Protein AF-A0A942PW72-F1 (afdb_monomer)

Secondary structure (DSSP, 8-state):
-HHHHHHHHTTS--------S-EEEEETTS-EEEEEE-TTSEEEEEEE-TT--EEEEEEEEE-SSEEEEEEEESS-EEEEEEEETTEEEEEEEETTEEEEEEEE-SSEE---TT-EEEEESSTTEEEEEEEEEETTEEEEEEEEEETTTTEEEEEEEEEEEEETTEEEEEEEETTT--EEEEEEETTEEEEEETTEEEEEEES--PPPPEESS-TT-GGGT-TTHHHHHHTT-EEEEEGGGTEEEEEE--TT-SS--EEEEE--TT--HHHHHHHHHHHHHHHT-EEEEE--B-TTT-PBPPHHHHHHHHHHHHHHHHHHH---TTSEEEEEETHHHHHHHHHHHHHHHTT--EEEEEEES----SSSB-STTT-SSBPHHHHHHHTTTT-S-TTTT-EEEEEEETT-TTTTTHHHHHHHHHHHHHHHTT-EEEEEEEETT--TTHHHH-HHHHHHHHHHHHHH--

Radius of gyration: 22.91 Å; Cα contacts (8 Å, |Δi|>4): 1092; chains: 1; bounding box: 57×45×64 Å

Mean predicted aligned error: 8.8 Å

Structure (mmCIF, N/CA/C/O backbone):
data_AF-A0A942PW72-F1
#
_entry.id   AF-A0A942PW72-F1
#
loop_
_atom_site.group_PDB
_atom_site.id
_atom_site.type_symbol
_atom_site.label_atom_id
_atom_site.label_alt_id
_atom_site.label_comp_id
_atom_site.label_asym_id
_atom_site.label_entity_id
_atom_site.label_seq_id
_atom_site.pdbx_PDB_ins_code
_atom_site.Cartn_x
_atom_site.Cartn_y
_atom_site.Cartn_z
_atom_site.occupancy
_atom_site.B_iso_or_equiv
_atom_site.auth_seq_id
_atom_site.auth_comp_id
_atom_site.auth_asym_id
_atom_site.auth_atom_id
_atom_site.pdbx_PDB_model_num
ATOM 1 N N . MET A 1 1 ? -2.829 -7.686 39.061 1.00 40.12 1 MET A N 1
ATOM 2 C CA . MET A 1 1 ? -2.179 -8.309 37.883 1.00 40.12 1 MET A CA 1
ATOM 3 C C . MET A 1 1 ? -2.775 -7.878 36.539 1.00 40.12 1 MET A C 1
ATOM 5 O O . MET A 1 1 ? -2.015 -7.356 35.742 1.00 40.12 1 MET A O 1
ATOM 9 N N . LYS A 1 2 ? -4.091 -7.990 36.274 1.00 44.25 2 LYS A N 1
ATOM 10 C CA . LYS A 1 2 ? -4.687 -7.656 34.951 1.00 44.25 2 LYS A CA 1
ATOM 11 C C . LYS A 1 2 ? -4.417 -6.221 34.438 1.00 44.25 2 LYS A C 1
ATOM 13 O O . LYS A 1 2 ? -4.069 -6.046 33.280 1.00 44.25 2 LYS A O 1
ATOM 18 N N . ARG A 1 3 ? -4.461 -5.208 35.317 1.00 45.84 3 ARG A N 1
ATOM 19 C CA . ARG A 1 3 ? -4.123 -3.802 34.984 1.00 45.84 3 ARG A CA 1
ATOM 20 C C . ARG A 1 3 ? -2.634 -3.563 34.685 1.00 45.84 3 ARG A C 1
ATOM 22 O O . ARG A 1 3 ? -2.303 -2.599 34.012 1.00 45.84 3 ARG A O 1
ATOM 29 N N . ILE A 1 4 ? -1.752 -4.438 35.177 1.00 43.28 4 ILE A N 1
ATOM 30 C CA . ILE A 1 4 ? -0.297 -4.339 34.982 1.00 43.28 4 ILE A CA 1
ATOM 31 C C . ILE A 1 4 ? 0.078 -4.884 33.602 1.00 43.28 4 ILE A C 1
ATOM 33 O O . ILE A 1 4 ? 0.889 -4.276 32.926 1.00 43.28 4 ILE A O 1
ATOM 37 N N . LEU A 1 5 ? -0.561 -5.964 33.135 1.00 42.31 5 LEU A N 1
ATOM 38 C CA . LEU A 1 5 ? -0.261 -6.559 31.827 1.00 42.31 5 LEU A CA 1
ATOM 39 C C . LEU A 1 5 ? -0.592 -5.610 30.657 1.00 42.31 5 LEU A C 1
ATOM 41 O O . LEU A 1 5 ? 0.185 -5.498 29.716 1.00 42.31 5 LEU A O 1
ATOM 45 N N . LEU A 1 6 ? -1.710 -4.880 30.748 1.00 46.75 6 LEU A N 1
ATOM 46 C CA . LEU A 1 6 ? -2.106 -3.903 29.728 1.00 46.75 6 LEU A CA 1
ATOM 47 C C . LEU A 1 6 ? -1.258 -2.624 29.793 1.00 46.75 6 LEU A C 1
ATOM 49 O O . LEU A 1 6 ? -0.862 -2.102 28.758 1.00 46.75 6 LEU A O 1
ATOM 53 N N . ALA A 1 7 ? -0.904 -2.163 30.999 1.00 47.06 7 ALA A N 1
ATOM 54 C CA . ALA A 1 7 ? 0.057 -1.073 31.168 1.00 47.06 7 ALA A CA 1
ATOM 55 C C . ALA A 1 7 ? 1.447 -1.443 30.620 1.00 47.06 7 ALA A C 1
ATOM 57 O O . ALA A 1 7 ? 2.085 -0.592 30.020 1.00 47.06 7 ALA A O 1
ATOM 58 N N . VAL A 1 8 ? 1.880 -2.702 30.765 1.00 44.41 8 VAL A N 1
ATOM 59 C CA . VAL A 1 8 ? 3.152 -3.221 30.228 1.00 44.41 8 VAL A CA 1
ATOM 60 C C . VAL A 1 8 ? 3.130 -3.319 28.700 1.00 44.41 8 VAL A C 1
ATOM 62 O O . VAL A 1 8 ? 4.110 -2.936 28.071 1.00 44.41 8 VAL A O 1
ATOM 65 N N . LEU A 1 9 ? 2.015 -3.742 28.091 1.00 45.81 9 LEU A N 1
ATOM 66 C CA . LEU A 1 9 ? 1.827 -3.670 26.633 1.00 45.81 9 LEU A CA 1
ATOM 67 C C . LEU A 1 9 ? 1.906 -2.219 26.124 1.00 45.81 9 LEU A C 1
ATOM 69 O O . LEU A 1 9 ? 2.535 -1.972 25.100 1.00 45.81 9 LEU A O 1
ATOM 73 N N . LEU A 1 10 ? 1.325 -1.265 26.866 1.00 44.97 10 LEU A N 1
ATOM 74 C CA . LEU A 1 10 ? 1.233 0.171 26.540 1.00 44.97 10 LEU A CA 1
ATOM 75 C C . LEU A 1 10 ? 2.457 1.018 26.932 1.00 44.97 10 LEU A C 1
ATOM 77 O O . LEU A 1 10 ? 2.466 2.216 26.656 1.00 44.97 10 LEU A O 1
ATOM 81 N N . TRP A 1 11 ? 3.463 0.436 27.591 1.00 37.50 11 TRP A N 1
ATOM 82 C CA . TRP A 1 11 ? 4.668 1.138 28.066 1.00 37.50 11 TRP A CA 1
ATOM 83 C C . TRP A 1 11 ? 5.935 0.826 27.264 1.00 37.50 11 TRP A C 1
ATOM 85 O O . TRP A 1 11 ? 6.991 1.388 27.558 1.00 37.50 11 TRP A O 1
ATOM 95 N N . THR A 1 12 ? 5.878 -0.054 26.262 1.00 38.59 12 THR A N 1
ATOM 96 C CA . THR A 1 12 ? 7.046 -0.296 25.409 1.00 38.59 12 THR A CA 1
ATOM 97 C C . THR A 1 12 ? 7.339 0.934 24.557 1.00 38.59 12 THR A C 1
ATOM 99 O O . THR A 1 12 ? 6.431 1.506 23.962 1.00 38.59 12 THR A O 1
ATOM 102 N N . VAL A 1 13 ? 8.611 1.340 24.528 1.00 33.91 13 VAL A N 1
ATOM 103 C CA . VAL A 1 13 ? 9.102 2.538 23.837 1.00 33.91 13 VAL A CA 1
ATOM 104 C C . VAL A 1 13 ? 8.757 2.452 22.350 1.00 33.91 13 VAL A C 1
ATOM 106 O O . VAL A 1 13 ? 9.294 1.614 21.628 1.00 33.91 13 VAL A O 1
ATOM 109 N N . SER A 1 14 ? 7.837 3.305 21.908 1.00 38.38 14 SER A N 1
ATOM 110 C CA . SER A 1 14 ? 7.353 3.344 20.532 1.00 38.38 14 SER A CA 1
ATOM 111 C C . SER A 1 14 ? 8.433 3.869 19.586 1.00 38.38 14 SER A C 1
ATOM 113 O O . SER A 1 14 ? 8.993 4.946 19.796 1.00 38.38 14 SER A O 1
ATOM 115 N N . LEU A 1 15 ? 8.690 3.136 18.502 1.00 39.44 15 LEU A N 1
ATOM 116 C CA . LEU A 1 15 ? 9.231 3.736 17.282 1.00 39.44 15 LEU A CA 1
ATOM 117 C C . LEU A 1 15 ? 8.171 4.701 16.736 1.00 39.44 15 LEU A C 1
ATOM 119 O O . LEU A 1 15 ? 6.982 4.392 16.813 1.00 39.44 15 LEU A O 1
ATOM 123 N N . LEU A 1 16 ? 8.594 5.865 16.229 1.00 39.19 16 LEU A N 1
ATOM 124 C CA . LEU A 1 16 ? 7.703 6.885 15.669 1.00 39.19 16 LEU A CA 1
ATOM 125 C C . LEU A 1 16 ? 6.793 6.258 14.605 1.00 39.19 16 LEU A C 1
ATOM 127 O O . LEU A 1 16 ? 7.204 5.975 13.482 1.00 39.19 16 LEU A O 1
ATOM 131 N N . ALA A 1 17 ? 5.552 6.012 15.001 1.00 45.44 17 ALA A N 1
ATOM 132 C CA . ALA A 1 17 ? 4.492 5.527 14.151 1.00 45.44 17 ALA A CA 1
ATOM 133 C C . ALA A 1 17 ? 4.140 6.600 13.115 1.00 45.44 17 ALA A C 1
ATOM 135 O O . ALA A 1 17 ? 3.799 7.724 13.486 1.00 45.44 17 ALA A O 1
ATOM 136 N N . HIS A 1 18 ? 4.194 6.264 11.825 1.00 45.31 18 HIS A N 1
ATOM 137 C CA . HIS A 1 18 ? 3.591 7.108 10.795 1.00 45.31 18 HIS A CA 1
ATOM 138 C C . HIS A 1 18 ? 2.075 7.105 11.010 1.00 45.31 18 HIS A C 1
ATOM 140 O O . HIS A 1 18 ? 1.428 6.063 10.909 1.00 45.31 18 HIS A O 1
ATOM 146 N N . ALA A 1 19 ? 1.535 8.257 11.399 1.00 52.44 19 ALA A N 1
ATOM 147 C CA . ALA A 1 19 ? 0.168 8.391 11.869 1.00 52.44 19 ALA A CA 1
ATOM 148 C C . ALA A 1 19 ? -0.671 9.126 10.818 1.00 52.44 19 ALA A C 1
ATOM 150 O O . ALA A 1 19 ? -0.385 10.279 10.508 1.00 52.44 19 ALA A O 1
ATOM 151 N N . GLY A 1 20 ? -1.706 8.461 10.302 1.00 71.50 20 GLY A N 1
ATOM 152 C CA . GLY A 1 20 ? -2.961 9.147 9.990 1.00 71.50 20 GLY A CA 1
ATOM 153 C C . GLY A 1 20 ? -3.769 9.298 11.283 1.00 71.50 20 GLY A C 1
ATOM 154 O O . GLY A 1 20 ? -3.363 8.787 12.328 1.00 71.50 20 GLY A O 1
ATOM 155 N N . SER A 1 21 ? -4.908 9.987 11.259 1.00 82.56 21 SER A N 1
ATOM 156 C CA . SER A 1 21 ? -5.722 10.173 12.474 1.00 82.56 21 SER A CA 1
ATOM 157 C C . SER A 1 21 ? -6.384 8.889 12.996 1.00 82.56 21 SER A C 1
ATOM 159 O O . SER A 1 21 ? -6.717 8.817 14.181 1.00 82.56 21 SER A O 1
ATOM 161 N N . ALA A 1 22 ? -6.538 7.860 12.155 1.00 83.38 22 ALA A N 1
ATOM 162 C CA . ALA A 1 22 ? -6.979 6.539 12.589 1.00 83.38 22 ALA A CA 1
ATOM 163 C C . ALA A 1 22 ? -5.899 5.857 13.442 1.00 83.38 22 ALA A C 1
ATOM 165 O O . ALA A 1 22 ? -4.725 5.819 13.074 1.00 83.38 22 ALA A O 1
ATOM 166 N N . GLY A 1 23 ? -6.296 5.290 14.576 1.00 83.88 23 GLY A N 1
ATOM 167 C CA . GLY A 1 23 ? -5.393 4.591 15.479 1.00 83.88 23 GLY A CA 1
ATOM 168 C C . GLY A 1 23 ? -5.833 4.648 16.933 1.00 83.88 23 GLY A C 1
ATOM 169 O O . GLY A 1 23 ? -6.903 5.156 17.276 1.00 83.88 23 GLY A O 1
ATOM 170 N N . LEU A 1 24 ? -4.979 4.102 17.795 1.00 87.56 24 LEU A N 1
ATOM 171 C CA . LEU A 1 24 ? -5.105 4.244 19.238 1.00 87.56 24 LEU A CA 1
ATOM 172 C C . LEU A 1 24 ? -4.300 5.465 19.679 1.00 87.56 24 LEU A C 1
ATOM 174 O O . LEU A 1 24 ? -3.122 5.564 19.363 1.00 87.56 24 LEU A O 1
ATOM 178 N N . TRP A 1 25 ? -4.914 6.347 20.455 1.00 91.44 25 TRP A N 1
ATOM 179 C CA . TRP A 1 25 ? -4.305 7.566 20.975 1.00 91.44 25 TRP A CA 1
ATOM 180 C C . TRP A 1 25 ? -4.433 7.611 22.486 1.00 91.44 25 TRP A C 1
ATOM 182 O O . TRP A 1 25 ? -5.438 7.165 23.039 1.00 91.44 25 TRP A O 1
ATOM 192 N N . LYS A 1 26 ? -3.438 8.177 23.161 1.00 93.75 26 LYS A N 1
ATOM 193 C CA . LYS A 1 26 ? -3.460 8.411 24.603 1.00 93.75 26 LYS A CA 1
ATOM 194 C C . LYS A 1 26 ? -3.417 9.910 24.870 1.00 93.75 26 LYS A C 1
ATOM 196 O O . LYS A 1 26 ? -2.455 10.564 24.476 1.00 93.75 26 LYS A O 1
ATOM 201 N N . SER A 1 27 ? -4.452 10.448 25.510 1.00 95.44 27 SER A N 1
ATOM 202 C CA . SER A 1 27 ? -4.522 11.869 25.854 1.00 95.44 27 SER A CA 1
ATOM 203 C C . SER A 1 27 ? -3.622 12.212 27.043 1.00 95.44 27 SER A C 1
ATOM 205 O O . SER A 1 27 ? -3.311 11.350 27.872 1.00 95.44 27 SER A O 1
ATOM 207 N N . ASP A 1 28 ? -3.262 13.488 27.183 1.00 93.75 28 ASP A N 1
ATOM 208 C CA . ASP A 1 28 ? -2.519 13.996 28.350 1.00 93.75 28 ASP A CA 1
ATOM 209 C C . ASP A 1 28 ? -3.315 13.844 29.662 1.00 93.75 28 ASP A C 1
ATOM 211 O O . ASP A 1 28 ? -2.738 13.777 30.746 1.00 93.75 28 ASP A O 1
ATOM 215 N N . ALA A 1 29 ? -4.644 13.710 29.569 1.00 92.56 29 ALA A N 1
ATOM 216 C CA . ALA A 1 29 ? -5.520 13.377 30.694 1.00 92.56 29 ALA A CA 1
ATOM 217 C C . ALA A 1 29 ? -5.481 11.880 31.079 1.00 92.56 29 ALA A C 1
ATOM 219 O O . ALA A 1 29 ? -6.120 11.471 32.049 1.00 92.56 29 ALA A O 1
ATOM 220 N N . GLY A 1 30 ? -4.732 11.054 30.339 1.00 92.25 30 GLY A N 1
ATOM 221 C CA . GLY A 1 30 ? -4.582 9.617 30.579 1.00 92.25 30 GLY A CA 1
ATOM 222 C C . GLY A 1 30 ? -5.709 8.752 30.011 1.00 92.25 30 GLY A C 1
ATOM 223 O O . GLY A 1 30 ? -5.782 7.567 30.340 1.00 92.25 30 GLY A O 1
ATOM 224 N N . GLU A 1 31 ? -6.576 9.323 29.180 1.00 93.50 31 GLU A N 1
ATOM 225 C CA . GLU A 1 31 ? -7.652 8.608 28.491 1.00 93.50 31 GLU A CA 1
ATOM 226 C C . GLU A 1 31 ? -7.133 7.994 27.194 1.00 93.50 31 GLU A C 1
ATOM 228 O O . GLU A 1 31 ? -6.171 8.494 26.604 1.00 93.50 31 GLU A O 1
ATOM 233 N N . TYR A 1 32 ? -7.794 6.945 26.716 1.00 91.69 32 TYR A N 1
ATOM 234 C CA . TYR A 1 32 ? -7.488 6.359 25.417 1.00 91.69 32 TYR A CA 1
ATOM 235 C C . TYR A 1 32 ? -8.605 6.637 24.423 1.00 91.69 32 TYR A C 1
ATOM 237 O O . TYR A 1 32 ? -9.784 6.633 24.769 1.00 91.69 32 TYR A O 1
ATOM 245 N N . TRP A 1 33 ? -8.217 6.859 23.178 1.00 92.31 33 TRP A N 1
ATOM 246 C CA . TRP A 1 33 ? -9.113 7.123 22.067 1.00 92.31 33 TRP A CA 1
ATOM 247 C C . TRP A 1 33 ? -8.790 6.143 20.952 1.00 92.31 33 TRP A C 1
ATOM 249 O O . TRP A 1 33 ? -7.683 6.160 20.422 1.00 92.31 33 TRP A O 1
ATOM 259 N N . LEU A 1 34 ? -9.742 5.292 20.588 1.00 89.44 34 LEU A N 1
ATOM 260 C CA . LEU A 1 34 ? -9.658 4.518 19.354 1.00 89.44 34 LEU A CA 1
ATOM 261 C C . LEU A 1 34 ? -10.408 5.287 18.274 1.00 89.44 34 LEU A C 1
ATOM 263 O O . LEU A 1 34 ? -11.634 5.344 18.322 1.00 89.44 34 LEU A O 1
ATOM 267 N N . VAL A 1 35 ? -9.681 5.883 17.334 1.00 89.06 35 VAL A N 1
ATOM 268 C CA . VAL A 1 35 ? -10.238 6.608 16.188 1.00 89.06 35 VAL A CA 1
ATOM 269 C C . VAL A 1 35 ? -10.183 5.688 14.975 1.00 89.06 35 VAL A C 1
ATOM 271 O O . VAL A 1 35 ? -9.119 5.167 14.649 1.00 89.06 35 VAL A O 1
ATOM 274 N N . LEU A 1 36 ? -11.313 5.485 14.307 1.00 83.56 36 LEU A N 1
ATOM 275 C CA . LEU A 1 36 ? -11.398 4.763 13.042 1.00 83.56 36 LEU A CA 1
ATOM 276 C C . LEU A 1 36 ? -11.960 5.682 11.965 1.00 83.56 36 LEU A C 1
ATOM 278 O O . LEU A 1 36 ? -13.036 6.263 12.136 1.00 83.56 36 LEU A O 1
ATOM 282 N N . ASN A 1 37 ? -11.254 5.750 10.842 1.00 79.06 37 ASN A N 1
ATOM 283 C CA . ASN A 1 37 ? -11.657 6.536 9.685 1.00 79.06 37 ASN A CA 1
ATOM 284 C C . ASN A 1 37 ? -12.347 5.633 8.664 1.00 79.06 37 ASN A C 1
ATOM 286 O O . ASN A 1 37 ? -11.975 4.474 8.474 1.00 79.06 37 ASN A O 1
ATOM 290 N N . LYS A 1 38 ? -13.349 6.180 7.989 1.00 70.88 38 LYS A N 1
ATOM 291 C CA . LYS A 1 38 ? -13.987 5.598 6.815 1.00 70.88 38 LYS A CA 1
ATOM 292 C C . LYS A 1 38 ? -13.388 6.217 5.558 1.00 70.88 38 LYS A C 1
ATOM 294 O O . LYS A 1 38 ? -12.890 7.340 5.586 1.00 70.88 38 LYS A O 1
ATOM 299 N N . SER A 1 39 ? -13.529 5.522 4.434 1.00 58.12 39 SER A N 1
ATOM 300 C CA . SER A 1 39 ? -13.032 6.005 3.142 1.00 58.12 39 SER A CA 1
ATOM 301 C C . SER A 1 39 ? -13.812 7.192 2.550 1.00 58.12 39 SER A C 1
ATOM 303 O O . SER A 1 39 ? -13.414 7.761 1.543 1.00 58.12 39 SER A O 1
ATOM 305 N N . ASP A 1 40 ? -14.910 7.625 3.175 1.00 63.62 40 ASP A N 1
ATOM 306 C CA . ASP A 1 40 ? -15.606 8.881 2.844 1.00 63.62 40 ASP A CA 1
ATOM 307 C C . ASP A 1 40 ? -15.154 10.065 3.735 1.00 63.62 40 ASP A C 1
ATOM 309 O O . ASP A 1 40 ? -15.817 11.113 3.815 1.00 63.62 40 ASP A O 1
ATOM 313 N N . GLY A 1 41 ? -14.060 9.868 4.478 1.00 71.19 41 GLY A N 1
ATOM 314 C CA . GLY A 1 41 ? -13.517 10.801 5.461 1.00 71.19 41 GLY A CA 1
ATOM 315 C C . GLY A 1 41 ? -14.369 10.945 6.721 1.00 71.19 41 GLY A C 1
ATOM 316 O O . GLY A 1 41 ? -14.075 11.805 7.545 1.00 71.19 41 GLY A O 1
ATOM 317 N N . SER A 1 42 ? -15.460 10.186 6.890 1.00 82.38 42 SER A N 1
ATOM 318 C CA . SER A 1 42 ? -16.152 10.131 8.181 1.00 82.38 42 SER A CA 1
ATOM 319 C C . SER A 1 42 ? -15.361 9.315 9.197 1.00 82.38 42 SER A C 1
ATOM 321 O O . SER A 1 42 ? -14.573 8.451 8.836 1.00 82.38 42 SER A O 1
ATOM 323 N N . ALA A 1 43 ? -15.557 9.588 10.480 1.00 87.62 43 ALA A N 1
ATOM 324 C CA . ALA A 1 43 ? -14.851 8.908 11.555 1.00 87.62 43 ALA A CA 1
ATOM 325 C C . ALA A 1 43 ? -15.799 8.516 12.681 1.00 87.62 43 ALA A C 1
ATOM 327 O O . ALA A 1 43 ? -16.788 9.206 12.948 1.00 87.62 43 ALA A O 1
ATOM 328 N N . LEU A 1 44 ? -15.445 7.431 13.363 1.00 88.00 44 LEU A N 1
ATOM 329 C CA . LEU A 1 44 ? -15.969 7.066 14.670 1.00 88.00 44 LEU A CA 1
ATOM 330 C C . LEU A 1 44 ? -14.795 7.048 15.647 1.00 88.00 44 LEU A C 1
ATOM 332 O O . LEU A 1 44 ? -13.753 6.476 15.333 1.00 88.00 44 LEU A O 1
ATOM 336 N N . ALA A 1 45 ? -14.963 7.621 16.834 1.00 90.50 45 ALA A N 1
ATOM 337 C CA . ALA A 1 45 ? -14.006 7.427 17.912 1.00 90.50 45 ALA A CA 1
ATOM 338 C C . ALA A 1 45 ? -14.676 6.923 19.184 1.00 90.50 45 ALA A C 1
ATOM 340 O O . ALA A 1 45 ? -15.774 7.352 19.541 1.00 90.50 45 ALA A O 1
ATOM 341 N N . VAL A 1 46 ? -13.992 6.027 19.886 1.00 89.56 46 VAL A N 1
ATOM 342 C CA . VAL A 1 46 ? -14.391 5.548 21.210 1.00 89.56 46 VAL A CA 1
ATOM 343 C C . VAL A 1 46 ? -13.379 6.067 22.214 1.00 89.56 46 VAL A C 1
ATOM 345 O O . VAL A 1 46 ? -12.192 5.755 22.120 1.00 89.56 46 VAL A O 1
ATOM 348 N N . GLN A 1 47 ? -13.858 6.861 23.164 1.00 92.44 47 GLN A N 1
ATOM 349 C CA . GLN A 1 47 ? -13.072 7.367 24.278 1.00 92.44 47 GLN A CA 1
ATOM 350 C C . GLN A 1 47 ? -13.298 6.467 25.488 1.00 92.44 47 GLN A C 1
ATOM 352 O O . GLN A 1 47 ? -14.437 6.187 25.881 1.00 92.44 47 GLN A O 1
ATOM 357 N N . VAL A 1 48 ? -12.199 6.024 26.083 1.00 89.12 48 VAL A N 1
ATOM 358 C CA . VAL A 1 48 ? -12.200 5.215 27.294 1.00 89.12 48 VAL A CA 1
ATOM 359 C C . VAL A 1 48 ? -11.349 5.886 28.357 1.00 89.12 48 VAL A C 1
ATOM 361 O O . VAL A 1 48 ? -10.266 6.409 28.084 1.00 89.12 48 VAL A O 1
ATOM 364 N N . ASP A 1 49 ? -11.844 5.881 29.586 1.00 89.38 49 ASP A N 1
ATOM 365 C CA . ASP A 1 49 ? -11.109 6.442 30.711 1.00 89.38 49 ASP A CA 1
ATOM 366 C C . ASP A 1 49 ? -9.898 5.565 31.097 1.00 89.38 49 ASP A C 1
ATOM 368 O O . ASP A 1 49 ? -9.694 4.457 30.592 1.00 89.38 49 ASP A O 1
ATOM 372 N N . ALA A 1 50 ? -9.094 6.025 32.056 1.00 85.00 50 ALA A N 1
ATOM 373 C CA . ALA A 1 50 ? -7.954 5.262 32.577 1.00 85.00 50 ALA A CA 1
ATOM 374 C C . ALA A 1 50 ? -8.347 3.928 33.260 1.00 85.00 50 ALA A C 1
ATOM 376 O O . ALA A 1 50 ? -7.479 3.123 33.612 1.00 85.00 50 ALA A O 1
ATOM 377 N N . LYS A 1 51 ? -9.645 3.690 33.487 1.00 81.50 51 LYS A N 1
ATOM 378 C CA . LYS A 1 51 ? -10.208 2.441 34.018 1.00 81.50 51 LYS A CA 1
ATOM 379 C C . LYS A 1 51 ? -10.808 1.562 32.912 1.00 81.50 51 LYS A C 1
ATOM 381 O O . LYS A 1 51 ? -11.332 0.501 33.248 1.00 81.50 51 LYS A O 1
ATOM 386 N N . PHE A 1 52 ? -10.685 1.960 31.643 1.00 78.00 52 PHE A N 1
ATOM 387 C CA . PHE A 1 52 ? -11.235 1.296 30.459 1.00 78.00 52 PHE A CA 1
ATOM 388 C C . PHE A 1 52 ? -12.767 1.216 30.433 1.00 78.00 52 PHE A C 1
ATOM 390 O O . PHE A 1 52 ? -13.340 0.269 29.897 1.00 78.00 52 PHE A O 1
ATOM 397 N N . SER A 1 53 ? -13.438 2.215 31.005 1.00 81.31 53 SER A N 1
ATOM 398 C CA . SER A 1 53 ? -14.882 2.404 30.834 1.00 81.31 53 SER A CA 1
ATOM 399 C C . SER A 1 53 ? -15.126 3.332 29.650 1.00 81.31 53 SER A C 1
ATOM 401 O O . SER A 1 53 ? -14.421 4.333 29.522 1.00 81.31 53 SER A O 1
ATOM 403 N N . VAL A 1 54 ? -16.122 3.034 28.805 1.00 84.12 54 VAL A N 1
ATOM 404 C CA . VAL A 1 54 ? -16.506 3.957 27.724 1.00 84.12 54 VAL A CA 1
ATOM 405 C C . VAL A 1 54 ? -17.015 5.241 28.357 1.00 84.12 54 VAL A C 1
ATOM 407 O O . VAL A 1 54 ? -18.072 5.249 28.991 1.00 84.12 54 VAL A O 1
ATOM 410 N N . SER A 1 55 ? -16.255 6.318 28.203 1.00 88.00 55 SER A N 1
ATOM 411 C CA . SER A 1 55 ? -16.671 7.639 28.660 1.00 88.00 55 SER A CA 1
ATOM 412 C C . SER A 1 55 ? -17.454 8.359 27.572 1.00 88.00 55 SER A C 1
ATOM 414 O O . SER A 1 55 ? -18.389 9.095 27.890 1.00 88.00 55 SER A O 1
ATOM 416 N N . ALA A 1 56 ? -17.117 8.112 26.301 1.00 90.69 56 ALA A N 1
ATOM 417 C CA . ALA A 1 56 ? -17.826 8.698 25.181 1.00 90.69 56 ALA A CA 1
ATOM 418 C C . ALA A 1 56 ? -17.638 7.955 23.851 1.00 90.69 56 ALA A C 1
ATOM 420 O O . ALA A 1 56 ? -16.652 7.254 23.625 1.00 90.69 56 ALA A O 1
ATOM 421 N N . VAL A 1 57 ? -18.582 8.180 22.943 1.00 88.69 57 VAL A N 1
ATOM 422 C CA . VAL A 1 57 ? -18.518 7.816 21.530 1.00 88.69 57 VAL A CA 1
ATOM 423 C C . VAL A 1 57 ? -18.700 9.075 20.704 1.00 88.69 57 VAL A C 1
ATOM 425 O O . VAL A 1 57 ? -19.568 9.905 20.976 1.00 88.69 57 VAL A O 1
ATOM 428 N N . TRP A 1 58 ? -17.868 9.204 19.688 1.00 93.31 58 TRP A N 1
ATOM 429 C CA . TRP A 1 58 ? -17.726 10.389 18.866 1.00 93.31 58 TRP A CA 1
ATOM 430 C C . TRP A 1 58 ? -17.907 10.011 17.406 1.00 93.31 58 TRP A C 1
ATOM 432 O O . TRP A 1 58 ? -17.465 8.946 16.986 1.00 93.31 58 TRP A O 1
ATOM 442 N N . GLN A 1 59 ? -18.520 10.891 16.629 1.00 92.00 59 GLN A N 1
ATOM 443 C CA . GLN A 1 59 ? -18.689 10.728 15.191 1.00 92.00 59 GLN A CA 1
ATOM 444 C C . GLN A 1 59 ? -18.382 12.041 14.481 1.00 92.00 59 GLN A C 1
ATOM 446 O O . GLN A 1 59 ? -18.683 13.112 15.002 1.00 92.00 59 GLN A O 1
ATOM 451 N N . GLY A 1 60 ? -17.813 11.992 13.286 1.00 92.19 60 GLY A N 1
ATOM 452 C CA . GLY A 1 60 ? -17.553 13.215 12.535 1.00 92.19 60 GLY A CA 1
ATOM 453 C C . GLY A 1 60 ? -16.714 12.973 11.302 1.00 92.19 60 GLY A C 1
ATOM 454 O O . GLY A 1 60 ? -16.975 12.020 10.571 1.00 92.19 60 GLY A O 1
ATOM 455 N N . LYS A 1 61 ? -15.738 13.844 11.068 1.00 90.50 61 LYS A N 1
ATOM 456 C CA . LYS A 1 61 ? -14.773 13.760 9.975 1.00 90.50 61 LYS A CA 1
ATOM 457 C C . LYS A 1 61 ? -13.364 13.552 10.514 1.00 90.50 61 LYS A C 1
ATOM 459 O O . LYS A 1 61 ? -13.028 14.057 11.583 1.00 90.50 61 LYS A O 1
ATOM 464 N N . ALA A 1 62 ? -12.561 12.812 9.773 1.00 87.31 62 ALA A N 1
ATOM 465 C CA . ALA A 1 62 ? -11.152 12.618 10.050 1.00 87.31 62 ALA A CA 1
ATOM 466 C C . ALA A 1 62 ? -10.408 12.342 8.742 1.00 87.31 62 ALA A C 1
ATOM 468 O O . ALA A 1 62 ? -10.909 11.622 7.878 1.00 87.31 62 ALA A O 1
ATOM 469 N N . ASP A 1 63 ? -9.220 12.919 8.619 1.00 82.31 63 ASP A N 1
ATOM 470 C CA . ASP A 1 63 ? -8.287 12.723 7.510 1.00 82.31 63 ASP A CA 1
ATOM 471 C C . ASP A 1 63 ? -6.869 12.495 8.060 1.00 82.31 63 ASP A C 1
ATOM 473 O O . ASP A 1 63 ? -6.668 12.420 9.275 1.00 82.31 63 ASP A O 1
ATOM 477 N N . ASP A 1 64 ? -5.865 12.368 7.199 1.00 76.06 64 ASP A N 1
ATOM 478 C CA . ASP A 1 64 ? -4.485 12.105 7.630 1.00 76.06 64 ASP A CA 1
ATOM 479 C C . ASP A 1 64 ? -3.853 13.245 8.451 1.00 76.06 64 ASP A C 1
ATOM 481 O O . ASP A 1 64 ? -2.813 13.057 9.079 1.00 76.06 64 ASP A O 1
ATOM 485 N N . SER A 1 65 ? -4.483 14.418 8.500 1.00 83.25 65 SER A N 1
ATOM 486 C CA . SER A 1 65 ? -3.973 15.628 9.146 1.00 83.25 65 SER A CA 1
ATOM 487 C C . SER A 1 65 ? -4.875 16.182 10.250 1.00 83.25 65 SER A C 1
ATOM 489 O O . SER A 1 65 ? -4.445 17.060 11.001 1.00 83.25 65 SER A O 1
ATOM 491 N N . SER A 1 66 ? -6.120 15.719 10.381 1.00 92.06 66 SER A N 1
ATOM 492 C CA . SER A 1 66 ? -7.080 16.307 11.312 1.00 92.06 66 SER A CA 1
ATOM 493 C C . SER A 1 66 ? -8.219 15.373 11.723 1.00 92.06 66 SER A C 1
ATOM 495 O O . SER A 1 66 ? -8.534 14.389 11.056 1.00 92.06 66 SER A O 1
ATOM 497 N N . VAL A 1 67 ? -8.853 15.707 12.848 1.00 94.50 67 VAL A N 1
ATOM 498 C CA . VAL A 1 67 ? -10.121 15.141 13.317 1.00 94.50 67 VAL A CA 1
ATOM 499 C C . VAL A 1 67 ? -11.071 16.266 13.712 1.00 94.50 67 VAL A C 1
ATOM 501 O O . VAL A 1 67 ? -10.703 17.205 14.419 1.00 94.50 67 VAL A O 1
ATOM 504 N N . SER A 1 68 ? -12.321 16.145 13.282 1.00 96.12 68 SER A N 1
ATOM 505 C CA . SER A 1 68 ? -13.434 17.011 13.654 1.00 96.12 68 SER A CA 1
ATOM 506 C C . SER A 1 68 ? -14.618 16.136 14.044 1.00 96.12 68 SER A C 1
ATOM 508 O O . SER A 1 68 ? -15.359 15.643 13.193 1.00 96.12 68 SER A O 1
ATOM 510 N N . LEU A 1 69 ? -14.767 15.882 15.341 1.00 96.06 69 LEU A N 1
ATOM 511 C CA . LEU A 1 69 ? -15.749 14.952 15.883 1.00 96.06 69 LEU A CA 1
ATOM 512 C C . LEU A 1 69 ? -16.792 15.678 16.726 1.00 96.06 69 LEU A C 1
ATOM 514 O O . LEU A 1 69 ? -16.506 16.646 17.422 1.00 96.06 69 LEU A O 1
ATOM 518 N N . THR A 1 70 ? -18.010 15.164 16.704 1.00 95.00 70 THR A N 1
ATOM 519 C CA . THR A 1 70 ? -19.099 15.521 17.609 1.00 95.00 70 THR A CA 1
ATOM 520 C C . THR A 1 70 ? -19.399 14.320 18.490 1.00 95.00 70 THR A C 1
ATOM 522 O O . THR A 1 70 ? -19.441 13.183 18.019 1.00 95.00 70 THR A O 1
ATOM 525 N N . GLN A 1 71 ? -19.599 14.556 19.779 1.00 92.88 71 GLN A N 1
ATOM 526 C CA . GLN A 1 71 ? -19.919 13.509 20.734 1.00 92.88 71 GLN A CA 1
ATOM 527 C C . GLN A 1 71 ? -21.315 12.960 20.424 1.00 92.88 71 GLN A C 1
ATOM 529 O O . GLN A 1 71 ? -22.322 13.641 20.613 1.00 92.88 71 GLN A O 1
ATOM 534 N N . ALA A 1 72 ? -21.374 11.726 19.931 1.00 86.06 72 ALA A N 1
ATOM 535 C CA . ALA A 1 72 ? -22.625 11.008 19.725 1.00 86.06 72 ALA A CA 1
ATOM 536 C C . ALA A 1 72 ? -23.209 10.544 21.065 1.00 86.06 72 ALA A C 1
ATOM 538 O O . ALA A 1 72 ? -24.427 10.471 21.226 1.00 86.06 72 ALA A O 1
ATOM 539 N N . TRP A 1 73 ? -22.342 10.240 22.036 1.00 85.19 73 TRP A N 1
ATOM 540 C CA . TRP A 1 73 ? -22.753 9.759 23.346 1.00 85.19 73 TRP A CA 1
ATOM 541 C C . TRP A 1 73 ? -21.677 9.996 24.423 1.00 85.19 73 TRP A C 1
ATOM 543 O O . TRP A 1 73 ? -20.511 9.734 24.150 1.00 85.19 73 TRP A O 1
ATOM 553 N N . PRO A 1 74 ? -22.039 10.428 25.647 1.00 81.44 74 PRO A N 1
ATOM 554 C CA . PRO A 1 74 ? -23.233 11.230 25.927 1.00 81.44 74 PRO A CA 1
ATOM 555 C C . PRO A 1 74 ? -23.213 12.524 25.080 1.00 81.44 74 PRO A C 1
ATOM 557 O O . PRO A 1 74 ? -22.154 13.064 24.797 1.00 81.44 74 PRO A O 1
ATOM 560 N N . SER A 1 75 ? -24.361 12.971 24.568 1.00 72.81 75 SER A N 1
ATOM 561 C CA . SER A 1 75 ? -24.440 14.017 23.530 1.00 72.81 75 SER A CA 1
ATOM 562 C C . SER A 1 75 ? -24.178 15.431 24.065 1.00 72.81 75 SER A C 1
ATOM 564 O O . SER A 1 75 ? -25.113 16.097 24.518 1.00 72.81 75 SER A O 1
ATOM 566 N N . ASN A 1 76 ? -22.929 15.906 24.065 1.00 81.00 76 ASN A N 1
ATOM 567 C CA . ASN A 1 76 ? -22.626 17.208 24.677 1.00 81.00 76 ASN A CA 1
ATOM 568 C C . ASN A 1 76 ? -21.370 17.913 24.148 1.00 81.00 76 ASN A C 1
ATOM 570 O O . ASN A 1 76 ? -21.080 19.012 24.615 1.00 81.00 76 ASN A O 1
ATOM 574 N N . GLY A 1 77 ? -20.591 17.307 23.254 1.00 94.88 77 GLY A N 1
ATOM 575 C CA . GLY A 1 77 ? -19.228 17.764 23.005 1.00 94.88 77 GLY A CA 1
ATOM 576 C C . GLY A 1 77 ? -18.807 17.816 21.548 1.00 94.88 77 GLY A C 1
ATOM 577 O O . GLY A 1 77 ? -19.434 17.223 20.671 1.00 94.88 77 GLY A O 1
ATOM 578 N N . THR A 1 78 ? -17.703 18.514 21.302 1.00 96.50 78 THR A N 1
ATOM 579 C CA . THR A 1 78 ? -16.996 18.513 20.019 1.00 96.50 78 THR A CA 1
ATOM 580 C C . THR A 1 78 ? -15.497 18.389 20.247 1.00 96.50 78 THR A C 1
ATOM 582 O O . THR A 1 78 ? -14.971 18.863 21.250 1.00 96.50 78 THR A O 1
ATOM 585 N N . LEU A 1 79 ? -14.801 17.751 19.317 1.00 97.12 79 LEU A N 1
ATOM 586 C CA . LEU A 1 79 ? -13.350 17.691 19.260 1.00 97.12 79 LEU A CA 1
ATOM 587 C C . LEU A 1 79 ? -12.918 18.236 17.904 1.00 97.12 79 LEU A C 1
ATOM 589 O O . LEU A 1 79 ? -13.374 17.750 16.874 1.00 97.12 79 LEU A O 1
ATOM 593 N N . SER A 1 80 ? -12.021 19.214 17.903 1.00 96.69 80 SER A N 1
ATOM 594 C CA . SER A 1 80 ? -11.323 19.665 16.700 1.00 96.69 80 SER A CA 1
ATOM 595 C C . SER A 1 80 ? -9.831 19.615 16.972 1.00 96.69 80 SER A C 1
ATOM 597 O O . SER A 1 80 ? -9.360 20.318 17.867 1.00 96.69 80 SER A O 1
ATOM 599 N N . ALA A 1 81 ? -9.097 18.761 16.264 1.00 96.94 81 ALA A N 1
ATOM 600 C CA . ALA A 1 81 ? -7.667 18.574 16.474 1.00 96.94 81 ALA A CA 1
ATOM 601 C C . ALA A 1 81 ? -6.925 18.281 15.166 1.00 96.94 81 ALA A C 1
ATOM 603 O O . ALA A 1 81 ? -7.476 17.700 14.239 1.00 96.94 81 ALA A O 1
ATOM 604 N N . THR A 1 82 ? -5.663 18.690 15.106 1.00 93.94 82 THR A N 1
ATOM 605 C CA . THR A 1 82 ? -4.749 18.471 13.981 1.00 93.94 82 THR A CA 1
ATOM 606 C C . THR A 1 82 ? -3.652 17.497 14.377 1.00 93.94 82 THR A C 1
ATOM 608 O O . THR A 1 82 ? -3.161 17.534 15.509 1.00 93.94 82 THR A O 1
ATOM 611 N N . LEU A 1 83 ? -3.248 16.653 13.439 1.00 88.12 83 LEU A N 1
ATOM 612 C CA . LEU A 1 83 ? -2.167 15.699 13.573 1.00 88.12 83 LEU A CA 1
ATOM 613 C C . LEU A 1 83 ? -0.868 16.290 13.022 1.00 88.12 83 LEU A C 1
ATOM 615 O O . LEU A 1 83 ? -0.771 16.641 11.850 1.00 88.12 83 LEU A O 1
ATOM 619 N N . ALA A 1 84 ? 0.148 16.370 13.875 1.00 84.69 84 ALA A N 1
ATOM 620 C CA . ALA A 1 84 ? 1.507 16.714 13.485 1.00 84.69 84 ALA A CA 1
ATOM 621 C C . ALA A 1 84 ? 2.500 15.866 14.285 1.00 84.69 84 ALA A C 1
ATOM 623 O O . ALA A 1 84 ? 2.383 15.761 15.504 1.00 84.69 84 ALA A O 1
ATOM 624 N N . GLN A 1 85 ? 3.480 15.261 13.605 1.00 80.69 85 GLN A N 1
ATOM 625 C CA . GLN A 1 85 ? 4.580 14.514 14.239 1.00 80.69 85 GLN A CA 1
ATOM 626 C C . GLN A 1 85 ? 4.105 13.431 15.237 1.00 80.69 85 GLN A C 1
ATOM 628 O O . GLN A 1 85 ? 4.640 13.303 16.335 1.00 80.69 85 GLN A O 1
ATOM 633 N N . GLY A 1 86 ? 3.056 12.673 14.888 1.00 81.12 86 GLY A N 1
ATOM 634 C CA . GLY A 1 86 ? 2.507 11.617 15.757 1.00 81.12 86 GLY A CA 1
ATOM 635 C C . GLY A 1 86 ? 1.728 12.129 16.978 1.00 81.12 86 GLY A C 1
ATOM 636 O O . GLY A 1 86 ? 1.405 11.351 1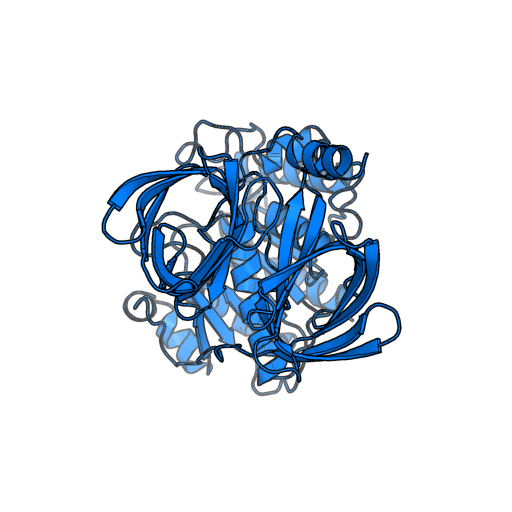7.881 1.00 81.12 86 GLY A O 1
ATOM 637 N N . LYS A 1 87 ? 1.412 13.429 17.011 1.00 90.56 87 LYS A N 1
ATOM 638 C CA . LYS A 1 87 ? 0.643 14.083 18.067 1.00 90.56 87 LYS A CA 1
ATOM 639 C C . LYS A 1 87 ? -0.627 14.725 17.509 1.00 90.56 87 LYS A C 1
ATOM 641 O O . LYS A 1 87 ? -0.567 15.565 16.615 1.00 90.56 87 LYS A O 1
ATOM 646 N N . LEU A 1 88 ? -1.767 14.379 18.093 1.00 93.38 88 LEU A N 1
ATOM 647 C CA . LEU A 1 88 ? -3.057 15.023 17.862 1.00 93.38 88 LEU A CA 1
ATOM 648 C C . LEU A 1 88 ? -3.226 16.164 18.869 1.00 93.38 88 LEU A C 1
ATOM 650 O O . LEU A 1 88 ? -3.263 15.920 20.071 1.00 93.38 88 LEU A O 1
ATOM 654 N N . SER A 1 89 ? -3.299 17.407 18.396 1.00 96.50 89 SER A N 1
ATOM 655 C CA . SER A 1 89 ? -3.428 18.603 19.246 1.00 96.50 89 SER A CA 1
ATOM 656 C C . SER A 1 89 ? -4.605 19.463 18.803 1.00 96.50 89 SER A C 1
ATOM 658 O O . SER A 1 89 ? -4.812 19.648 17.608 1.00 96.50 89 SER A O 1
ATOM 660 N N . GLY A 1 90 ? -5.383 20.001 19.740 1.00 96.75 90 GLY A N 1
ATOM 661 C CA . GLY A 1 90 ? -6.591 20.743 19.396 1.00 96.75 90 GLY A CA 1
ATOM 662 C C . GLY A 1 90 ? -7.391 21.266 20.581 1.00 96.75 90 GLY A C 1
ATOM 663 O O . GLY A 1 90 ? -6.842 21.593 21.629 1.00 96.75 90 GLY A O 1
ATOM 664 N N . THR A 1 91 ? -8.707 21.358 20.404 1.00 97.25 91 THR A N 1
ATOM 665 C CA . THR A 1 91 ? -9.665 21.787 21.430 1.00 97.25 91 THR A CA 1
ATOM 666 C C . THR A 1 91 ? -10.756 20.736 21.600 1.00 97.25 91 THR A C 1
ATOM 668 O O . THR A 1 91 ? -11.402 20.346 20.625 1.00 97.25 91 THR A O 1
ATOM 671 N N . LEU A 1 92 ? -10.979 20.320 22.845 1.00 96.62 92 LEU A N 1
ATOM 672 C CA . LEU A 1 92 ? -12.110 19.499 23.263 1.00 96.62 92 LEU A CA 1
ATOM 673 C C . LEU A 1 92 ? -13.127 20.405 23.963 1.00 96.62 92 LEU A C 1
ATOM 675 O O . LEU A 1 92 ? -12.813 21.031 24.974 1.00 96.62 92 LEU A O 1
ATOM 679 N N . ASP A 1 93 ? -14.335 20.481 23.425 1.00 95.81 93 ASP A N 1
ATOM 680 C CA . ASP A 1 93 ? -15.494 21.077 24.077 1.00 95.81 93 ASP A CA 1
ATOM 681 C C . ASP A 1 93 ? -16.332 19.951 24.686 1.00 95.81 93 ASP A C 1
ATOM 683 O O . ASP A 1 93 ? -16.846 19.107 23.955 1.00 95.81 93 ASP A O 1
ATOM 687 N N . ALA A 1 94 ? -16.453 19.910 26.010 1.00 89.81 94 ALA A N 1
ATOM 688 C CA . ALA A 1 94 ? -17.279 18.937 26.718 1.00 89.81 94 ALA A CA 1
ATOM 689 C C . ALA A 1 94 ? -18.403 19.669 27.463 1.00 89.81 94 ALA A C 1
ATOM 691 O O . ALA A 1 94 ? -18.234 20.114 28.601 1.00 89.81 94 ALA A O 1
ATOM 692 N N . GLY A 1 95 ? -19.559 19.822 26.817 1.00 87.00 95 GLY A N 1
ATOM 693 C CA . GLY A 1 95 ? -20.729 20.480 27.403 1.00 87.00 95 GLY A CA 1
ATOM 694 C C . GLY A 1 95 ? -20.566 21.992 27.573 1.00 87.00 95 GLY A C 1
ATOM 695 O O . GLY A 1 95 ? -20.988 22.533 28.593 1.00 87.00 95 GLY A O 1
ATOM 696 N N . GLY A 1 96 ? -19.920 22.668 26.620 1.00 90.19 96 GLY A N 1
ATOM 697 C CA . GLY A 1 96 ? -19.653 24.111 26.631 1.00 90.19 96 GLY A CA 1
ATOM 698 C C . GLY A 1 96 ? -18.349 24.501 27.335 1.00 90.19 96 GLY A C 1
ATOM 699 O O . GLY A 1 96 ? -17.981 25.677 27.351 1.00 90.19 96 GLY A O 1
ATOM 700 N N . LYS A 1 97 ? -17.636 23.537 27.931 1.00 92.62 97 LYS A N 1
ATOM 701 C CA . LYS A 1 97 ? -16.321 23.753 28.542 1.00 92.62 97 LYS A CA 1
ATOM 702 C C . LYS A 1 97 ? -15.234 23.360 27.554 1.00 92.62 97 LYS A C 1
ATOM 704 O O . LYS A 1 97 ? -14.997 22.176 27.330 1.00 92.62 97 LYS A O 1
ATOM 709 N N . LYS A 1 98 ? -14.558 24.367 27.004 1.00 96.00 98 LYS A N 1
ATOM 710 C CA . LYS A 1 98 ? -13.423 24.186 26.096 1.00 96.00 98 LYS A CA 1
ATOM 711 C C . LYS A 1 98 ? -12.132 23.982 26.880 1.00 96.00 98 LYS A C 1
ATOM 713 O O . LYS A 1 98 ? -11.806 24.783 27.755 1.00 96.00 98 LYS A O 1
ATOM 718 N N . ALA A 1 99 ? -11.390 22.942 26.532 1.00 96.31 99 ALA A N 1
ATOM 719 C CA . ALA A 1 99 ? -10.060 22.652 27.047 1.00 96.31 99 ALA A CA 1
ATOM 720 C C . ALA A 1 99 ? -9.104 22.334 25.892 1.00 96.31 99 ALA A C 1
ATOM 722 O O . ALA A 1 99 ? -9.522 21.843 24.840 1.00 96.31 99 ALA A O 1
ATOM 723 N N . ALA A 1 100 ? -7.812 22.599 26.096 1.00 97.12 100 ALA A N 1
ATOM 724 C CA . ALA A 1 100 ? -6.788 22.126 25.176 1.00 97.12 100 ALA A CA 1
ATOM 725 C C . ALA A 1 100 ? -6.793 20.590 25.156 1.00 97.12 100 ALA A C 1
ATOM 727 O O . ALA A 1 100 ? -6.803 19.945 26.205 1.00 97.12 100 ALA A O 1
ATOM 728 N N . PHE A 1 101 ? -6.793 20.019 23.958 1.00 97.00 101 PHE A N 1
ATOM 729 C CA . PHE A 1 101 ? -6.683 18.588 23.725 1.00 97.00 101 PHE A CA 1
ATOM 730 C C . PHE A 1 101 ? -5.297 18.271 23.179 1.00 97.00 101 PHE A C 1
ATOM 732 O O . PHE A 1 101 ? -4.779 18.974 22.311 1.00 97.00 101 PHE A O 1
ATOM 739 N N . SER A 1 102 ? -4.704 17.202 23.685 1.00 95.88 102 SER A N 1
ATOM 740 C CA . SER A 1 102 ? -3.398 16.720 23.266 1.00 95.88 102 SER A CA 1
ATOM 741 C C . SER A 1 102 ? -3.357 15.220 23.510 1.00 95.88 102 SER A C 1
ATOM 743 O O . SER A 1 102 ? -3.723 14.759 24.595 1.00 95.88 102 SER A O 1
ATOM 745 N N . ALA A 1 103 ? -2.979 14.467 22.483 1.00 94.75 103 ALA A N 1
ATOM 746 C CA . ALA A 1 103 ? -2.846 13.024 22.531 1.00 94.75 103 ALA A CA 1
ATOM 747 C C . ALA A 1 103 ? -1.695 12.549 21.644 1.00 94.75 103 ALA A C 1
ATOM 749 O O . ALA A 1 103 ? -1.430 13.122 20.586 1.00 94.75 103 ALA A O 1
ATOM 750 N N . THR A 1 104 ? -1.025 11.480 22.055 1.00 91.75 104 THR A N 1
ATOM 751 C CA . THR A 1 104 ? 0.036 10.828 21.279 1.00 91.75 104 THR A CA 1
ATOM 752 C C . THR A 1 104 ? -0.396 9.430 20.875 1.00 91.75 104 THR A C 1
ATOM 754 O O . THR A 1 104 ? -1.141 8.768 21.601 1.00 91.75 104 THR A O 1
ATOM 757 N N . SER A 1 105 ? 0.048 8.980 19.704 1.00 85.88 105 SER A N 1
ATOM 758 C CA . SER A 1 105 ? -0.197 7.605 19.281 1.00 85.88 105 SER A CA 1
ATOM 759 C C . SER A 1 105 ? 0.905 6.683 19.817 1.00 85.88 105 SER A C 1
ATOM 761 O O . SER A 1 105 ? 2.056 6.817 19.394 1.00 85.88 105 SER A O 1
ATOM 763 N N . PRO A 1 106 ? 0.608 5.742 20.736 1.00 77.25 106 PRO A N 1
ATOM 764 C CA . PRO A 1 106 ? 1.583 4.738 21.151 1.00 77.25 106 PRO A CA 1
ATOM 765 C C . PRO A 1 106 ? 1.923 3.726 20.047 1.00 77.25 106 PRO A C 1
ATOM 767 O O . PRO A 1 106 ? 2.971 3.087 20.142 1.00 77.25 106 PRO A O 1
ATOM 770 N N . TYR A 1 107 ? 1.080 3.558 19.018 1.00 78.44 107 TYR A N 1
ATOM 771 C CA . TYR A 1 107 ? 1.249 2.508 18.005 1.00 78.44 107 TYR A CA 1
ATOM 772 C C . TYR A 1 107 ? 0.844 2.967 16.609 1.00 78.44 107 TYR A C 1
ATOM 774 O O . TYR A 1 107 ? -0.140 3.682 16.436 1.00 78.44 107 TYR A O 1
ATOM 782 N N . ALA A 1 108 ? 1.551 2.490 15.586 1.00 67.81 108 ALA A N 1
ATOM 783 C CA . ALA A 1 108 ? 1.170 2.791 14.210 1.00 67.81 108 ALA A CA 1
ATOM 784 C C . ALA A 1 108 ? -0.104 2.036 13.846 1.00 67.81 108 ALA A C 1
ATOM 786 O O . ALA A 1 108 ? -0.221 0.847 14.132 1.00 67.81 108 ALA A O 1
ATOM 787 N N . TYR A 1 109 ? -1.052 2.711 13.208 1.00 73.56 109 TYR A N 1
ATOM 788 C CA . TYR A 1 109 ? -2.164 2.027 12.572 1.00 73.56 109 TYR A CA 1
ATOM 789 C C . TYR A 1 109 ? -1.657 1.419 11.264 1.00 73.56 109 TYR A C 1
ATOM 791 O O . TYR A 1 109 ? -1.261 2.144 10.353 1.00 73.56 109 TYR A O 1
ATOM 799 N N . LEU A 1 110 ? -1.614 0.088 11.197 1.00 69.44 110 LEU A N 1
ATOM 800 C CA . LEU A 1 110 ? -1.211 -0.626 9.987 1.00 69.44 110 LEU A CA 1
ATOM 801 C C . LEU A 1 110 ? -2.376 -0.686 8.993 1.00 69.44 110 LEU A C 1
ATOM 803 O O . LEU A 1 110 ? -2.176 -0.533 7.790 1.00 69.44 110 LEU A O 1
ATOM 807 N N . GLY A 1 111 ? -3.591 -0.862 9.518 1.00 65.25 111 GLY A N 1
ATOM 808 C CA . GLY A 1 111 ? -4.769 -1.163 8.719 1.00 65.25 111 GLY A CA 1
ATOM 809 C C . GLY A 1 111 ? -4.805 -2.625 8.277 1.00 65.25 111 GLY A C 1
ATOM 810 O O . GLY A 1 111 ? -3.770 -3.257 8.067 1.00 65.25 111 GLY A O 1
ATOM 811 N N . SER A 1 112 ? -6.010 -3.165 8.115 1.00 65.88 112 SER A N 1
ATOM 812 C CA . SER A 1 112 ? -6.250 -4.409 7.389 1.00 65.88 112 SER A CA 1
ATOM 813 C C . SER A 1 112 ? -7.472 -4.273 6.459 1.00 65.88 112 SER A C 1
ATOM 815 O O . SER A 1 112 ? -8.286 -3.370 6.645 1.00 65.88 112 SER A O 1
ATOM 817 N N . GLY A 1 113 ? -7.651 -5.163 5.479 1.00 63.47 113 GLY A N 1
ATOM 818 C CA . GLY A 1 113 ? -8.784 -5.155 4.544 1.00 63.47 113 GLY A CA 1
ATOM 819 C C . GLY A 1 113 ? -10.107 -5.500 5.210 1.00 63.47 113 GLY A C 1
ATOM 820 O O . GLY A 1 113 ? -11.177 -5.314 4.637 1.00 63.47 113 GLY A O 1
ATOM 821 N N . VAL A 1 114 ? -10.017 -5.983 6.445 1.00 70.44 114 VAL A N 1
ATOM 822 C CA . VAL A 1 114 ? -11.136 -6.275 7.329 1.00 70.44 114 VAL A CA 1
ATOM 823 C C . VAL A 1 114 ? -11.124 -5.378 8.569 1.00 70.44 114 VAL A C 1
ATOM 825 O O . VAL A 1 114 ? -11.950 -5.565 9.463 1.00 70.44 114 VAL A O 1
ATOM 828 N N . ASP A 1 115 ? -10.219 -4.404 8.663 1.00 78.00 115 ASP A N 1
ATOM 829 C CA . ASP A 1 115 ? -10.331 -3.393 9.704 1.00 78.00 115 ASP A CA 1
ATOM 830 C C . ASP A 1 115 ? -11.590 -2.569 9.449 1.00 78.00 115 ASP A C 1
ATOM 832 O O . ASP A 1 115 ? -11.978 -2.290 8.312 1.00 78.00 115 ASP A O 1
ATOM 836 N N . GLY A 1 116 ? -12.249 -2.177 10.529 1.00 77.44 116 GLY A N 1
ATOM 837 C CA . GLY A 1 116 ? -13.467 -1.396 10.436 1.00 77.44 116 GLY A CA 1
ATOM 838 C C . GLY A 1 116 ? -14.460 -1.733 11.525 1.00 77.44 116 GLY A C 1
ATOM 839 O O . GLY A 1 116 ? -14.119 -2.288 12.570 1.00 77.44 116 GLY A O 1
ATOM 840 N N . ILE A 1 117 ? -15.703 -1.338 11.263 1.00 80.88 117 ILE A N 1
ATOM 841 C CA . ILE A 1 117 ? -16.802 -1.386 12.219 1.00 80.88 117 ILE A CA 1
ATOM 842 C C . ILE A 1 117 ? -17.888 -2.303 11.670 1.00 80.88 117 ILE A C 1
ATOM 844 O O . ILE A 1 117 ? -18.426 -2.093 10.579 1.00 80.88 117 ILE A O 1
ATOM 848 N N . TYR A 1 118 ? -18.241 -3.299 12.465 1.00 85.19 118 TYR A N 1
ATOM 849 C CA . TYR A 1 118 ? -19.218 -4.318 12.128 1.00 85.19 118 TYR A CA 1
ATOM 850 C C . TYR A 1 118 ? -20.406 -4.190 13.065 1.00 85.19 118 TYR A C 1
ATOM 852 O O . TYR A 1 118 ? -20.248 -4.256 14.285 1.00 85.19 118 TYR A O 1
ATOM 860 N N . ALA A 1 119 ? -21.595 -4.002 12.499 1.00 83.12 119 ALA A N 1
ATOM 861 C CA . ALA A 1 119 ? -22.822 -3.984 13.280 1.00 83.12 119 ALA A CA 1
ATOM 862 C C . ALA A 1 119 ? -23.286 -5.422 13.502 1.00 83.12 119 ALA A C 1
ATOM 864 O O . ALA A 1 119 ? -23.391 -6.220 12.565 1.00 83.12 119 ALA A O 1
ATOM 865 N N . THR A 1 120 ? -23.550 -5.755 14.758 1.00 83.69 120 THR A N 1
ATOM 866 C CA . THR A 1 120 ? -24.046 -7.082 15.130 1.00 83.69 120 THR A CA 1
ATOM 867 C C . THR A 1 120 ? -25.547 -7.181 14.891 1.00 83.69 120 THR A C 1
ATOM 869 O O . THR A 1 120 ? -26.223 -6.169 14.711 1.00 83.69 120 THR A O 1
ATOM 872 N N . SER A 1 121 ? -26.097 -8.393 14.955 1.00 79.25 121 SER A N 1
ATOM 873 C CA . SER A 1 121 ? -27.553 -8.587 14.965 1.00 79.25 121 SER A CA 1
ATOM 874 C C . SER A 1 121 ? -28.243 -7.946 16.177 1.00 79.25 121 SER A C 1
ATOM 876 O O . SER A 1 121 ? -29.447 -7.703 16.146 1.00 79.25 121 SER A O 1
ATOM 878 N N . THR A 1 122 ? -27.502 -7.673 17.254 1.00 79.12 122 THR A N 1
ATOM 879 C CA . THR A 1 122 ? -28.015 -6.973 18.430 1.00 79.12 122 THR A CA 1
ATOM 880 C C . THR A 1 122 ? -27.941 -5.469 18.198 1.00 79.12 122 THR A C 1
ATOM 882 O O . THR A 1 122 ? -26.864 -4.912 17.975 1.00 79.12 122 THR A O 1
ATOM 885 N N . ALA A 1 123 ? -29.092 -4.798 18.288 1.00 79.56 123 ALA A N 1
ATOM 886 C CA . ALA A 1 123 ? -29.168 -3.347 18.176 1.00 79.56 123 ALA A CA 1
ATOM 887 C C . ALA A 1 123 ? -28.174 -2.672 19.134 1.00 79.56 123 ALA A C 1
ATOM 889 O O . ALA A 1 123 ? -28.053 -3.073 20.291 1.00 79.56 123 ALA A O 1
ATOM 890 N N . ASN A 1 124 ? -27.495 -1.629 18.653 1.00 82.44 124 ASN A N 1
ATOM 891 C CA . ASN A 1 124 ? -26.526 -0.834 19.416 1.00 82.44 124 ASN A CA 1
ATOM 892 C C . ASN A 1 124 ? -25.233 -1.555 19.827 1.00 82.44 124 ASN A C 1
ATOM 894 O O . ASN A 1 124 ? -24.472 -0.993 20.615 1.00 82.44 124 ASN A O 1
ATOM 898 N N . ARG A 1 125 ? -24.944 -2.741 19.281 1.00 88.12 125 ARG A N 1
ATOM 899 C CA . ARG A 1 125 ? -23.675 -3.435 19.514 1.00 88.12 125 ARG A CA 1
ATOM 900 C C . ARG A 1 125 ? -22.833 -3.530 18.245 1.00 88.12 125 ARG A C 1
ATOM 902 O O . ARG A 1 125 ? -23.341 -3.872 17.174 1.00 88.12 125 ARG A O 1
ATOM 909 N N . TYR A 1 126 ? -21.545 -3.241 18.394 1.00 85.38 126 TYR A N 1
ATOM 910 C CA . TYR A 1 126 ? -20.569 -3.111 17.321 1.00 85.38 126 TYR A CA 1
ATOM 911 C C . TYR A 1 126 ? -19.274 -3.840 17.670 1.00 85.38 126 TYR A C 1
ATOM 913 O O . TYR A 1 126 ? -18.854 -3.848 18.824 1.00 85.38 126 TYR A O 1
ATOM 921 N N . GLN A 1 127 ? -18.614 -4.390 16.656 1.00 88.12 127 GLN A N 1
ATOM 922 C CA . GLN A 1 127 ? -17.223 -4.828 16.746 1.00 88.12 127 GLN A CA 1
ATOM 923 C C . GLN A 1 127 ? -16.359 -3.886 15.945 1.00 88.12 127 GLN A C 1
ATOM 925 O O . GLN A 1 127 ? -16.685 -3.550 14.807 1.00 88.12 127 GLN A O 1
ATOM 930 N N . MET A 1 128 ? -15.248 -3.492 16.535 1.00 86.44 128 MET A N 1
ATOM 931 C CA . MET A 1 128 ? -14.247 -2.666 15.895 1.00 86.44 128 MET A CA 1
ATOM 932 C C . MET A 1 128 ? -12.962 -3.474 15.838 1.00 86.44 128 MET A C 1
ATOM 934 O O . MET A 1 128 ? -12.432 -3.854 16.881 1.00 86.44 128 MET A O 1
ATOM 938 N N . LEU A 1 129 ? -12.479 -3.751 14.633 1.00 85.50 129 LEU A N 1
ATOM 939 C CA . LEU A 1 129 ? -11.182 -4.383 14.424 1.00 85.50 129 LEU A CA 1
ATOM 940 C C . LEU A 1 129 ? -10.210 -3.330 13.901 1.00 85.50 129 LEU A C 1
ATOM 942 O O . LEU A 1 129 ? -10.498 -2.654 12.912 1.00 85.50 129 LEU A O 1
ATOM 946 N N . ALA A 1 130 ? -9.077 -3.199 14.579 1.00 83.75 130 ALA A N 1
ATOM 947 C CA . ALA A 1 130 ? -7.967 -2.363 14.158 1.00 83.75 130 ALA A CA 1
ATOM 948 C C . ALA A 1 130 ? -6.674 -3.172 14.209 1.00 83.75 130 ALA A C 1
ATOM 950 O O . ALA A 1 130 ? -6.385 -3.804 15.222 1.00 83.75 130 ALA A O 1
ATOM 951 N N . THR A 1 131 ? -5.864 -3.116 13.162 1.00 80.56 131 THR A N 1
ATOM 952 C CA . THR A 1 131 ? -4.547 -3.749 13.136 1.00 80.56 131 THR A CA 1
ATOM 953 C C . THR A 1 131 ? -3.486 -2.699 13.436 1.00 80.56 131 THR A C 1
ATOM 955 O O . THR A 1 131 ? -3.308 -1.730 12.694 1.00 80.56 131 THR A O 1
ATOM 958 N N . LEU A 1 132 ? -2.794 -2.875 14.560 1.00 81.44 132 LEU A N 1
ATOM 959 C CA . LEU A 1 132 ? -1.772 -1.962 15.065 1.00 81.44 132 LEU A CA 1
ATOM 960 C C . LEU A 1 132 ? -0.378 -2.556 14.854 1.00 81.44 132 LEU A C 1
ATOM 962 O O . LEU A 1 132 ? -0.196 -3.766 14.917 1.00 81.44 132 LEU A O 1
ATOM 966 N N . LEU A 1 133 ? 0.627 -1.712 14.659 1.00 72.00 133 LEU A N 1
ATOM 967 C CA . LEU A 1 133 ? 2.030 -2.098 14.651 1.00 72.00 133 LEU A CA 1
ATOM 968 C C . LEU A 1 133 ? 2.618 -1.865 16.047 1.00 72.00 133 LEU A C 1
ATOM 970 O O . LEU A 1 133 ? 2.881 -0.728 16.447 1.00 72.00 133 LEU A O 1
ATOM 974 N N . ILE A 1 134 ? 2.831 -2.950 16.787 1.00 75.06 134 ILE A N 1
ATOM 975 C CA . ILE A 1 134 ? 3.387 -2.944 18.143 1.00 75.06 134 ILE A CA 1
ATOM 976 C C . ILE A 1 134 ? 4.794 -3.536 18.075 1.00 75.06 134 ILE A C 1
ATOM 978 O O . ILE A 1 134 ? 4.961 -4.723 17.806 1.00 75.06 134 ILE A O 1
ATOM 982 N N . ASN A 1 135 ? 5.821 -2.710 18.298 1.00 71.19 135 ASN A N 1
ATOM 983 C CA . ASN A 1 135 ? 7.233 -3.121 18.233 1.00 71.19 135 ASN A CA 1
ATOM 984 C C . ASN A 1 135 ? 7.590 -3.840 16.914 1.00 71.19 135 ASN A C 1
ATOM 986 O O . ASN A 1 135 ? 8.242 -4.881 16.915 1.00 71.19 135 ASN A O 1
ATOM 990 N N . GLY A 1 136 ? 7.098 -3.319 15.783 1.00 64.75 136 GLY A N 1
ATOM 991 C CA . GLY A 1 136 ? 7.321 -3.903 14.453 1.00 64.75 136 GLY A CA 1
ATOM 992 C C . GLY A 1 136 ? 6.499 -5.161 14.152 1.00 64.75 136 GLY A C 1
ATOM 993 O O . GLY A 1 136 ? 6.591 -5.691 13.050 1.00 64.75 136 GLY A O 1
ATOM 994 N N . THR A 1 137 ? 5.672 -5.623 15.093 1.00 71.06 137 THR A N 1
ATOM 995 C CA . THR A 1 137 ? 4.776 -6.768 14.907 1.00 71.06 137 THR A CA 1
ATOM 996 C C . THR A 1 137 ? 3.342 -6.281 14.747 1.00 71.06 137 THR A C 1
ATOM 998 O O . THR A 1 137 ? 2.838 -5.523 15.576 1.00 71.06 137 THR A O 1
ATOM 1001 N N . ALA A 1 138 ? 2.674 -6.713 13.680 1.00 73.81 138 ALA A N 1
ATOM 1002 C CA . ALA A 1 138 ? 1.250 -6.472 13.502 1.00 73.81 138 ALA A CA 1
ATOM 1003 C C . ALA A 1 138 ? 0.455 -7.207 14.595 1.00 73.81 138 ALA A C 1
ATOM 1005 O O . ALA A 1 138 ? 0.637 -8.407 14.803 1.00 73.81 138 ALA A O 1
ATOM 1006 N N . ALA A 1 139 ? -0.409 -6.486 15.299 1.00 81.44 139 ALA A N 1
ATOM 1007 C CA . ALA A 1 139 ? -1.224 -6.982 16.393 1.00 81.44 139 ALA A CA 1
ATOM 1008 C C . ALA A 1 139 ? -2.650 -6.428 16.253 1.00 81.44 139 ALA A C 1
ATOM 1010 O O . ALA A 1 139 ? -2.831 -5.207 16.227 1.00 81.44 139 ALA A O 1
ATOM 1011 N N . PRO A 1 140 ? -3.677 -7.285 16.173 1.00 84.06 140 PRO A N 1
ATOM 1012 C CA . PRO A 1 140 ? -5.053 -6.822 16.172 1.00 84.06 140 PRO A CA 1
ATOM 1013 C C . PRO A 1 140 ? -5.443 -6.295 17.553 1.00 84.06 140 PRO A C 1
ATOM 1015 O O . PRO A 1 140 ? -5.107 -6.857 18.600 1.00 84.06 140 PRO A O 1
ATOM 1018 N N . LEU A 1 141 ? -6.246 -5.251 17.536 1.00 86.25 141 LEU A N 1
ATOM 1019 C CA . LEU A 1 141 ? -7.027 -4.777 18.653 1.00 86.25 141 LEU A CA 1
ATOM 1020 C C . LEU A 1 141 ? -8.489 -4.926 18.258 1.00 86.25 141 LEU A C 1
ATOM 1022 O O . LEU A 1 141 ? -8.952 -4.294 17.307 1.00 86.25 141 LEU A O 1
ATOM 1026 N N . LEU A 1 142 ? -9.202 -5.774 18.988 1.00 89.62 142 LEU A N 1
ATOM 1027 C CA . LEU A 1 142 ? -10.623 -5.979 18.775 1.00 89.62 142 LEU A CA 1
ATOM 1028 C C . LEU A 1 142 ? -11.383 -5.376 19.947 1.00 89.62 142 LEU A C 1
ATOM 1030 O O . LEU A 1 142 ? -11.109 -5.681 21.109 1.00 89.62 142 LEU A O 1
ATOM 1034 N N . VAL A 1 143 ? -12.324 -4.498 19.633 1.00 88.50 143 VAL A N 1
ATOM 1035 C CA . VAL A 1 143 ? -13.151 -3.799 20.608 1.00 88.50 143 VAL A CA 1
ATOM 1036 C C . VAL A 1 143 ? -14.611 -4.154 20.369 1.00 88.50 143 VAL A C 1
ATOM 1038 O O . VAL A 1 143 ? -15.173 -3.837 19.324 1.00 88.50 143 VAL A O 1
ATOM 1041 N N . ASP A 1 144 ? -15.218 -4.783 21.368 1.00 89.88 144 ASP A N 1
ATOM 1042 C CA . ASP A 1 144 ? -16.645 -5.075 21.418 1.00 89.88 144 ASP A CA 1
ATOM 1043 C C . ASP A 1 144 ? -17.339 -3.975 22.213 1.00 89.88 144 ASP A C 1
ATOM 1045 O O . ASP A 1 144 ? -17.082 -3.785 23.407 1.00 89.88 144 ASP A O 1
ATOM 1049 N N . LEU A 1 145 ? -18.190 -3.228 21.526 1.00 87.38 145 LEU A N 1
ATOM 1050 C CA . LEU A 1 145 ? -18.842 -2.039 22.039 1.00 87.38 145 LEU A CA 1
ATOM 1051 C C . LEU A 1 145 ? -20.350 -2.250 22.042 1.00 87.38 145 LEU A C 1
ATOM 1053 O O . LEU A 1 145 ? -20.965 -2.369 20.987 1.00 87.38 145 LEU A O 1
ATOM 1057 N N . ASP A 1 146 ? -20.959 -2.222 23.221 1.00 87.38 146 ASP A N 1
ATOM 1058 C CA . ASP A 1 146 ? -22.410 -2.196 23.388 1.00 87.38 146 ASP A CA 1
ATOM 1059 C C . ASP A 1 146 ? -22.824 -0.819 23.914 1.00 87.38 146 ASP A C 1
ATOM 1061 O O . ASP A 1 146 ? -22.654 -0.502 25.094 1.00 87.38 146 ASP A O 1
ATOM 1065 N N . LEU A 1 147 ? -23.374 0.013 23.027 1.00 80.31 147 LEU A N 1
ATOM 1066 C CA . LEU A 1 147 ? -23.839 1.358 23.371 1.00 80.31 147 LEU A CA 1
ATOM 1067 C C . LEU A 1 147 ? -25.096 1.332 24.248 1.00 80.31 147 LEU A C 1
ATOM 1069 O O . LEU A 1 147 ? -25.339 2.287 24.984 1.00 80.31 147 LEU A O 1
ATOM 1073 N N . GLY A 1 148 ? -25.892 0.259 24.184 1.00 82.56 148 GLY A N 1
ATOM 1074 C CA . GLY A 1 148 ? -27.106 0.108 24.983 1.00 82.56 148 GLY A CA 1
ATOM 1075 C C . GLY A 1 148 ? -26.777 -0.109 26.457 1.00 82.56 148 GLY A C 1
ATOM 1076 O O . GLY A 1 148 ? -27.274 0.615 27.321 1.00 82.56 148 GLY A O 1
ATOM 1077 N N . SER A 1 149 ? -25.893 -1.067 26.745 1.00 83.75 149 SER A N 1
ATOM 1078 C CA . SER A 1 149 ? -25.431 -1.341 28.114 1.00 83.75 149 SER A CA 1
ATOM 1079 C C . SER A 1 149 ? -24.239 -0.485 28.553 1.00 83.75 149 SER A C 1
ATOM 1081 O O . SER A 1 149 ? -23.861 -0.525 29.725 1.00 83.75 149 SER A O 1
ATOM 1083 N N . LYS A 1 150 ? -23.665 0.311 27.638 1.00 81.56 150 LYS A N 1
ATOM 1084 C CA . LYS A 1 150 ? -22.434 1.101 27.841 1.00 81.56 150 LYS A CA 1
ATOM 1085 C C . LYS A 1 150 ? -21.242 0.218 28.210 1.00 81.56 150 LYS A C 1
ATOM 1087 O O . LYS A 1 150 ? -20.348 0.628 28.953 1.00 81.56 150 LYS A O 1
ATOM 1092 N N . ALA A 1 151 ? -21.258 -1.020 27.731 1.00 83.06 151 ALA A N 1
ATOM 1093 C CA . ALA A 1 151 ? -20.214 -1.983 28.000 1.00 83.06 151 ALA A CA 1
ATOM 1094 C C . ALA A 1 151 ? -19.165 -1.952 26.891 1.00 83.06 151 ALA A C 1
ATOM 1096 O O . ALA A 1 151 ? -19.476 -1.846 25.706 1.00 83.06 151 ALA A O 1
ATOM 1097 N N . LEU A 1 152 ? -17.918 -2.110 27.316 1.00 87.69 152 LEU A N 1
ATOM 1098 C CA . LEU A 1 152 ? -16.778 -2.366 26.456 1.00 87.69 152 LEU A CA 1
ATOM 1099 C C . LEU A 1 152 ? -16.176 -3.705 26.843 1.00 87.69 152 LEU A C 1
ATOM 1101 O O . LEU A 1 152 ? -16.099 -4.037 28.031 1.00 87.69 152 LEU A O 1
ATOM 1105 N N . GLU A 1 153 ? -15.680 -4.429 25.859 1.00 90.00 153 GLU A N 1
ATOM 1106 C CA . GLU A 1 153 ? -14.651 -5.430 26.069 1.00 90.00 153 GLU A CA 1
ATOM 1107 C C . GLU A 1 153 ? -13.550 -5.221 25.034 1.00 90.00 153 GLU A C 1
ATOM 1109 O O . GLU A 1 153 ? -13.821 -4.999 23.856 1.00 90.00 153 GLU A O 1
ATOM 1114 N N . ILE A 1 154 ? -12.301 -5.265 25.489 1.00 87.62 154 ILE A N 1
ATOM 1115 C CA . ILE A 1 154 ? -11.139 -5.177 24.609 1.00 87.62 154 ILE A CA 1
ATOM 1116 C C . ILE A 1 154 ? -10.519 -6.555 24.577 1.00 87.62 154 ILE A C 1
ATOM 1118 O O . ILE A 1 154 ? -10.202 -7.115 25.624 1.00 87.62 154 ILE A O 1
ATOM 1122 N N . TYR A 1 155 ? -10.313 -7.081 23.387 1.00 89.69 155 TYR A N 1
ATOM 1123 C CA . TYR A 1 155 ? -9.692 -8.367 23.183 1.00 89.69 155 TYR A CA 1
ATOM 1124 C C . TYR A 1 155 ? -8.292 -8.174 22.626 1.00 89.69 155 TYR A C 1
ATOM 1126 O O . TYR A 1 155 ? -8.071 -7.407 21.687 1.00 89.69 155 TYR A O 1
ATOM 1134 N N . SER A 1 156 ? -7.356 -8.926 23.191 1.00 83.50 156 SER A N 1
ATOM 1135 C CA . SER A 1 156 ? -6.066 -9.186 22.569 1.00 83.50 156 SER A CA 1
ATOM 1136 C C . SER A 1 156 ? -5.913 -10.686 22.368 1.00 83.50 156 SER A C 1
ATOM 1138 O O . SER A 1 156 ? -6.475 -11.502 23.110 1.00 83.50 156 SER A O 1
ATOM 1140 N N . GLY A 1 157 ? -5.200 -11.066 21.319 1.00 85.19 157 GLY A N 1
ATOM 1141 C CA . GLY A 1 157 ? -5.172 -12.453 20.904 1.00 85.19 157 GLY A CA 1
ATOM 1142 C C . GLY A 1 157 ? -4.225 -12.718 19.757 1.00 85.19 157 GLY A C 1
ATOM 1143 O O . GLY A 1 157 ? -3.591 -11.812 19.216 1.00 85.19 157 GLY A O 1
ATOM 1144 N N . ALA A 1 158 ? -4.154 -13.994 19.405 1.00 82.56 158 ALA A N 1
ATOM 1145 C CA . ALA A 1 158 ? -3.540 -14.411 18.166 1.00 82.56 158 ALA A CA 1
ATOM 1146 C C . ALA A 1 158 ? -4.461 -14.028 17.006 1.00 82.56 158 ALA A C 1
ATOM 1148 O O . ALA A 1 158 ? -5.689 -14.101 17.114 1.00 82.56 158 ALA A O 1
ATOM 1149 N N . TYR A 1 159 ? -3.851 -13.672 15.883 1.00 84.50 159 TYR A N 1
ATOM 1150 C CA . TYR A 1 159 ? -4.558 -13.608 14.619 1.00 84.50 159 TYR A CA 1
ATOM 1151 C C . TYR A 1 159 ? -3.821 -14.383 13.556 1.00 84.50 159 TYR A C 1
ATOM 1153 O O . TYR A 1 159 ? -2.606 -14.582 13.624 1.00 84.50 159 TYR A O 1
ATOM 1161 N N . SER A 1 160 ? -4.583 -14.817 12.573 1.00 81.12 160 SER A N 1
ATOM 1162 C CA . SER A 1 160 ? -4.066 -15.381 11.346 1.00 81.12 160 SER A CA 1
ATOM 1163 C C . SER A 1 160 ? -4.835 -14.785 10.179 1.00 81.12 160 SER A C 1
ATOM 1165 O O . SER A 1 160 ? -6.003 -14.414 10.297 1.00 81.12 160 SER A O 1
ATOM 1167 N N . VAL A 1 161 ? -4.162 -14.690 9.041 1.00 74.00 161 VAL A N 1
ATOM 1168 C CA . VAL A 1 161 ? -4.753 -14.267 7.772 1.00 74.00 161 VAL A CA 1
ATOM 1169 C C . VAL A 1 161 ? -4.789 -15.511 6.885 1.00 74.00 161 VAL A C 1
ATOM 1171 O O . VAL A 1 161 ? -3.858 -15.729 6.110 1.00 74.00 161 VAL A O 1
ATOM 1174 N N . PRO A 1 162 ? -5.765 -16.426 7.073 1.00 74.94 162 PRO A N 1
ATOM 1175 C CA . PRO A 1 162 ? -5.840 -17.657 6.285 1.00 74.94 162 PRO A CA 1
ATOM 1176 C C . PRO A 1 162 ? -6.056 -17.396 4.790 1.00 74.94 162 PRO A C 1
ATOM 1178 O O . PRO A 1 162 ? -5.724 -18.253 3.975 1.00 74.94 162 PRO A O 1
ATOM 1181 N N . SER A 1 163 ? -6.609 -16.238 4.423 1.00 70.44 163 SER A N 1
ATOM 1182 C CA . SER A 1 163 ? -6.752 -15.794 3.037 1.00 70.44 163 SER A CA 1
ATOM 1183 C C . SER A 1 163 ? -6.763 -14.265 2.962 1.00 70.44 163 SER A C 1
ATOM 1185 O O . SER A 1 163 ? -6.954 -13.591 3.972 1.00 70.44 163 SER A O 1
ATOM 1187 N N . ALA A 1 164 ? -6.613 -13.707 1.758 1.00 60.09 164 ALA A N 1
ATOM 1188 C CA . ALA A 1 164 ? -6.653 -12.257 1.539 1.00 60.09 164 ALA A CA 1
ATOM 1189 C C . ALA A 1 164 ? -7.962 -11.584 2.006 1.00 60.09 164 ALA A C 1
ATOM 1191 O O . ALA A 1 164 ? -7.950 -10.391 2.300 1.00 60.09 164 ALA A O 1
ATOM 1192 N N . ASP A 1 165 ? -9.061 -12.342 2.105 1.00 66.06 165 ASP A N 1
ATOM 1193 C CA . ASP A 1 165 ? -10.391 -11.823 2.453 1.00 66.06 165 ASP A CA 1
ATOM 1194 C C . ASP A 1 165 ? -10.864 -12.335 3.815 1.00 66.06 165 ASP A C 1
ATOM 1196 O O . ASP A 1 165 ? -12.044 -12.215 4.146 1.00 66.06 165 ASP A O 1
ATOM 1200 N N . THR A 1 166 ? -10.005 -13.010 4.581 1.00 74.69 166 THR A N 1
ATOM 1201 C CA . THR A 1 166 ? -10.394 -13.575 5.870 1.00 74.69 166 THR A CA 1
ATOM 1202 C C . THR A 1 166 ? -9.297 -13.397 6.901 1.00 74.69 166 THR A C 1
ATOM 1204 O O . THR A 1 166 ? -8.171 -13.844 6.703 1.00 74.69 166 THR A O 1
ATOM 1207 N N . VAL A 1 167 ? -9.654 -12.813 8.043 1.00 80.19 167 VAL A N 1
ATOM 1208 C CA . VAL A 1 167 ? -8.804 -12.758 9.237 1.00 80.19 167 VAL A CA 1
ATOM 1209 C C . VAL A 1 167 ? -9.479 -13.530 10.348 1.00 80.19 167 VAL A C 1
ATOM 1211 O O . VAL A 1 167 ? -10.635 -13.280 10.675 1.00 80.19 167 VAL A O 1
ATOM 1214 N N . GLN A 1 168 ? -8.759 -14.461 10.954 1.00 88.06 168 GLN A N 1
ATOM 1215 C CA . GLN A 1 168 ? -9.203 -15.127 12.167 1.00 88.06 168 GLN A CA 1
ATOM 1216 C C . GLN A 1 168 ? -8.549 -14.464 13.368 1.00 88.06 168 GLN A C 1
ATOM 1218 O O . GLN A 1 168 ? -7.349 -14.204 13.371 1.00 88.06 168 GLN A O 1
ATOM 1223 N N . PHE A 1 169 ? -9.345 -14.216 14.395 1.00 89.62 169 PHE A N 1
ATOM 1224 C CA . PHE A 1 169 ? -8.929 -13.675 15.673 1.00 89.62 169 PHE A CA 1
ATOM 1225 C C . PHE A 1 169 ? -9.340 -14.652 16.767 1.00 89.62 169 PHE A C 1
ATOM 1227 O O . PHE A 1 169 ? -10.521 -14.964 16.900 1.00 89.62 169 PHE A O 1
ATOM 1234 N N . ALA A 1 170 ? -8.381 -15.086 17.578 1.00 89.94 170 ALA A N 1
ATOM 1235 C CA . ALA A 1 170 ? -8.630 -15.871 18.777 1.00 89.94 170 ALA A CA 1
ATOM 1236 C C . ALA A 1 170 ? -7.958 -15.186 19.967 1.00 89.94 170 ALA A C 1
ATOM 1238 O O . ALA A 1 170 ? -6.730 -15.093 20.037 1.00 89.94 170 ALA A O 1
ATOM 1239 N N . GLY A 1 171 ? -8.755 -14.694 20.908 1.00 90.19 171 GLY A N 1
ATOM 1240 C CA . GLY A 1 171 ? -8.259 -13.860 21.992 1.00 90.19 171 GLY A CA 1
ATOM 1241 C C . GLY A 1 171 ? -9.048 -13.979 23.279 1.00 90.19 171 GLY A C 1
ATOM 1242 O O . GLY A 1 171 ? -10.078 -14.649 23.362 1.00 90.19 171 GLY A O 1
ATOM 1243 N N . LYS A 1 172 ? -8.536 -13.295 24.299 1.00 87.88 172 LYS A N 1
ATOM 1244 C CA . LYS A 1 172 ? -9.193 -13.165 25.598 1.00 87.88 172 LYS A CA 1
ATOM 1245 C C . LYS A 1 172 ? -9.516 -11.706 25.867 1.00 87.88 172 LYS A C 1
ATOM 1247 O O . LYS A 1 172 ? -8.704 -10.818 25.612 1.00 87.88 172 LYS A O 1
ATOM 1252 N N . GLY A 1 173 ? -10.700 -11.481 26.420 1.00 89.12 173 GLY A N 1
ATOM 1253 C CA . GLY A 1 173 ? -11.133 -10.184 26.906 1.00 89.12 173 GLY A CA 1
ATOM 1254 C C . GLY A 1 173 ? -10.233 -9.734 28.051 1.00 89.12 173 GLY A C 1
ATOM 1255 O O . GLY A 1 173 ? -10.027 -10.456 29.029 1.00 89.12 173 GLY A O 1
ATOM 1256 N N . LEU A 1 174 ? -9.680 -8.539 27.936 1.00 83.75 174 LEU A N 1
ATOM 1257 C CA . LEU A 1 174 ? -8.761 -7.956 28.903 1.00 83.75 174 LEU A CA 1
ATOM 1258 C C . LEU A 1 174 ? -9.471 -7.497 30.182 1.00 83.75 174 LEU A C 1
ATOM 1260 O O . LEU A 1 174 ? -8.854 -7.458 31.251 1.00 83.75 174 LEU A O 1
ATOM 1264 N N . LEU A 1 175 ? -10.764 -7.183 30.094 1.00 83.25 175 LEU A N 1
ATOM 1265 C CA . LEU A 1 175 ? -11.587 -6.707 31.202 1.00 83.25 175 LEU A CA 1
ATOM 1266 C C . LEU A 1 175 ? -12.306 -7.880 31.872 1.00 83.25 175 LEU A C 1
ATOM 1268 O O . LEU A 1 175 ? -12.034 -8.180 33.041 1.00 83.25 175 LEU A O 1
ATOM 1272 N N . LYS A 1 176 ? -13.175 -8.592 31.143 1.00 86.62 176 LYS A N 1
ATOM 1273 C CA . LYS A 1 176 ? -13.994 -9.681 31.710 1.00 86.62 176 LYS A CA 1
ATOM 1274 C C . LYS A 1 176 ? -13.346 -11.059 31.607 1.00 86.62 176 LYS A C 1
ATOM 1276 O O . LYS A 1 176 ? -13.786 -11.974 32.295 1.00 86.62 176 LYS A O 1
ATOM 1281 N N . GLY A 1 177 ? -12.284 -11.231 30.817 1.00 86.38 177 GLY A N 1
ATOM 1282 C CA . GLY A 1 177 ? -11.654 -12.544 30.614 1.00 86.38 177 GLY A CA 1
ATOM 1283 C C . GLY A 1 177 ? -12.439 -13.484 29.698 1.00 86.38 177 GLY A C 1
ATOM 1284 O O . GLY A 1 177 ? -12.159 -14.677 29.703 1.00 86.38 177 GLY A O 1
ATOM 1285 N N . ALA A 1 178 ? -13.425 -12.969 28.958 1.00 87.94 178 ALA A N 1
ATOM 1286 C CA . ALA A 1 178 ? -14.223 -13.748 28.017 1.00 87.94 178 ALA A CA 1
ATOM 1287 C C . ALA A 1 178 ? -13.352 -14.282 26.872 1.00 87.94 178 ALA A C 1
ATOM 1289 O O . ALA A 1 178 ? -12.535 -13.539 26.334 1.00 87.94 178 ALA A O 1
ATOM 1290 N N . ASP A 1 179 ? -13.542 -15.535 26.472 1.00 88.00 179 ASP A N 1
ATOM 1291 C CA . ASP A 1 179 ? -12.880 -16.074 25.284 1.00 88.00 179 ASP A CA 1
ATOM 1292 C C . ASP A 1 179 ? -13.615 -15.602 24.021 1.00 88.00 179 ASP A C 1
ATOM 1294 O O . ASP A 1 179 ? -14.848 -15.509 23.996 1.00 88.00 179 ASP A O 1
ATOM 1298 N N . LEU A 1 180 ? -12.860 -15.299 22.969 1.00 89.75 180 LEU A N 1
ATOM 1299 C CA . LEU A 1 180 ? -13.394 -14.859 21.686 1.00 89.75 180 LEU A CA 1
ATOM 1300 C C . LEU A 1 180 ? -12.660 -15.554 20.548 1.00 89.75 180 LEU A C 1
ATOM 1302 O O . LEU A 1 180 ? -11.432 -15.573 20.524 1.00 89.75 180 LEU A O 1
ATOM 1306 N N . SER A 1 181 ? -13.422 -16.084 19.598 1.00 90.69 181 SER A N 1
ATOM 1307 C CA . SER A 1 181 ? -12.911 -16.644 18.352 1.00 90.69 181 SER A CA 1
ATOM 1308 C C . SER A 1 181 ? -13.788 -16.156 17.207 1.00 90.69 181 SER A C 1
ATOM 1310 O O . SER A 1 181 ? -14.925 -16.606 17.084 1.00 90.69 181 SER A O 1
ATOM 1312 N N . LEU A 1 182 ? -13.305 -15.201 16.413 1.00 88.50 182 LEU A N 1
ATOM 1313 C CA . LEU A 1 182 ? -14.037 -14.607 15.292 1.00 88.50 182 LEU A CA 1
ATOM 1314 C C . LEU A 1 182 ? -13.257 -14.776 13.988 1.00 88.50 182 LEU A C 1
ATOM 1316 O O . LEU A 1 182 ? -12.039 -14.650 13.962 1.00 88.50 182 LEU A O 1
ATOM 1320 N N . ALA A 1 183 ? -13.973 -15.002 12.897 1.00 85.31 183 ALA A N 1
ATOM 1321 C CA . ALA A 1 183 ? -13.501 -14.884 11.531 1.00 85.31 183 ALA A CA 1
ATOM 1322 C C . ALA A 1 183 ? -14.148 -13.647 10.900 1.00 85.31 183 ALA A C 1
ATOM 1324 O O . ALA A 1 183 ? -15.371 -13.561 10.779 1.00 85.31 183 ALA A O 1
ATOM 1325 N N . PHE A 1 184 ? -13.316 -12.692 10.517 1.00 84.00 184 PHE A N 1
ATOM 1326 C CA . PHE A 1 184 ? -13.672 -11.477 9.804 1.00 84.00 184 PHE A CA 1
ATOM 1327 C C . PHE A 1 184 ? -13.487 -11.698 8.315 1.00 84.00 184 PHE A C 1
ATOM 1329 O O . PHE A 1 184 ? -12.497 -12.296 7.908 1.00 84.00 184 PHE A O 1
ATOM 1336 N N . SER A 1 185 ? -14.403 -11.175 7.513 1.00 79.31 185 SER A N 1
ATOM 1337 C CA . SER A 1 185 ? -14.312 -11.145 6.060 1.00 79.31 185 SER A CA 1
ATOM 1338 C C . SER A 1 185 ? -14.858 -9.833 5.514 1.00 79.31 185 SER A C 1
ATOM 1340 O O . SER A 1 185 ? -15.541 -9.095 6.226 1.00 79.31 185 SER A O 1
ATOM 1342 N N . SER A 1 186 ? -14.646 -9.592 4.221 1.00 67.69 186 SER A N 1
ATOM 1343 C CA . SER A 1 186 ? -15.267 -8.472 3.501 1.00 67.69 186 SER A CA 1
ATOM 1344 C C . SER A 1 186 ? -16.804 -8.493 3.528 1.00 67.69 186 SER A C 1
ATOM 1346 O O . SER A 1 186 ? -17.435 -7.471 3.282 1.00 67.69 186 SER A O 1
ATOM 1348 N N . SER A 1 187 ? -17.422 -9.638 3.841 1.00 72.12 187 SER A N 1
ATOM 1349 C CA . SER A 1 187 ? -18.882 -9.788 3.938 1.00 72.12 187 SER A CA 1
ATOM 1350 C C . SER A 1 187 ? -19.432 -9.657 5.365 1.00 72.12 187 SER A C 1
ATOM 1352 O O . SER A 1 187 ? -20.634 -9.462 5.553 1.00 72.12 187 SER A O 1
ATOM 1354 N N . GLY A 1 188 ? -18.574 -9.726 6.387 1.00 82.56 188 GLY A N 1
ATOM 1355 C CA . GLY A 1 188 ? -18.995 -9.702 7.785 1.00 82.56 188 GLY A CA 1
ATOM 1356 C C . GLY A 1 188 ? -18.125 -10.543 8.714 1.00 82.56 188 GLY A C 1
ATOM 1357 O O . GLY A 1 188 ? -17.041 -10.995 8.350 1.00 82.56 188 GLY A O 1
ATOM 1358 N N . ILE A 1 189 ? -18.625 -10.753 9.929 1.00 85.25 189 ILE A N 1
ATOM 1359 C CA . ILE A 1 189 ? -18.000 -11.539 10.993 1.00 85.25 189 ILE A CA 1
ATOM 1360 C C . ILE A 1 189 ? -18.825 -12.799 11.235 1.00 85.25 189 ILE A C 1
ATOM 1362 O O . ILE A 1 189 ? -20.052 -12.729 11.317 1.00 85.25 189 ILE A O 1
ATOM 1366 N N . SER A 1 190 ? -18.152 -13.922 11.453 1.00 87.62 190 SER A N 1
ATOM 1367 C CA . SER A 1 190 ? -18.732 -15.136 12.035 1.00 87.62 190 SER A CA 1
ATOM 1368 C C . SER A 1 190 ? -17.853 -15.652 13.175 1.00 87.62 190 SER A C 1
ATOM 1370 O O . SER A 1 190 ? -16.664 -15.354 13.210 1.00 87.62 190 SER A O 1
ATOM 1372 N N . GLY A 1 191 ? -18.394 -16.404 14.131 1.00 88.19 191 GLY A N 1
ATOM 1373 C CA . GLY A 1 191 ? -17.575 -17.045 15.161 1.00 88.19 191 GLY A CA 1
ATOM 1374 C C . GLY A 1 191 ? -18.313 -17.302 16.464 1.00 88.19 191 GLY A C 1
ATOM 1375 O O . GLY A 1 191 ? -19.526 -17.501 16.475 1.00 88.19 191 GLY A O 1
ATOM 1376 N N . THR A 1 192 ? -17.572 -17.305 17.569 1.00 84.12 192 THR A N 1
ATOM 1377 C CA . THR A 1 192 ? -18.104 -17.517 18.916 1.00 84.12 192 THR A CA 1
ATOM 1378 C C . THR A 1 192 ? -17.490 -16.569 19.941 1.00 84.12 192 THR A C 1
ATOM 1380 O O . THR A 1 192 ? -16.278 -16.350 19.943 1.00 84.12 192 THR A O 1
ATOM 1383 N N . GLN A 1 193 ? -18.308 -16.085 20.874 1.00 85.06 193 GLN A N 1
ATOM 1384 C CA . GLN A 1 193 ? -17.892 -15.312 22.047 1.00 85.06 193 GLN A CA 1
ATOM 1385 C C . GLN A 1 193 ? -18.424 -16.001 23.304 1.00 85.06 193 GLN A C 1
ATOM 1387 O O . GLN A 1 193 ? -19.636 -16.133 23.466 1.00 85.06 193 GLN A O 1
ATOM 1392 N N . SER A 1 194 ? -17.538 -16.467 24.186 1.00 84.69 194 SER A N 1
ATOM 1393 C CA . SER A 1 194 ? -17.908 -17.244 25.382 1.00 84.69 194 SER A CA 1
ATOM 1394 C C . SER A 1 194 ? -18.893 -18.394 25.092 1.00 84.69 194 SER A C 1
ATOM 1396 O O . SER A 1 194 ? -19.813 -18.643 25.867 1.00 84.69 194 SER A O 1
ATOM 1398 N N . GLY A 1 195 ? -18.737 -19.067 23.947 1.00 78.25 195 GLY A N 1
ATOM 1399 C CA . GLY A 1 195 ? -19.606 -20.168 23.508 1.00 78.25 195 GLY A CA 1
ATOM 1400 C C . GLY A 1 195 ? -20.903 -19.756 22.796 1.00 78.25 195 GLY A C 1
ATOM 1401 O O . GLY A 1 195 ? -21.560 -20.620 22.221 1.00 78.25 195 GLY A O 1
ATOM 1402 N N . ALA A 1 196 ? -21.267 -18.470 22.767 1.00 80.25 196 ALA A N 1
ATOM 1403 C CA . ALA A 1 196 ? -22.402 -17.984 21.981 1.00 80.25 196 ALA A CA 1
ATOM 1404 C C . ALA A 1 196 ? -21.992 -17.745 20.522 1.00 80.25 196 ALA A C 1
ATOM 1406 O O . ALA A 1 196 ? -20.953 -17.132 20.274 1.00 80.25 196 ALA A O 1
ATOM 1407 N N . VAL A 1 197 ? -22.813 -18.202 19.567 1.00 82.56 197 VAL A N 1
ATOM 1408 C CA . VAL A 1 197 ? -22.604 -17.942 18.133 1.00 82.56 197 VAL A CA 1
ATOM 1409 C C . VAL A 1 197 ? -22.704 -16.445 17.867 1.00 82.56 197 VAL A C 1
ATOM 1411 O O . VAL A 1 197 ? -23.610 -15.766 18.349 1.00 82.56 197 VAL A O 1
ATOM 1414 N N . TYR A 1 198 ? -21.754 -15.949 17.088 1.00 79.81 198 TYR A N 1
ATOM 1415 C CA . TYR A 1 198 ? -21.598 -14.551 16.752 1.00 79.81 198 TYR A CA 1
ATOM 1416 C C . TYR A 1 198 ? -21.701 -14.358 15.243 1.00 79.81 198 TYR A C 1
ATOM 1418 O O . TYR A 1 198 ? -21.009 -15.037 14.484 1.00 79.81 198 TYR A O 1
ATOM 1426 N N . SER A 1 199 ? -22.528 -13.408 14.812 1.00 80.56 199 SER A N 1
ATOM 1427 C CA . SER A 1 199 ? -22.578 -12.959 13.422 1.00 80.56 199 SER A CA 1
ATOM 1428 C C . SER A 1 199 ? -22.794 -11.453 13.355 1.00 80.56 199 SER A C 1
ATOM 1430 O O . SER A 1 199 ? -23.662 -10.911 14.045 1.00 80.56 199 SER A O 1
ATOM 1432 N N . ALA A 1 200 ? -22.027 -10.779 12.509 1.00 80.56 200 ALA A N 1
ATOM 1433 C CA . ALA A 1 200 ? -22.169 -9.352 12.248 1.00 80.56 200 ALA A CA 1
ATOM 1434 C C . ALA A 1 200 ? -21.992 -9.095 10.754 1.00 80.56 200 ALA A C 1
ATOM 1436 O O . ALA A 1 200 ? -21.237 -9.801 10.092 1.00 80.56 200 ALA A O 1
ATOM 1437 N N . THR A 1 201 ? -22.663 -8.079 10.223 1.00 77.69 201 THR A N 1
ATOM 1438 C CA . THR A 1 201 ? -22.433 -7.647 8.836 1.00 77.69 201 THR A CA 1
ATOM 1439 C C . THR A 1 201 ? -21.496 -6.449 8.866 1.00 77.69 201 THR A C 1
ATOM 1441 O O . THR A 1 201 ? -21.545 -5.646 9.807 1.00 77.69 201 THR A O 1
ATOM 1444 N N . GLN A 1 202 ? -20.619 -6.319 7.869 1.00 70.94 202 GLN A N 1
ATOM 1445 C CA . GLN A 1 202 ? -19.818 -5.105 7.748 1.00 70.94 202 GLN A CA 1
ATOM 1446 C C . GLN A 1 202 ? -20.782 -3.944 7.497 1.00 70.94 202 GLN A C 1
ATOM 1448 O O . GLN A 1 202 ? -21.438 -3.874 6.462 1.00 70.94 202 GLN A O 1
ATOM 1453 N N . ALA A 1 203 ? -20.930 -3.069 8.490 1.00 61.75 203 ALA A N 1
ATOM 1454 C CA . ALA A 1 203 ? -21.956 -2.033 8.443 1.00 61.75 203 ALA A CA 1
ATOM 1455 C C . ALA A 1 203 ? -21.617 -0.956 7.407 1.00 61.75 203 ALA A C 1
ATOM 1457 O O . ALA A 1 203 ? -22.502 -0.248 6.933 1.00 61.75 203 ALA A O 1
ATOM 1458 N N . PHE A 1 204 ? -20.331 -0.828 7.063 1.00 56.78 204 PHE A N 1
ATOM 1459 C CA . PHE A 1 204 ? -19.836 0.227 6.197 1.00 56.78 204 PHE A CA 1
ATOM 1460 C C . PHE A 1 204 ? -18.667 -0.266 5.346 1.00 56.78 204 PHE A C 1
ATOM 1462 O O . PHE A 1 204 ? -17.570 -0.478 5.857 1.00 56.78 204 PHE A O 1
ATOM 1469 N N . LYS A 1 205 ? -18.899 -0.368 4.036 1.00 57.12 205 LYS A N 1
ATOM 1470 C CA . LYS A 1 205 ? -17.854 -0.431 3.017 1.00 57.12 205 LYS A CA 1
ATOM 1471 C C . LYS A 1 205 ? -18.238 0.522 1.887 1.00 57.12 205 LYS A C 1
ATOM 1473 O O . LYS A 1 205 ? -19.141 0.198 1.116 1.00 57.12 205 LYS A O 1
ATOM 1478 N N . PRO A 1 206 ? -17.642 1.720 1.796 1.00 53.03 206 PRO A N 1
ATOM 1479 C CA . PRO A 1 206 ? -17.871 2.570 0.639 1.00 53.03 206 PRO A CA 1
ATOM 1480 C C . PRO A 1 206 ? -17.329 1.844 -0.591 1.00 53.03 206 PRO A C 1
ATOM 1482 O O . PRO A 1 206 ? -16.158 1.465 -0.624 1.00 53.03 206 PRO A O 1
ATOM 1485 N N . ALA A 1 207 ? -18.198 1.593 -1.569 1.00 65.38 207 ALA A N 1
ATOM 1486 C CA . ALA A 1 207 ? -17.774 1.022 -2.836 1.00 65.38 207 ALA A CA 1
ATOM 1487 C C . ALA A 1 207 ? -16.817 2.007 -3.515 1.00 65.38 207 ALA A C 1
ATOM 1489 O O . ALA A 1 207 ? -17.132 3.194 -3.641 1.00 65.38 207 ALA A O 1
ATOM 1490 N N . LEU A 1 208 ? -15.654 1.520 -3.943 1.00 83.56 208 LEU A N 1
ATOM 1491 C CA . LEU A 1 208 ? -14.750 2.324 -4.752 1.00 83.56 208 LEU A CA 1
ATOM 1492 C C . LEU A 1 208 ? -15.398 2.566 -6.119 1.00 83.56 208 LEU A C 1
ATOM 1494 O O . LEU A 1 208 ? -15.992 1.669 -6.721 1.00 83.56 208 LEU A O 1
ATOM 1498 N N . VAL A 1 209 ? -15.334 3.814 -6.580 1.00 84.12 209 VAL A N 1
ATOM 1499 C CA . VAL A 1 209 ? -15.989 4.245 -7.818 1.00 84.12 209 VAL A CA 1
ATOM 1500 C C . VAL A 1 209 ? -14.977 4.247 -8.951 1.00 84.12 209 VAL A C 1
ATOM 1502 O O . VAL A 1 209 ? -13.956 4.939 -8.889 1.00 84.12 209 VAL A O 1
ATOM 1505 N N . GLU A 1 210 ? -15.307 3.511 -10.011 1.00 94.94 210 GLU A N 1
ATOM 1506 C CA . GLU A 1 210 ? -14.565 3.550 -11.263 1.00 94.94 210 GLU A CA 1
ATOM 1507 C C . GLU A 1 210 ? -15.038 4.687 -12.161 1.00 94.94 210 GLU A C 1
ATOM 1509 O O . GLU A 1 210 ? -16.234 4.869 -12.399 1.00 94.94 210 GLU A O 1
ATOM 1514 N N . THR A 1 211 ? -14.086 5.422 -12.717 1.00 96.06 211 THR A N 1
ATOM 1515 C CA . THR A 1 211 ? -14.324 6.497 -13.681 1.00 96.06 211 THR A CA 1
ATOM 1516 C C . THR A 1 211 ? -13.368 6.361 -14.867 1.00 96.06 211 THR A C 1
ATOM 1518 O O . THR A 1 211 ? -12.484 5.505 -14.894 1.00 96.06 211 THR A O 1
ATOM 1521 N N . SER A 1 212 ? -13.535 7.203 -15.887 1.00 96.88 212 SER A N 1
ATOM 1522 C CA . SER A 1 212 ? -12.561 7.347 -16.979 1.00 96.88 212 SER A CA 1
ATOM 1523 C C . SER A 1 212 ? -11.476 8.391 -16.686 1.00 96.88 212 SER A C 1
ATOM 1525 O O . SER A 1 212 ? -10.575 8.586 -17.499 1.00 96.88 212 SER A O 1
ATOM 1527 N N . GLN A 1 213 ? -11.584 9.109 -15.567 1.00 97.75 213 GLN A N 1
ATOM 1528 C CA . GLN A 1 213 ? -10.768 10.273 -15.222 1.00 97.75 213 GLN A CA 1
ATOM 1529 C C . GLN A 1 213 ? -10.536 10.314 -13.717 1.00 97.75 213 GLN A C 1
ATOM 1531 O O . GLN A 1 213 ? -11.487 10.145 -12.952 1.00 97.75 213 GLN A O 1
ATOM 1536 N N . ASP A 1 214 ? -9.307 10.592 -13.294 1.00 97.38 214 ASP A N 1
ATOM 1537 C CA . ASP A 1 214 ? -9.009 10.778 -11.878 1.00 97.38 214 ASP A CA 1
ATOM 1538 C C . ASP A 1 214 ? -9.555 12.103 -11.338 1.00 97.38 214 ASP A C 1
ATOM 1540 O O . ASP A 1 214 ? -9.557 13.134 -12.020 1.00 97.38 214 ASP A O 1
ATOM 1544 N N . TYR A 1 215 ? -10.001 12.078 -10.081 1.00 93.00 215 TYR A N 1
ATOM 1545 C CA . TYR A 1 215 ? -10.558 13.255 -9.407 1.00 93.00 215 TYR A CA 1
ATOM 1546 C C . TYR A 1 215 ? -9.506 14.333 -9.087 1.00 93.00 215 TYR A C 1
ATOM 1548 O O . TYR A 1 215 ? -9.866 15.477 -8.805 1.00 93.00 215 TYR A O 1
ATOM 1556 N N . LEU A 1 216 ? -8.215 13.990 -9.156 1.00 93.88 216 LEU A N 1
ATOM 1557 C CA . LEU A 1 216 ? -7.096 14.911 -8.936 1.00 93.88 216 LEU A CA 1
ATOM 1558 C C . LEU A 1 216 ? -6.738 15.720 -10.193 1.00 93.88 216 LEU A C 1
ATOM 1560 O O . LEU A 1 216 ? -5.945 16.658 -10.114 1.00 93.88 216 LEU A O 1
ATOM 1564 N N . GLY A 1 217 ? -7.331 15.396 -11.345 1.00 96.38 217 GLY A N 1
ATOM 1565 C CA . GLY A 1 217 ? -7.117 16.098 -12.607 1.00 96.38 217 GLY A CA 1
ATOM 1566 C C . GLY A 1 217 ? -5.784 15.798 -13.296 1.00 96.38 217 GLY A C 1
ATOM 1567 O O . GLY A 1 217 ? -5.441 16.508 -14.243 1.00 96.38 217 GLY A O 1
ATOM 1568 N N . VAL A 1 218 ? -5.048 14.763 -12.880 1.00 97.69 218 VAL A N 1
ATOM 1569 C CA . VAL A 1 218 ? -3.763 14.363 -13.487 1.00 97.69 218 VAL A CA 1
ATOM 1570 C C . VAL A 1 218 ? -3.946 13.939 -14.945 1.00 97.69 218 VAL A C 1
ATOM 1572 O O . VAL A 1 218 ? -3.077 14.201 -15.777 1.00 97.69 218 VAL A O 1
ATOM 1575 N N . TYR A 1 219 ? -5.098 13.371 -15.307 1.00 98.19 219 TYR A N 1
ATOM 1576 C CA . TYR A 1 219 ? -5.438 13.053 -16.697 1.00 98.19 219 TYR A CA 1
ATOM 1577 C C . TYR A 1 219 ? -5.334 14.253 -17.655 1.00 98.19 219 TYR A C 1
ATOM 1579 O O . TYR A 1 219 ? -5.107 14.066 -18.848 1.00 98.19 219 TYR A O 1
ATOM 1587 N N . LYS A 1 220 ? -5.500 15.486 -17.154 1.00 97.81 220 LYS A N 1
ATOM 1588 C CA . LYS A 1 220 ? -5.437 16.710 -17.971 1.00 97.81 220 LYS A CA 1
ATOM 1589 C C . LYS A 1 220 ? -4.009 17.087 -18.348 1.00 97.81 220 LYS A C 1
ATOM 1591 O O . LYS A 1 220 ? -3.813 17.791 -19.333 1.00 97.81 220 LYS A O 1
ATOM 1596 N N . THR A 1 221 ? -3.034 16.675 -17.543 1.00 96.19 221 THR A N 1
ATOM 1597 C CA . THR A 1 221 ? -1.624 17.054 -17.698 1.00 96.19 221 THR A CA 1
ATOM 1598 C C . THR A 1 221 ? -0.741 15.882 -18.115 1.00 96.19 221 THR A C 1
ATOM 1600 O O . THR A 1 221 ? 0.356 16.104 -18.621 1.00 96.19 221 THR A O 1
ATOM 1603 N N . SER A 1 222 ? -1.201 14.640 -17.943 1.00 97.06 222 SER A N 1
ATOM 1604 C CA . SER A 1 222 ? -0.461 13.458 -18.376 1.00 97.06 222 SER A CA 1
ATOM 1605 C C . SER A 1 222 ? -0.485 13.310 -19.897 1.00 97.06 222 SER A C 1
ATOM 1607 O O . SER A 1 222 ? -1.535 13.101 -20.506 1.00 97.06 222 SER A O 1
ATOM 1609 N N . THR A 1 223 ? 0.695 13.324 -20.514 1.00 97.38 223 THR A N 1
ATOM 1610 C CA . THR A 1 223 ? 0.871 13.088 -21.956 1.00 97.38 223 THR A CA 1
ATOM 1611 C C . THR A 1 223 ? 0.526 11.658 -22.381 1.00 97.38 223 THR A C 1
ATOM 1613 O O . THR A 1 223 ? 0.266 11.417 -23.556 1.00 97.38 223 THR A O 1
ATOM 1616 N N . ASN A 1 224 ? 0.471 10.714 -21.434 1.00 98.12 224 ASN A N 1
ATOM 1617 C CA . ASN A 1 224 ? 0.181 9.302 -21.697 1.00 98.12 224 ASN A CA 1
ATOM 1618 C C . ASN A 1 224 ? -1.309 8.953 -21.532 1.00 98.12 224 ASN A C 1
ATOM 1620 O O . ASN A 1 224 ? -1.724 7.857 -21.911 1.00 98.12 224 ASN A O 1
ATOM 1624 N N . TYR A 1 225 ? -2.131 9.869 -20.997 1.00 98.44 225 TYR A N 1
ATOM 1625 C CA . TYR A 1 225 ? -3.538 9.592 -20.695 1.00 98.44 225 TYR A CA 1
ATOM 1626 C C . TYR A 1 225 ? -4.318 9.129 -21.927 1.00 98.44 225 TYR A C 1
ATOM 1628 O O . TYR A 1 225 ? -4.940 8.074 -21.886 1.00 98.44 225 TYR A O 1
ATOM 1636 N N . ALA A 1 226 ? -4.271 9.883 -23.031 1.00 98.31 226 ALA A N 1
ATOM 1637 C CA . ALA A 1 226 ? -5.065 9.573 -24.221 1.00 98.31 226 ALA A CA 1
ATOM 1638 C C . ALA A 1 226 ? -4.714 8.196 -24.811 1.00 98.31 226 ALA A C 1
ATOM 1640 O O . ALA A 1 226 ? -5.608 7.440 -25.195 1.00 98.31 226 ALA A O 1
ATOM 1641 N N . GLN A 1 227 ? -3.421 7.848 -24.820 1.00 97.94 227 GLN A N 1
ATOM 1642 C CA . GLN A 1 227 ? -2.947 6.547 -25.282 1.00 97.94 227 GLN A CA 1
ATOM 1643 C C . GLN A 1 227 ? -3.526 5.422 -24.418 1.00 97.94 227 GLN A C 1
ATOM 1645 O O . GLN A 1 227 ? -4.156 4.513 -24.950 1.00 97.94 227 GLN A O 1
ATOM 1650 N N . VAL A 1 228 ? -3.386 5.503 -23.095 1.00 98.06 228 VAL A N 1
ATOM 1651 C CA . VAL A 1 228 ? -3.859 4.452 -22.177 1.00 98.06 228 VAL A CA 1
ATOM 1652 C C . VAL A 1 228 ? -5.391 4.405 -22.092 1.00 98.06 228 VAL A C 1
ATOM 1654 O O . VAL A 1 228 ? -5.981 3.328 -22.040 1.00 98.06 228 VAL A O 1
ATOM 1657 N N . ALA A 1 229 ? -6.069 5.553 -22.167 1.00 98.38 229 ALA A N 1
ATOM 1658 C CA . ALA A 1 229 ? -7.528 5.637 -22.214 1.00 98.38 229 ALA A CA 1
ATOM 1659 C C . ALA A 1 229 ? -8.108 4.938 -23.451 1.00 98.38 229 ALA A C 1
ATOM 1661 O O . ALA A 1 229 ? -9.116 4.239 -23.339 1.00 98.38 229 ALA A O 1
ATOM 1662 N N . SER A 1 230 ? -7.444 5.055 -24.608 1.00 97.88 230 SER A N 1
ATOM 1663 C CA . SER A 1 230 ? -7.855 4.358 -25.837 1.00 97.88 230 SER A CA 1
ATOM 1664 C C . SER A 1 230 ? -7.814 2.829 -25.718 1.00 97.88 230 SER A C 1
ATOM 1666 O O . SER A 1 230 ? -8.507 2.143 -26.463 1.00 97.88 230 SER A O 1
ATOM 1668 N N . GLN A 1 231 ? -7.058 2.300 -24.748 1.00 98.00 231 GLN A N 1
ATOM 1669 C CA . GLN A 1 231 ? -6.945 0.866 -24.467 1.00 98.00 231 GLN A CA 1
ATOM 1670 C C . GLN A 1 231 ? -8.016 0.360 -23.484 1.00 98.00 231 GLN A C 1
ATOM 1672 O O . GLN A 1 231 ? -8.013 -0.814 -23.126 1.00 98.00 231 GLN A O 1
ATOM 1677 N N . GLY A 1 232 ? -8.947 1.217 -23.045 1.00 97.44 232 GLY A N 1
ATOM 1678 C CA . GLY A 1 232 ? -10.076 0.817 -22.198 1.00 97.44 232 GLY A CA 1
ATOM 1679 C C . GLY A 1 232 ? -9.785 0.787 -20.696 1.00 97.44 232 GLY A C 1
ATOM 1680 O O . GLY A 1 232 ? -10.506 0.118 -19.955 1.00 97.44 232 GLY A O 1
ATOM 1681 N N . MET A 1 233 ? -8.760 1.512 -20.243 1.00 98.06 233 MET A N 1
ATOM 1682 C CA . MET A 1 233 ? -8.418 1.639 -18.821 1.00 98.06 233 MET A CA 1
ATOM 1683 C C . MET A 1 233 ? -9.585 2.157 -17.955 1.00 98.06 233 MET A C 1
ATOM 1685 O O . MET A 1 233 ? -10.519 2.809 -18.441 1.00 98.06 233 MET A O 1
ATOM 1689 N N . LYS A 1 234 ? -9.503 1.893 -16.650 1.00 98.38 234 LYS A N 1
ATOM 1690 C CA . LYS A 1 234 ? -10.406 2.388 -15.605 1.00 98.38 234 LYS A CA 1
ATOM 1691 C C . LYS A 1 234 ? -9.607 3.094 -14.524 1.00 98.38 234 LYS A C 1
ATOM 1693 O O . LYS A 1 234 ? -8.542 2.628 -14.136 1.00 98.38 234 LYS A O 1
ATOM 1698 N N . VAL A 1 235 ? -10.139 4.191 -14.004 1.00 98.62 235 VAL A N 1
ATOM 1699 C CA . VAL A 1 235 ? -9.571 4.890 -12.850 1.00 98.62 235 VAL A CA 1
ATOM 1700 C C . VAL A 1 235 ? -10.344 4.499 -11.600 1.00 98.62 235 VAL A C 1
ATOM 1702 O O . VAL A 1 235 ? -11.555 4.685 -11.553 1.00 98.62 235 VAL A O 1
ATOM 1705 N N . ILE A 1 236 ? -9.645 3.993 -10.589 1.00 98.06 236 ILE A N 1
ATOM 1706 C CA . ILE A 1 236 ? -10.182 3.669 -9.266 1.00 98.06 236 ILE A CA 1
ATOM 1707 C C . ILE A 1 236 ? -9.813 4.829 -8.339 1.00 98.06 236 ILE A C 1
ATOM 1709 O O . ILE A 1 236 ? -8.653 4.970 -7.945 1.00 98.06 236 ILE A O 1
ATOM 1713 N N . ASN A 1 237 ? -10.778 5.693 -8.016 1.00 93.56 237 ASN A N 1
ATOM 1714 C CA . ASN A 1 237 ? -10.515 6.848 -7.153 1.00 93.56 237 ASN A CA 1
ATOM 1715 C C . ASN A 1 237 ? -10.468 6.426 -5.681 1.00 93.56 237 ASN A C 1
ATOM 1717 O O . ASN A 1 237 ? -11.370 5.735 -5.207 1.00 93.56 237 ASN A O 1
ATOM 1721 N N . LEU A 1 238 ? -9.444 6.892 -4.965 1.00 90.31 238 LEU A N 1
ATOM 1722 C CA . LEU A 1 238 ? -9.184 6.603 -3.552 1.00 90.31 238 LEU A CA 1
ATOM 1723 C C . LEU A 1 238 ? -9.076 7.935 -2.785 1.00 90.31 238 LEU A C 1
ATOM 1725 O O . LEU A 1 238 ? -7.985 8.327 -2.363 1.00 90.31 238 LEU A O 1
ATOM 1729 N N . PRO A 1 239 ? -10.184 8.694 -2.667 1.00 81.44 239 PRO A N 1
ATOM 1730 C CA . PRO A 1 239 ? -10.153 10.057 -2.141 1.00 81.44 239 PRO A CA 1
ATOM 1731 C C . PRO A 1 239 ? -9.686 10.147 -0.686 1.00 81.44 239 PRO A C 1
ATOM 1733 O O . PRO A 1 239 ? -9.114 11.159 -0.293 1.00 81.44 239 PRO A O 1
ATOM 1736 N N . ASP A 1 240 ? -9.899 9.092 0.094 1.00 74.25 240 ASP A N 1
ATOM 1737 C CA . ASP A 1 240 ? -9.408 8.937 1.462 1.00 74.25 240 ASP A CA 1
ATOM 1738 C C . ASP A 1 240 ? -7.905 8.705 1.572 1.00 74.25 240 ASP A C 1
ATOM 1740 O O . ASP A 1 240 ? -7.334 8.948 2.626 1.00 74.25 240 ASP A O 1
ATOM 1744 N N . GLU A 1 241 ? -7.269 8.248 0.499 1.00 83.69 241 GLU A N 1
ATOM 1745 C CA . GLU A 1 241 ? -5.813 8.119 0.408 1.00 83.69 241 GLU A CA 1
ATOM 1746 C C . GLU A 1 241 ? -5.174 9.322 -0.300 1.00 83.69 241 GLU A C 1
ATOM 1748 O O . GLU A 1 241 ? -3.986 9.293 -0.620 1.00 83.69 241 GLU A O 1
ATOM 1753 N N . GLU A 1 242 ? -5.976 10.345 -0.616 1.00 86.56 242 GLU A N 1
ATOM 1754 C CA . GLU A 1 242 ? -5.621 11.443 -1.515 1.00 86.56 242 GLU A CA 1
ATOM 1755 C C . GLU A 1 242 ? -5.043 10.965 -2.867 1.00 86.56 242 GLU A C 1
ATOM 1757 O O . GLU A 1 242 ? -4.214 11.643 -3.473 1.00 86.56 242 GLU A O 1
ATOM 1762 N N . SER A 1 243 ? -5.465 9.786 -3.340 1.00 95.62 243 SER A N 1
ATOM 1763 C CA . SER A 1 243 ? -4.807 9.036 -4.414 1.00 95.62 243 SER A CA 1
ATOM 1764 C C . SER A 1 243 ? -5.806 8.429 -5.413 1.00 95.62 243 SER A C 1
ATOM 1766 O O . SER A 1 243 ? -7.024 8.486 -5.253 1.00 95.62 243 SER A O 1
ATOM 1768 N N . TYR A 1 244 ? -5.299 7.833 -6.487 1.00 97.88 244 TYR A N 1
ATOM 1769 C CA . TYR A 1 244 ? -6.054 6.953 -7.368 1.00 97.88 244 TYR A CA 1
ATOM 1770 C C . TYR A 1 244 ? -5.149 5.846 -7.916 1.00 97.88 244 TYR A C 1
ATOM 1772 O O . TYR A 1 244 ? -3.920 5.967 -7.947 1.00 97.88 244 TYR A O 1
ATOM 1780 N N . ALA A 1 245 ? -5.777 4.779 -8.398 1.00 98.62 245 ALA A N 1
ATOM 1781 C CA . ALA A 1 245 ? -5.124 3.760 -9.205 1.00 98.62 245 ALA A CA 1
ATOM 1782 C C . ALA A 1 245 ? -5.702 3.752 -10.623 1.00 98.62 245 ALA A C 1
ATOM 1784 O O . ALA A 1 245 ? -6.852 4.141 -10.840 1.00 98.62 245 ALA A O 1
ATOM 1785 N N . VAL A 1 246 ? -4.915 3.303 -11.596 1.00 98.75 246 VAL A N 1
ATOM 1786 C CA . VAL A 1 246 ? -5.375 3.083 -12.970 1.00 98.75 246 VAL A CA 1
ATOM 1787 C C . VAL A 1 246 ? -5.235 1.611 -13.284 1.00 98.75 246 VAL A C 1
ATOM 1789 O O . VAL A 1 246 ? -4.150 1.048 -13.190 1.00 98.75 246 VAL A O 1
ATOM 1792 N N . TYR A 1 247 ? -6.347 0.995 -13.638 1.00 98.62 247 TYR A N 1
ATOM 1793 C CA . TYR A 1 247 ? -6.441 -0.416 -13.939 1.00 98.62 247 TYR A CA 1
ATOM 1794 C C . TYR A 1 247 ? -6.668 -0.624 -15.432 1.00 98.62 247 TYR A C 1
ATOM 1796 O O . TYR A 1 247 ? -7.480 0.060 -16.059 1.00 98.62 247 TYR A O 1
ATOM 1804 N N . TRP A 1 248 ? -5.972 -1.595 -15.999 1.00 98.38 248 TRP A N 1
ATOM 1805 C CA . TRP A 1 248 ? -6.205 -2.069 -17.353 1.00 98.38 248 TRP A CA 1
ATOM 1806 C C . TRP A 1 248 ? -5.993 -3.580 -17.403 1.00 98.38 248 TRP A C 1
ATOM 1808 O O . TRP A 1 248 ? -5.097 -4.104 -16.748 1.00 98.38 248 TRP A O 1
ATOM 1818 N N . GLN A 1 249 ? -6.795 -4.276 -18.203 1.00 97.56 249 GLN A N 1
ATOM 1819 C CA . GLN A 1 249 ? -6.564 -5.677 -18.535 1.00 97.56 249 GLN A CA 1
ATOM 1820 C C . GLN A 1 249 ? -6.816 -5.917 -20.029 1.00 97.56 249 GLN A C 1
ATOM 1822 O O . GLN A 1 249 ? -7.678 -5.244 -20.608 1.00 97.56 249 GLN A O 1
ATOM 1827 N N . PRO A 1 250 ? -6.116 -6.877 -20.660 1.00 96.81 250 PRO A N 1
ATOM 1828 C CA . PRO A 1 250 ? -6.415 -7.291 -22.026 1.00 96.81 250 PRO A CA 1
ATOM 1829 C C . PRO A 1 250 ? -7.874 -7.746 -22.157 1.00 96.81 250 PRO A C 1
ATOM 1831 O O . PRO A 1 250 ? -8.394 -8.442 -21.289 1.00 96.81 250 PRO A O 1
ATOM 1834 N N . SER A 1 251 ? -8.539 -7.427 -23.269 1.00 94.62 251 SER A N 1
ATOM 1835 C CA . SER A 1 251 ? -9.937 -7.837 -23.499 1.00 94.62 251 SER A CA 1
ATOM 1836 C C . SER A 1 251 ? -10.125 -9.357 -23.595 1.00 94.62 251 SER A C 1
ATOM 1838 O O . SER A 1 251 ? -11.218 -9.866 -23.353 1.00 94.62 251 SER A O 1
ATOM 1840 N N . SER A 1 252 ? -9.060 -10.087 -23.933 1.00 91.56 252 SER A N 1
ATOM 1841 C CA . SER A 1 252 ? -9.014 -11.552 -23.941 1.00 91.56 252 SER A CA 1
ATOM 1842 C C . SER A 1 252 ? -8.916 -12.165 -22.540 1.00 91.56 252 SER A C 1
ATOM 1844 O O . SER A 1 252 ? -9.139 -13.366 -22.384 1.00 91.56 252 SER A O 1
ATOM 1846 N N . MET A 1 253 ? -8.589 -11.368 -21.521 1.00 91.06 253 MET A N 1
ATOM 1847 C CA . MET A 1 253 ? -8.385 -11.827 -20.155 1.00 91.06 253 MET A CA 1
ATOM 1848 C C . MET A 1 253 ? -9.719 -11.865 -19.401 1.00 91.06 253 MET A C 1
ATOM 1850 O O . MET A 1 253 ? -10.380 -10.844 -19.237 1.00 91.06 253 MET A O 1
ATOM 1854 N N . GLN A 1 254 ? -10.119 -13.053 -18.941 1.00 77.94 254 GLN A N 1
ATOM 1855 C CA . GLN A 1 254 ? -11.313 -13.220 -18.101 1.00 77.94 254 GLN A CA 1
ATOM 1856 C C . GLN A 1 254 ? -10.982 -13.040 -16.615 1.00 77.94 254 GLN A C 1
ATOM 1858 O O . GLN A 1 254 ? -11.703 -12.351 -15.907 1.00 77.94 254 GLN A O 1
ATOM 1863 N N . GLN A 1 255 ? -9.885 -13.653 -16.161 1.00 80.44 255 GLN A N 1
ATOM 1864 C CA . GLN A 1 255 ? -9.312 -13.555 -14.816 1.00 80.44 255 GLN A CA 1
ATOM 1865 C C . GLN A 1 255 ? -7.811 -13.847 -14.915 1.00 80.44 255 GLN A C 1
ATOM 1867 O O . GLN A 1 255 ? -7.377 -14.535 -15.842 1.00 80.44 255 GLN A O 1
ATOM 1872 N N . GLY A 1 256 ? -7.012 -13.367 -13.961 1.00 88.88 256 GLY A N 1
ATOM 1873 C CA . GLY A 1 256 ? -5.608 -13.768 -13.868 1.00 88.88 256 GLY A CA 1
ATOM 1874 C C . GLY A 1 256 ? -4.700 -12.767 -13.165 1.00 88.88 256 GLY A C 1
ATOM 1875 O O . GLY A 1 256 ? -5.156 -11.979 -12.336 1.00 88.88 256 GLY A O 1
ATOM 1876 N N . ARG A 1 257 ? -3.418 -12.845 -13.531 1.00 96.25 257 ARG A N 1
ATOM 1877 C CA . ARG A 1 257 ? -2.269 -12.142 -12.947 1.00 96.25 257 ARG A CA 1
ATOM 1878 C C . ARG A 1 257 ? -2.426 -10.625 -12.943 1.00 96.25 257 ARG A C 1
ATOM 1880 O O . ARG A 1 257 ? -2.931 -10.060 -13.912 1.00 96.25 257 ARG A O 1
ATOM 1887 N N . VAL A 1 258 ? -1.922 -9.968 -11.903 1.00 98.31 258 VAL A N 1
ATOM 1888 C CA . VAL A 1 258 ? -1.879 -8.499 -11.826 1.00 98.31 258 VAL A CA 1
ATOM 1889 C C . VAL A 1 258 ? -0.444 -8.031 -11.613 1.00 98.31 258 VAL A C 1
ATOM 1891 O O . VAL A 1 258 ? 0.229 -8.488 -10.696 1.00 98.31 258 VAL A O 1
ATOM 1894 N N . MET A 1 259 ? 0.024 -7.098 -12.436 1.00 98.62 259 MET A N 1
ATOM 1895 C CA . MET A 1 259 ? 1.262 -6.365 -12.199 1.00 98.62 259 MET A CA 1
ATOM 1896 C C . MET A 1 259 ? 0.932 -4.979 -11.641 1.00 98.62 259 MET A C 1
ATOM 1898 O O . MET A 1 259 ? 0.317 -4.150 -12.311 1.00 98.62 259 MET A O 1
ATOM 1902 N N . VAL A 1 260 ? 1.325 -4.734 -10.397 1.00 98.81 260 VAL A N 1
ATOM 1903 C CA . VAL A 1 260 ? 1.206 -3.437 -9.730 1.00 98.81 260 VAL A CA 1
ATOM 1904 C C . VAL A 1 260 ? 2.392 -2.574 -10.132 1.00 98.81 260 VAL A C 1
ATOM 1906 O O . VAL A 1 260 ? 3.524 -2.920 -9.812 1.00 98.81 260 VAL A O 1
ATOM 1909 N N . ALA A 1 261 ? 2.142 -1.455 -10.806 1.00 98.75 261 ALA A N 1
ATOM 1910 C CA . ALA A 1 261 ? 3.183 -0.591 -11.348 1.00 98.75 261 ALA A CA 1
ATOM 1911 C C . ALA A 1 261 ? 3.280 0.742 -10.588 1.00 98.75 261 ALA A C 1
ATOM 1913 O O . ALA A 1 261 ? 2.304 1.494 -10.481 1.00 98.75 261 ALA A O 1
ATOM 1914 N N . VAL A 1 262 ? 4.464 1.046 -10.052 1.00 98.69 262 VAL A N 1
ATOM 1915 C CA . VAL A 1 262 ? 4.713 2.218 -9.201 1.00 98.69 262 VAL A CA 1
ATOM 1916 C C . VAL A 1 262 ? 5.764 3.126 -9.829 1.00 98.69 262 VAL A C 1
ATOM 1918 O O . VAL A 1 262 ? 6.929 2.761 -10.005 1.00 98.69 262 VAL A O 1
ATOM 1921 N N . HIS A 1 263 ? 5.333 4.344 -10.150 1.00 98.19 263 HIS A N 1
ATOM 1922 C CA . HIS A 1 263 ? 6.115 5.286 -10.939 1.00 98.19 263 HIS A CA 1
ATOM 1923 C C . HIS A 1 263 ? 7.280 5.928 -10.173 1.00 98.19 263 HIS A C 1
ATOM 1925 O O . HIS A 1 263 ? 7.294 6.011 -8.942 1.00 98.19 263 HIS A O 1
ATOM 1931 N N . GLY A 1 264 ? 8.239 6.448 -10.939 1.00 96.19 264 GLY A N 1
ATOM 1932 C CA . GLY A 1 264 ? 9.380 7.218 -10.446 1.00 96.19 264 GLY A CA 1
ATOM 1933 C C . GLY A 1 264 ? 9.064 8.674 -10.107 1.00 96.19 264 GLY A C 1
ATOM 1934 O O . GLY A 1 264 ? 7.903 9.074 -10.001 1.00 96.19 264 GLY A O 1
ATOM 1935 N N . THR A 1 265 ? 10.115 9.484 -9.951 1.00 94.31 265 THR A N 1
ATOM 1936 C CA . THR A 1 265 ? 9.957 10.918 -9.675 1.00 94.31 265 THR A CA 1
ATOM 1937 C C . THR A 1 265 ? 9.193 11.609 -10.815 1.00 94.31 265 THR A C 1
ATOM 1939 O O . THR A 1 265 ? 9.539 11.434 -11.977 1.00 94.31 265 THR A O 1
ATOM 1942 N N . ASP A 1 266 ? 8.139 12.352 -10.472 1.00 93.44 266 ASP A N 1
ATOM 1943 C CA . ASP A 1 266 ? 7.234 13.107 -11.354 1.00 93.44 266 ASP A CA 1
ATOM 1944 C C . ASP A 1 266 ? 6.504 12.260 -12.411 1.00 93.44 266 ASP A C 1
ATOM 1946 O O . ASP A 1 266 ? 5.904 12.779 -13.353 1.00 93.44 266 ASP A O 1
ATOM 1950 N N . GLY A 1 267 ? 6.517 10.938 -12.227 1.00 95.94 267 GLY A N 1
ATOM 1951 C CA . GLY A 1 267 ? 5.749 9.998 -13.029 1.00 95.94 267 GLY A CA 1
ATOM 1952 C C . GLY A 1 267 ? 4.252 10.017 -12.709 1.00 95.94 267 GLY A C 1
ATOM 1953 O O . GLY A 1 267 ? 3.772 10.718 -11.819 1.00 95.94 267 GLY A O 1
ATOM 1954 N N . THR A 1 268 ? 3.497 9.212 -13.456 1.00 98.19 268 THR A N 1
ATOM 1955 C CA . THR A 1 268 ? 2.059 9.004 -13.230 1.00 98.19 268 THR A CA 1
ATOM 1956 C C . THR A 1 268 ? 1.704 7.543 -13.498 1.00 98.19 268 THR A C 1
ATOM 1958 O O . THR A 1 268 ? 2.388 6.905 -14.302 1.00 98.19 268 THR A O 1
ATOM 1961 N N . PRO A 1 269 ? 0.602 7.020 -12.932 1.00 98.50 269 PRO A N 1
ATOM 1962 C CA . PRO A 1 269 ? 0.082 5.694 -13.277 1.00 98.50 269 PRO A CA 1
ATOM 1963 C C . PRO A 1 269 ? -0.086 5.467 -14.779 1.00 98.50 269 PRO A C 1
ATOM 1965 O O . PRO A 1 269 ? 0.186 4.385 -15.281 1.00 98.50 269 PRO A O 1
ATOM 1968 N N . TYR A 1 270 ? -0.498 6.505 -15.513 1.00 98.69 270 TYR A N 1
ATOM 1969 C CA . TYR A 1 270 ? -0.678 6.436 -16.962 1.00 98.69 270 TYR A CA 1
ATOM 1970 C C . TYR A 1 270 ? 0.637 6.160 -17.706 1.00 98.69 270 TYR A C 1
ATOM 1972 O O . TYR A 1 270 ? 0.622 5.499 -18.738 1.00 98.69 270 TYR A O 1
ATOM 1980 N N . ALA A 1 271 ? 1.772 6.659 -17.206 1.00 98.12 271 ALA A N 1
ATOM 1981 C CA . ALA A 1 271 ? 3.073 6.378 -17.808 1.00 98.12 271 ALA A CA 1
ATOM 1982 C C . ALA A 1 271 ? 3.462 4.907 -17.627 1.00 98.12 271 ALA A C 1
ATOM 1984 O O . ALA A 1 271 ? 3.862 4.263 -18.588 1.00 98.12 271 ALA A O 1
ATOM 1985 N N . GLU A 1 272 ? 3.267 4.358 -16.429 1.00 98.06 272 GLU A N 1
ATOM 1986 C CA . GLU A 1 272 ? 3.612 2.958 -16.172 1.00 98.06 272 GLU A CA 1
ATOM 1987 C C . GLU A 1 272 ? 2.677 1.996 -16.920 1.00 98.06 272 GLU A C 1
ATOM 1989 O O . GLU A 1 272 ? 3.134 1.010 -17.486 1.00 98.06 272 GLU A O 1
ATOM 1994 N N . LEU A 1 273 ? 1.377 2.309 -17.021 1.00 98.25 273 LEU A N 1
ATOM 1995 C CA . LEU A 1 273 ? 0.461 1.510 -17.844 1.00 98.25 273 LEU A CA 1
ATOM 1996 C C . LEU A 1 273 ? 0.875 1.496 -19.313 1.00 98.25 273 LEU A C 1
ATOM 1998 O O . LEU A 1 273 ? 0.822 0.445 -19.944 1.00 98.25 273 LEU A O 1
ATOM 2002 N N . LYS A 1 274 ? 1.271 2.647 -19.865 1.00 98.00 274 LYS A N 1
ATOM 2003 C CA . LYS A 1 274 ? 1.745 2.723 -21.250 1.00 98.00 274 LYS A CA 1
ATOM 2004 C C . LYS A 1 274 ? 2.894 1.740 -21.485 1.00 98.00 274 LYS A C 1
ATOM 2006 O O . LYS A 1 274 ? 2.886 1.064 -22.510 1.00 98.00 274 LYS A O 1
ATOM 2011 N N . ASP A 1 275 ? 3.849 1.690 -20.563 1.00 96.69 275 ASP A N 1
ATOM 2012 C CA . ASP A 1 275 ? 5.041 0.856 -20.701 1.00 96.69 275 ASP A CA 1
ATOM 2013 C C . ASP A 1 275 ? 4.703 -0.644 -20.553 1.00 96.69 275 ASP A C 1
ATOM 2015 O O . ASP A 1 275 ? 5.320 -1.481 -21.205 1.00 96.69 275 ASP A O 1
ATOM 2019 N N . GLU A 1 276 ? 3.677 -0.997 -19.772 1.00 98.12 276 GLU A N 1
ATOM 2020 C CA . GLU A 1 276 ? 3.302 -2.396 -19.508 1.00 98.12 276 GLU A CA 1
ATOM 2021 C C . GLU A 1 276 ? 2.249 -2.987 -20.462 1.00 98.12 276 GLU A C 1
ATOM 2023 O O . GLU A 1 276 ? 2.168 -4.206 -20.589 1.00 98.12 276 GLU A O 1
ATOM 2028 N N . ILE A 1 277 ? 1.427 -2.183 -21.149 1.00 97.69 277 ILE A N 1
ATOM 2029 C CA . ILE A 1 277 ? 0.283 -2.685 -21.945 1.00 97.69 277 ILE A CA 1
ATOM 2030 C C . ILE A 1 277 ? 0.690 -3.687 -23.034 1.00 97.69 277 ILE A C 1
ATOM 2032 O O . ILE A 1 277 ? -0.011 -4.683 -23.250 1.00 97.69 277 ILE A O 1
ATOM 2036 N N . GLU A 1 278 ? 1.803 -3.446 -23.729 1.00 97.50 278 GLU A N 1
ATOM 2037 C CA . GLU A 1 278 ? 2.275 -4.349 -24.786 1.00 97.50 278 GLU A CA 1
ATOM 2038 C C . GLU A 1 278 ? 2.594 -5.737 -24.214 1.00 97.50 278 GLU A C 1
ATOM 2040 O O . GLU A 1 278 ? 2.089 -6.755 -24.699 1.00 97.50 278 GLU A O 1
ATOM 2045 N N . PHE A 1 279 ? 3.358 -5.779 -23.123 1.00 98.00 279 PHE A N 1
ATOM 2046 C CA . PHE A 1 279 ? 3.716 -7.019 -22.444 1.00 98.00 279 PHE A CA 1
ATOM 2047 C C . PHE A 1 279 ? 2.516 -7.666 -21.744 1.00 98.00 279 PHE A C 1
ATOM 2049 O O . PHE A 1 279 ? 2.333 -8.878 -21.860 1.00 98.00 279 PHE A O 1
ATOM 2056 N N . GLY A 1 280 ? 1.638 -6.882 -21.121 1.00 97.56 280 GLY A N 1
ATOM 2057 C CA . GLY A 1 280 ? 0.383 -7.357 -20.533 1.00 97.56 280 GLY A CA 1
ATOM 2058 C C . GLY A 1 280 ? -0.513 -8.046 -21.556 1.00 97.56 280 GLY A C 1
ATOM 2059 O O . GLY A 1 280 ? -1.082 -9.103 -21.276 1.00 97.56 280 GLY A O 1
ATOM 2060 N N . THR A 1 281 ? -0.559 -7.517 -22.781 1.00 97.25 281 THR A N 1
ATOM 2061 C CA . THR A 1 281 ? -1.263 -8.144 -23.908 1.00 97.25 281 THR A CA 1
ATOM 2062 C C . THR A 1 281 ? -0.580 -9.441 -24.336 1.00 97.25 281 THR A C 1
ATOM 2064 O O . THR A 1 281 ? -1.248 -10.465 -24.482 1.00 97.25 281 THR A O 1
ATOM 2067 N N . LYS A 1 282 ? 0.747 -9.416 -24.520 1.00 97.00 282 LYS A N 1
ATOM 2068 C CA . LYS A 1 282 ? 1.539 -10.567 -24.985 1.00 97.00 282 LYS A CA 1
ATOM 2069 C C . LYS A 1 282 ? 1.520 -11.740 -23.996 1.00 97.00 282 LYS A C 1
ATOM 2071 O O . LYS A 1 282 ? 1.460 -12.888 -24.428 1.00 97.00 282 LYS A O 1
ATOM 2076 N N . TYR A 1 283 ? 1.557 -11.463 -22.694 1.00 96.69 283 TYR A N 1
ATOM 2077 C CA . TYR A 1 283 ? 1.705 -12.471 -21.634 1.00 96.69 283 TYR A CA 1
ATOM 2078 C C . TYR A 1 283 ? 0.442 -12.708 -20.799 1.00 96.69 283 TYR A C 1
ATOM 2080 O O . TYR A 1 283 ? 0.442 -13.584 -19.934 1.00 96.69 283 TYR A O 1
ATOM 2088 N N . GLY A 1 284 ? -0.639 -11.970 -21.057 1.00 95.94 284 GLY A N 1
ATOM 2089 C CA . GLY A 1 284 ? -1.930 -12.176 -20.403 1.00 95.94 284 GLY A CA 1
ATOM 2090 C C . GLY A 1 284 ? -1.922 -11.806 -18.919 1.00 95.94 284 GLY A C 1
ATOM 2091 O O . GLY A 1 284 ? -2.242 -12.643 -18.071 1.00 95.94 284 GLY A O 1
ATOM 2092 N N . TYR A 1 285 ? -1.566 -10.561 -18.601 1.00 97.75 285 TYR A N 1
ATOM 2093 C CA . TYR A 1 285 ? -1.711 -10.004 -17.254 1.00 97.75 285 TYR A CA 1
ATOM 2094 C C . TYR A 1 285 ? -2.352 -8.615 -17.279 1.00 97.75 285 TYR A C 1
ATOM 2096 O O . TYR A 1 285 ? -2.220 -7.860 -18.244 1.00 97.75 285 TYR A O 1
ATOM 2104 N N . ALA A 1 286 ? -3.052 -8.290 -16.196 1.00 98.19 286 ALA A N 1
ATOM 2105 C CA . ALA A 1 286 ? -3.604 -6.968 -15.949 1.00 98.19 286 ALA A CA 1
ATOM 2106 C C . ALA A 1 286 ? -2.551 -6.058 -15.307 1.00 98.19 286 ALA A C 1
ATOM 2108 O O . ALA A 1 286 ? -1.659 -6.531 -14.604 1.00 98.19 286 ALA A O 1
ATOM 2109 N N . VAL A 1 287 ? -2.682 -4.749 -15.493 1.00 98.69 287 VAL A N 1
ATOM 2110 C CA . VAL A 1 287 ? -1.788 -3.737 -14.923 1.00 98.69 287 VAL A CA 1
ATOM 2111 C C . VAL A 1 287 ? -2.578 -2.842 -13.977 1.00 98.69 287 VAL A C 1
ATOM 2113 O O . VAL A 1 287 ? -3.676 -2.389 -14.308 1.00 98.69 287 VAL A O 1
ATOM 2116 N N . LEU A 1 288 ? -2.005 -2.567 -12.807 1.00 98.75 288 LEU A N 1
ATOM 2117 C CA . LEU A 1 288 ? -2.548 -1.652 -11.810 1.00 98.75 288 LEU A CA 1
ATOM 2118 C C . LEU A 1 288 ? -1.509 -0.580 -11.462 1.00 98.75 288 LEU A C 1
ATOM 2120 O O . LEU A 1 288 ? -0.616 -0.804 -10.650 1.00 98.75 288 LEU A O 1
ATOM 2124 N N . GLY A 1 289 ? -1.617 0.589 -12.085 1.00 98.75 289 GLY A N 1
ATOM 2125 C CA . GLY A 1 289 ? -0.725 1.725 -11.861 1.00 98.75 289 GLY A CA 1
ATOM 2126 C C . GLY A 1 289 ? -1.150 2.543 -10.645 1.00 98.75 289 GLY A C 1
ATOM 2127 O O . GLY A 1 289 ? -2.332 2.857 -10.504 1.00 98.75 289 GLY A O 1
ATOM 2128 N N . ILE A 1 290 ? -0.204 2.927 -9.790 1.00 98.69 290 ILE A N 1
ATOM 2129 C CA . ILE A 1 290 ? -0.486 3.567 -8.494 1.00 98.69 290 ILE A CA 1
ATOM 2130 C C . ILE A 1 290 ? -0.004 5.014 -8.462 1.00 98.69 290 ILE A C 1
ATOM 2132 O O . ILE A 1 290 ? 1.177 5.276 -8.707 1.00 98.69 290 ILE A O 1
ATOM 2136 N N . LEU A 1 291 ? -0.894 5.967 -8.153 1.00 98.25 291 LEU A N 1
ATOM 2137 C CA . LEU A 1 291 ? -0.458 7.327 -7.851 1.00 98.25 291 LEU A CA 1
ATOM 2138 C C . LEU A 1 291 ? 0.021 7.365 -6.406 1.00 98.25 291 LEU A C 1
ATOM 2140 O O . LEU A 1 291 ? -0.747 7.109 -5.481 1.00 98.25 291 LEU A O 1
ATOM 2144 N N . TRP A 1 292 ? 1.270 7.752 -6.196 1.00 97.25 292 TRP A N 1
ATOM 2145 C CA . TRP A 1 292 ? 1.816 7.836 -4.841 1.00 97.25 292 TRP A CA 1
ATOM 2146 C C . TRP A 1 292 ? 2.571 9.130 -4.543 1.00 97.25 292 TRP A C 1
ATOM 2148 O O . TRP A 1 292 ? 3.355 9.219 -3.600 1.00 97.25 292 TRP A O 1
ATOM 2158 N N . GLN A 1 293 ? 2.305 10.152 -5.353 1.00 94.38 293 GLN A N 1
ATOM 2159 C CA . GLN A 1 293 ? 2.742 11.517 -5.119 1.00 94.38 293 GLN A CA 1
ATOM 2160 C C . GLN A 1 293 ? 1.519 12.381 -4.817 1.00 94.38 293 GLN A C 1
ATOM 2162 O O . GLN A 1 293 ? 0.605 12.486 -5.643 1.00 94.38 293 GLN A O 1
ATOM 2167 N N . ASN A 1 294 ? 1.546 13.064 -3.675 1.00 89.81 294 ASN A N 1
ATOM 2168 C CA . ASN A 1 294 ? 0.564 14.083 -3.348 1.00 89.81 294 ASN A CA 1
ATOM 2169 C C . ASN A 1 294 ? 0.645 15.204 -4.392 1.00 89.81 294 ASN A C 1
ATOM 2171 O O . ASN A 1 294 ? 1.662 15.889 -4.523 1.00 89.81 294 ASN A O 1
ATOM 2175 N N . GLN A 1 295 ? -0.430 15.411 -5.150 1.00 90.31 295 GLN A N 1
ATOM 2176 C CA . GLN A 1 295 ? -0.403 16.351 -6.272 1.00 90.31 295 GLN A CA 1
ATOM 2177 C C . GLN A 1 295 ? -0.295 17.817 -5.851 1.00 90.31 295 GLN A C 1
ATOM 2179 O O . GLN A 1 295 ? 0.162 18.637 -6.651 1.00 90.31 295 GLN A O 1
ATOM 2184 N N . ARG A 1 296 ? -0.667 18.139 -4.607 1.00 85.19 296 ARG A N 1
ATOM 2185 C CA . ARG A 1 296 ? -0.609 19.495 -4.057 1.00 85.19 296 ARG A CA 1
ATOM 2186 C C . ARG A 1 296 ? 0.786 19.835 -3.546 1.00 85.19 296 ARG A C 1
ATOM 2188 O O . ARG A 1 296 ? 1.311 20.888 -3.885 1.00 85.19 296 ARG A O 1
ATOM 2195 N N . THR A 1 297 ? 1.370 18.966 -2.727 1.00 85.88 297 THR A N 1
ATOM 2196 C CA . THR A 1 297 ? 2.662 19.222 -2.063 1.00 85.88 297 THR A CA 1
ATOM 2197 C C . THR A 1 297 ? 3.855 18.683 -2.845 1.00 85.88 297 THR A C 1
ATOM 2199 O O . THR A 1 297 ? 4.989 19.033 -2.535 1.00 85.88 297 THR A O 1
ATOM 2202 N N . LYS A 1 298 ? 3.610 17.807 -3.829 1.00 89.81 298 LYS A N 1
ATOM 2203 C CA . LYS A 1 298 ? 4.617 17.038 -4.580 1.00 89.81 298 LYS A CA 1
ATOM 2204 C C . LYS A 1 298 ? 5.453 16.077 -3.729 1.00 89.81 298 LYS A C 1
ATOM 2206 O O . LYS A 1 298 ? 6.373 15.446 -4.252 1.00 89.81 298 LYS A O 1
ATOM 2211 N N . SER A 1 299 ? 5.101 15.901 -2.454 1.00 88.00 299 SER A N 1
ATOM 2212 C CA . SER A 1 299 ? 5.689 14.881 -1.588 1.00 88.00 299 SER A CA 1
ATOM 2213 C C . SER A 1 299 ? 5.200 13.487 -1.977 1.00 88.00 299 SER A C 1
ATOM 2215 O O . SER A 1 299 ? 4.081 13.321 -2.462 1.00 88.00 299 SER A O 1
ATOM 2217 N N . TYR A 1 300 ? 6.033 12.482 -1.734 1.00 89.81 300 TYR A N 1
ATOM 2218 C CA . TYR A 1 300 ? 5.678 11.080 -1.947 1.00 89.81 300 TYR A CA 1
ATOM 2219 C C . TYR A 1 300 ? 5.098 10.483 -0.675 1.00 89.81 300 TYR A C 1
ATOM 2221 O O . TYR A 1 300 ? 5.466 10.894 0.428 1.00 89.81 300 TYR A O 1
ATOM 2229 N N . TYR A 1 301 ? 4.194 9.526 -0.839 1.00 86.62 301 TYR A N 1
ATOM 2230 C CA . TYR A 1 301 ? 3.633 8.782 0.278 1.00 86.62 301 TYR A CA 1
ATOM 2231 C C . TYR A 1 301 ? 4.655 7.811 0.873 1.00 86.62 301 TYR A C 1
ATOM 2233 O O . TYR A 1 301 ? 5.553 7.322 0.188 1.00 86.62 301 TYR A O 1
ATOM 2241 N N . SER A 1 302 ? 4.488 7.518 2.162 1.00 83.38 302 SER A N 1
ATOM 2242 C CA . SER A 1 302 ? 5.242 6.459 2.840 1.00 83.38 302 SER A CA 1
ATOM 2243 C C . SER A 1 302 ? 4.916 5.081 2.252 1.00 83.38 302 SER A C 1
ATOM 2245 O O . SER A 1 302 ? 3.821 4.880 1.720 1.00 83.38 302 SER A O 1
ATOM 2247 N N . ALA A 1 303 ? 5.812 4.102 2.412 1.00 85.44 303 ALA A N 1
ATOM 2248 C CA . ALA A 1 303 ? 5.565 2.732 1.954 1.00 85.44 303 ALA A CA 1
ATOM 2249 C C . ALA A 1 303 ? 4.288 2.123 2.560 1.00 85.44 303 ALA A C 1
ATOM 2251 O O . ALA A 1 303 ? 3.556 1.419 1.871 1.00 85.44 303 ALA A O 1
ATOM 2252 N N . THR A 1 304 ? 3.961 2.446 3.817 1.00 78.81 304 THR A N 1
ATOM 2253 C CA . THR A 1 304 ? 2.710 2.013 4.464 1.00 78.81 304 THR A CA 1
ATOM 2254 C C . THR A 1 304 ? 1.476 2.515 3.720 1.00 78.81 304 THR A C 1
ATOM 2256 O O . THR A 1 304 ? 0.551 1.745 3.463 1.00 78.81 304 THR A O 1
ATOM 2259 N N . GLN A 1 305 ? 1.460 3.793 3.337 1.00 81.06 305 GLN A N 1
ATOM 2260 C CA . GLN A 1 305 ? 0.352 4.363 2.572 1.00 81.06 305 GLN A CA 1
ATOM 2261 C C . GLN A 1 305 ? 0.317 3.810 1.141 1.00 81.06 305 GLN A C 1
ATOM 2263 O O . GLN A 1 305 ? -0.759 3.449 0.669 1.00 81.06 305 GLN A O 1
ATOM 2268 N N . VAL A 1 306 ? 1.472 3.645 0.481 1.00 91.62 306 VAL A N 1
ATOM 2269 C CA . VAL A 1 306 ? 1.567 2.973 -0.833 1.00 91.62 306 VAL A CA 1
ATOM 2270 C C . VAL A 1 306 ? 0.960 1.574 -0.770 1.00 91.62 306 VAL A C 1
ATOM 2272 O O . VAL A 1 306 ? 0.102 1.233 -1.580 1.00 91.62 306 VAL A O 1
ATOM 2275 N N . TYR A 1 307 ? 1.353 0.774 0.218 1.00 91.50 307 TYR A N 1
ATOM 2276 C CA . TYR A 1 307 ? 0.862 -0.588 0.374 1.00 91.50 307 TYR A CA 1
ATOM 2277 C C . TYR A 1 307 ? -0.644 -0.636 0.670 1.00 91.50 307 TYR A C 1
ATOM 2279 O O . TYR A 1 307 ? -1.358 -1.476 0.122 1.00 91.50 307 TYR A O 1
ATOM 2287 N N . ARG A 1 308 ? -1.165 0.309 1.463 1.00 84.94 308 ARG A N 1
ATOM 2288 C CA . ARG A 1 308 ? -2.607 0.445 1.724 1.00 84.94 308 ARG A CA 1
ATOM 2289 C C . ARG A 1 308 ? -3.397 0.814 0.464 1.00 84.94 308 ARG A C 1
ATOM 2291 O O . ARG A 1 308 ? -4.449 0.222 0.222 1.00 84.94 308 ARG A O 1
ATOM 2298 N N . ILE A 1 309 ? -2.873 1.729 -0.356 1.00 93.44 309 ILE A N 1
ATOM 2299 C CA . ILE A 1 309 ? -3.430 2.084 -1.672 1.00 93.44 309 ILE A CA 1
ATOM 2300 C C . ILE A 1 309 ? -3.467 0.851 -2.585 1.00 93.44 309 ILE A C 1
ATOM 2302 O O . ILE A 1 309 ? -4.520 0.536 -3.143 1.00 93.44 309 ILE A O 1
ATOM 2306 N N . ILE A 1 310 ? -2.347 0.123 -2.691 1.00 97.19 310 ILE A N 1
ATOM 2307 C CA . ILE A 1 310 ? -2.245 -1.109 -3.489 1.00 97.19 310 ILE A CA 1
ATOM 2308 C C . ILE A 1 310 ? -3.278 -2.131 -3.025 1.00 97.19 310 ILE A C 1
ATOM 2310 O O . ILE A 1 310 ? -4.031 -2.655 -3.841 1.00 97.19 310 ILE A O 1
ATOM 2314 N N . HIS A 1 311 ? -3.354 -2.381 -1.719 1.00 93.00 311 HIS A N 1
ATOM 2315 C CA . HIS A 1 311 ? -4.309 -3.314 -1.141 1.00 93.00 311 HIS A CA 1
ATOM 2316 C C . HIS A 1 311 ? -5.756 -2.957 -1.510 1.00 93.00 311 HIS A C 1
ATOM 2318 O O . HIS A 1 311 ? -6.471 -3.801 -2.050 1.00 93.00 311 HIS A O 1
ATOM 2324 N N . LYS A 1 312 ? -6.183 -1.707 -1.278 1.00 88.00 312 LYS A N 1
ATOM 2325 C CA . LYS A 1 312 ? -7.547 -1.251 -1.600 1.00 88.00 312 LYS A CA 1
ATOM 2326 C C . LYS A 1 312 ? -7.874 -1.432 -3.080 1.00 88.00 312 LYS A C 1
ATOM 2328 O O . LYS A 1 312 ? -8.949 -1.924 -3.422 1.00 88.00 312 LYS A O 1
ATOM 2333 N N . ALA A 1 313 ? -6.936 -1.070 -3.950 1.00 96.19 313 ALA A N 1
ATOM 2334 C CA . ALA A 1 313 ? -7.114 -1.188 -5.387 1.00 96.19 313 ALA A CA 1
ATOM 2335 C C . ALA A 1 313 ? -7.135 -2.657 -5.857 1.00 96.19 313 ALA A C 1
ATOM 2337 O O . ALA A 1 313 ? -7.991 -3.017 -6.661 1.00 96.19 313 ALA A O 1
ATOM 2338 N N . LEU A 1 314 ? -6.280 -3.532 -5.316 1.00 96.25 314 LEU A N 1
ATOM 2339 C CA . LEU A 1 314 ? -6.298 -4.970 -5.615 1.00 96.25 314 LEU A CA 1
ATOM 2340 C C . LEU A 1 314 ? -7.590 -5.646 -5.142 1.00 96.25 314 LEU A C 1
ATOM 2342 O O . LEU A 1 314 ? -8.160 -6.443 -5.882 1.00 96.25 314 LEU A O 1
ATOM 2346 N N . GLN A 1 315 ? -8.085 -5.310 -3.947 1.00 90.69 315 GLN A N 1
ATOM 2347 C CA . GLN A 1 315 ? -9.366 -5.825 -3.446 1.00 90.69 315 GLN A CA 1
ATOM 2348 C C . GLN A 1 315 ? -10.525 -5.424 -4.357 1.00 90.69 315 GLN A C 1
ATOM 2350 O O . GLN A 1 315 ? -11.333 -6.269 -4.740 1.00 90.69 315 GLN A O 1
ATOM 2355 N N . HIS A 1 316 ? -10.561 -4.160 -4.785 1.00 91.56 316 HIS A N 1
ATOM 2356 C CA . HIS A 1 316 ? -11.541 -3.706 -5.770 1.00 91.56 316 HIS A CA 1
ATOM 2357 C C . HIS A 1 316 ? -11.434 -4.482 -7.080 1.00 91.56 316 HIS A C 1
ATOM 2359 O O . HIS A 1 316 ? -12.442 -4.942 -7.609 1.00 91.56 316 HIS A O 1
ATOM 2365 N N . VAL A 1 317 ? -10.216 -4.677 -7.584 1.00 94.31 317 VAL A N 1
ATOM 2366 C CA . VAL A 1 317 ? -9.983 -5.417 -8.826 1.00 94.31 317 VAL A CA 1
ATOM 2367 C C . VAL A 1 317 ? -10.446 -6.875 -8.703 1.00 94.31 317 VAL A C 1
ATOM 2369 O O . VAL A 1 317 ? -11.124 -7.382 -9.596 1.00 94.31 317 VAL A O 1
ATOM 2372 N N . LYS A 1 318 ? -10.177 -7.539 -7.577 1.00 92.31 318 LYS A N 1
ATOM 2373 C CA . LYS A 1 318 ? -10.685 -8.887 -7.291 1.00 92.31 318 LYS A CA 1
ATOM 2374 C C . LYS A 1 318 ? -12.207 -8.933 -7.267 1.00 92.31 318 LYS A C 1
ATOM 2376 O O . LYS A 1 318 ? -12.803 -9.789 -7.909 1.00 92.31 318 LYS A O 1
ATOM 2381 N N . GLU A 1 319 ? -12.844 -8.023 -6.543 1.00 88.44 319 GLU A N 1
ATOM 2382 C CA . GLU A 1 319 ? -14.303 -8.003 -6.396 1.00 88.44 319 GLU A CA 1
ATOM 2383 C C . GLU A 1 319 ? -15.013 -7.674 -7.707 1.00 88.44 319 GLU A C 1
ATOM 2385 O O . GLU A 1 319 ? -16.069 -8.234 -8.007 1.00 88.44 319 GLU A O 1
ATOM 2390 N N . ARG A 1 320 ? -14.434 -6.769 -8.500 1.00 91.31 320 ARG A N 1
ATOM 2391 C CA . ARG A 1 320 ? -15.045 -6.273 -9.730 1.00 91.31 320 ARG A CA 1
ATOM 2392 C C . ARG A 1 320 ? -14.786 -7.172 -10.936 1.00 91.31 320 ARG A C 1
ATOM 2394 O O . ARG A 1 320 ? -15.692 -7.329 -11.756 1.00 91.31 320 ARG A O 1
ATOM 2401 N N . TYR A 1 321 ? -13.580 -7.726 -11.043 1.00 92.81 321 TYR A N 1
ATOM 2402 C CA . TYR A 1 321 ? -13.100 -8.450 -12.227 1.00 92.81 321 TYR A CA 1
ATOM 2403 C C . TYR A 1 321 ? -12.741 -9.913 -11.950 1.00 92.81 321 TYR A C 1
ATOM 2405 O O . TYR A 1 321 ? -12.520 -10.674 -12.886 1.00 92.81 321 TYR A O 1
ATOM 2413 N N . GLY A 1 322 ? -12.699 -10.344 -10.688 1.00 90.94 322 GLY A N 1
ATOM 2414 C CA . GLY A 1 322 ? -12.361 -11.722 -10.328 1.00 90.94 322 GLY A CA 1
ATOM 2415 C C . GLY A 1 322 ? -10.883 -12.072 -10.509 1.00 90.94 322 GLY A C 1
ATOM 2416 O O . GLY A 1 322 ? -10.565 -13.252 -10.627 1.00 90.94 322 GLY A O 1
ATOM 2417 N N . ASN A 1 323 ? -9.975 -11.088 -10.568 1.00 92.31 323 ASN A N 1
ATOM 2418 C CA . ASN A 1 323 ? -8.538 -11.361 -10.664 1.00 92.31 323 ASN A CA 1
ATOM 2419 C C . ASN A 1 323 ? -8.019 -12.170 -9.466 1.00 92.31 323 ASN A C 1
ATOM 2421 O O . ASN A 1 323 ? -8.475 -12.015 -8.330 1.00 92.31 323 ASN A O 1
ATOM 2425 N N . ASP A 1 324 ? -7.009 -12.997 -9.732 1.00 89.00 324 ASP A N 1
ATOM 2426 C CA . ASP A 1 324 ? -6.378 -13.846 -8.730 1.00 89.00 324 ASP A CA 1
ATOM 2427 C C . ASP A 1 324 ? -5.301 -13.060 -7.972 1.00 89.00 324 ASP A C 1
ATOM 2429 O O . ASP A 1 324 ? -4.207 -12.816 -8.481 1.00 89.00 324 ASP A O 1
ATOM 2433 N N . LEU A 1 325 ? -5.614 -12.665 -6.735 1.00 92.38 325 LEU A N 1
ATOM 2434 C CA . LEU A 1 325 ? -4.674 -11.940 -5.876 1.00 92.38 325 LEU A CA 1
ATOM 2435 C C . LEU A 1 325 ? -3.572 -12.825 -5.276 1.00 92.38 325 LEU A C 1
ATOM 2437 O O . LEU A 1 325 ? -2.734 -12.306 -4.548 1.00 92.38 325 LEU A O 1
ATOM 2441 N N . SER A 1 326 ? -3.556 -14.130 -5.564 1.00 91.38 326 SER A N 1
ATOM 2442 C CA . SER A 1 326 ? -2.410 -15.007 -5.273 1.00 91.38 326 SER A CA 1
ATOM 2443 C C . SER A 1 326 ? -1.374 -15.031 -6.399 1.00 91.38 326 SER A C 1
ATOM 2445 O O . SER A 1 326 ? -0.497 -15.885 -6.400 1.00 91.38 326 SER A O 1
ATOM 2447 N N . ARG A 1 327 ? -1.523 -14.144 -7.394 1.00 95.19 327 ARG A N 1
ATOM 2448 C CA . ARG A 1 327 ? -0.660 -14.053 -8.574 1.00 95.19 327 ARG A CA 1
ATOM 2449 C C . ARG A 1 327 ? -0.354 -12.598 -8.910 1.00 95.19 327 ARG A C 1
ATOM 2451 O O . ARG A 1 327 ? -0.744 -12.091 -9.971 1.00 95.19 327 ARG A O 1
ATOM 2458 N N . VAL A 1 328 ? 0.302 -11.903 -7.987 1.00 98.31 328 VAL A N 1
ATOM 2459 C CA . VAL A 1 328 ? 0.593 -10.472 -8.125 1.00 98.31 328 VAL A CA 1
ATOM 2460 C C . VAL A 1 328 ? 2.098 -10.245 -8.158 1.00 98.31 328 VAL A C 1
ATOM 2462 O O . VAL A 1 328 ? 2.851 -10.849 -7.400 1.00 98.31 328 VAL A O 1
ATOM 2465 N N . ALA A 1 329 ? 2.547 -9.353 -9.034 1.00 98.56 329 ALA A N 1
ATOM 2466 C CA . ALA A 1 329 ? 3.896 -8.804 -8.977 1.00 98.56 329 ALA A CA 1
ATOM 2467 C C . ALA A 1 329 ? 3.855 -7.303 -8.729 1.00 98.56 329 ALA A C 1
ATOM 2469 O O . ALA A 1 329 ? 2.903 -6.620 -9.102 1.00 98.56 329 ALA A O 1
ATOM 2470 N N . TYR A 1 330 ? 4.924 -6.800 -8.133 1.00 98.81 330 TYR A N 1
ATOM 2471 C CA . TYR A 1 330 ? 5.219 -5.380 -8.040 1.00 98.81 330 TYR A CA 1
ATOM 2472 C C . TYR A 1 330 ? 6.274 -5.029 -9.095 1.00 98.81 330 TYR A C 1
ATOM 2474 O O . TYR A 1 330 ? 7.275 -5.731 -9.197 1.00 98.81 330 TYR A O 1
ATOM 2482 N N . VAL A 1 331 ? 6.108 -3.934 -9.833 1.00 98.88 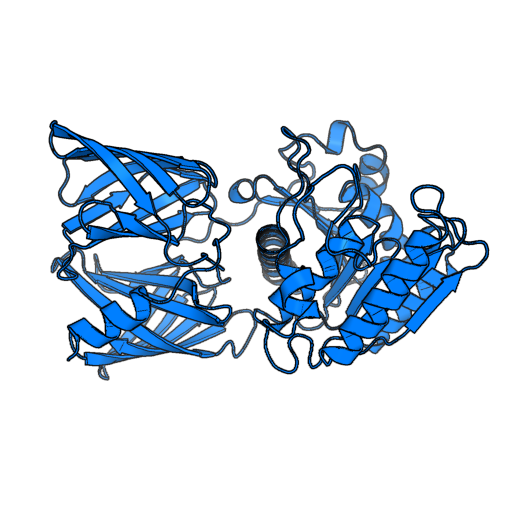331 VAL A N 1
ATOM 2483 C CA . VAL A 1 331 ? 7.161 -3.308 -10.645 1.00 98.88 331 VAL A CA 1
ATOM 2484 C C . VAL A 1 331 ? 7.309 -1.844 -10.250 1.00 98.88 331 VAL A C 1
ATOM 2486 O O . VAL A 1 331 ? 6.334 -1.096 -10.187 1.00 98.88 331 VAL A O 1
ATOM 2489 N N . GLY A 1 332 ? 8.535 -1.429 -9.943 1.00 98.56 332 GLY A N 1
ATOM 2490 C CA . GLY A 1 332 ? 8.835 -0.068 -9.523 1.00 98.56 332 GLY A CA 1
ATOM 2491 C C . GLY A 1 332 ? 10.006 0.527 -10.275 1.00 98.56 332 GLY A C 1
ATOM 2492 O O . GLY A 1 332 ? 11.039 -0.122 -10.442 1.00 98.56 332 GLY A O 1
ATOM 2493 N N . PHE A 1 333 ? 9.865 1.799 -10.634 1.00 98.38 333 PHE A N 1
ATOM 2494 C CA . PHE A 1 333 ? 10.894 2.577 -11.313 1.00 98.38 333 PHE A CA 1
ATOM 2495 C C . PHE A 1 333 ? 11.450 3.688 -10.444 1.00 98.38 333 PHE A C 1
ATOM 2497 O O . PHE A 1 333 ? 10.677 4.436 -9.847 1.00 98.38 333 PHE A O 1
ATOM 2504 N N . SER A 1 334 ? 12.770 3.886 -10.440 1.00 96.25 334 SER A N 1
ATOM 2505 C CA . SER A 1 334 ? 13.386 5.052 -9.797 1.00 96.25 334 SER A CA 1
ATOM 2506 C C . SER A 1 334 ? 12.977 5.131 -8.324 1.00 96.25 334 SER A C 1
ATOM 2508 O O . SER A 1 334 ? 13.180 4.186 -7.563 1.00 96.25 334 SER A O 1
ATOM 2510 N N . ARG A 1 335 ? 12.303 6.199 -7.901 1.00 95.25 335 AR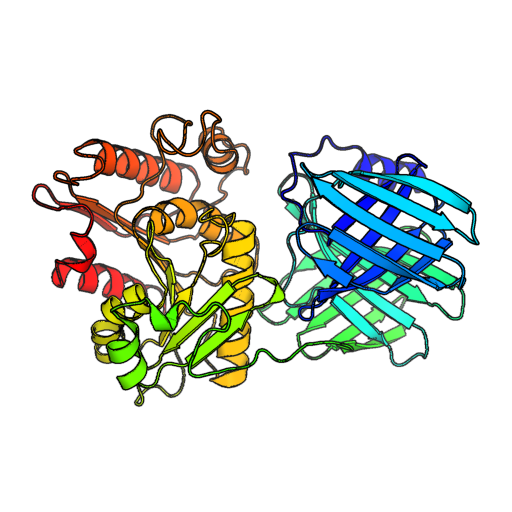G A N 1
ATOM 2511 C CA . ARG A 1 335 ? 11.728 6.291 -6.554 1.00 95.25 335 ARG A CA 1
ATOM 2512 C C . ARG A 1 335 ? 10.735 5.157 -6.234 1.00 95.25 335 ARG A C 1
ATOM 2514 O O . ARG A 1 335 ? 10.731 4.662 -5.111 1.00 95.25 335 ARG A O 1
ATOM 2521 N N . GLY A 1 336 ? 9.950 4.709 -7.215 1.00 97.25 336 GLY A N 1
ATOM 2522 C CA . GLY A 1 336 ? 9.053 3.554 -7.110 1.00 97.25 336 GLY A CA 1
ATOM 2523 C C . GLY A 1 336 ? 9.806 2.230 -6.935 1.00 97.25 336 GLY A C 1
ATOM 2524 O O . GLY A 1 336 ? 9.318 1.319 -6.271 1.00 97.25 336 GLY A O 1
ATOM 2525 N N . SER A 1 337 ? 11.032 2.136 -7.460 1.00 98.06 337 SER A N 1
ATOM 2526 C CA . SER A 1 337 ? 11.952 1.026 -7.178 1.00 98.06 337 SER A CA 1
ATOM 2527 C C . SER A 1 337 ? 12.477 1.111 -5.743 1.00 98.06 337 SER A C 1
ATOM 2529 O O . SER A 1 337 ? 12.460 0.117 -5.025 1.00 98.06 337 SER A O 1
ATOM 2531 N N . ALA A 1 338 ? 12.868 2.298 -5.275 1.00 95.00 338 ALA A N 1
ATOM 2532 C CA . ALA A 1 338 ? 13.375 2.475 -3.913 1.00 95.00 338 ALA A CA 1
ATOM 2533 C C . ALA A 1 338 ? 12.323 2.148 -2.831 1.00 95.00 338 ALA A C 1
ATOM 2535 O O . ALA A 1 338 ? 12.639 1.473 -1.855 1.00 95.00 338 ALA A O 1
ATOM 2536 N N . VAL A 1 339 ? 11.056 2.546 -3.007 1.00 95.44 339 VAL A N 1
ATOM 2537 C CA . VAL A 1 339 ? 9.981 2.220 -2.039 1.00 95.44 339 VAL A CA 1
ATOM 2538 C C . VAL A 1 339 ? 9.556 0.744 -2.082 1.00 95.44 339 VAL A C 1
ATOM 2540 O O . VAL A 1 339 ? 8.909 0.249 -1.156 1.00 95.44 339 VAL A O 1
ATOM 2543 N N . SER A 1 340 ? 9.933 0.012 -3.136 1.00 98.12 340 SER A N 1
ATOM 2544 C CA . SER A 1 340 ? 9.524 -1.383 -3.331 1.00 98.12 340 SER A CA 1
ATOM 2545 C C . SER A 1 340 ? 10.030 -2.314 -2.230 1.00 98.12 340 SER A C 1
ATOM 2547 O O . SER A 1 340 ? 9.336 -3.263 -1.872 1.00 98.12 340 SER A O 1
ATOM 2549 N N . TYR A 1 341 ? 11.199 -2.036 -1.645 1.00 97.62 341 TYR A N 1
ATOM 2550 C CA . TYR A 1 341 ? 11.801 -2.898 -0.626 1.00 97.62 341 TYR A CA 1
ATOM 2551 C C . TYR A 1 341 ? 10.995 -2.886 0.678 1.00 97.62 341 TYR A C 1
ATOM 2553 O O . TYR A 1 341 ? 10.670 -3.948 1.209 1.00 97.62 341 TYR A O 1
ATOM 2561 N N . GLU A 1 342 ? 10.617 -1.699 1.166 1.00 95.00 342 GLU A N 1
ATOM 2562 C CA . GLU A 1 342 ? 9.758 -1.576 2.350 1.00 95.00 342 GLU A CA 1
ATOM 2563 C C . GLU A 1 342 ? 8.339 -2.063 2.045 1.00 95.00 342 GLU A C 1
ATOM 2565 O O . GLU A 1 342 ? 7.752 -2.791 2.841 1.00 95.00 342 GLU A O 1
ATOM 2570 N N . THR A 1 343 ? 7.815 -1.758 0.856 1.00 95.81 343 THR A N 1
ATOM 2571 C CA . THR A 1 343 ? 6.492 -2.232 0.422 1.00 95.81 343 THR A CA 1
ATOM 2572 C C . THR A 1 343 ? 6.430 -3.764 0.365 1.00 95.81 343 THR A C 1
ATOM 2574 O O . THR A 1 343 ? 5.451 -4.353 0.810 1.00 95.81 343 THR A O 1
ATOM 2577 N N . THR A 1 344 ? 7.494 -4.429 -0.094 1.00 97.75 344 THR A N 1
ATOM 2578 C CA . THR A 1 344 ? 7.599 -5.901 -0.113 1.00 97.75 344 THR A CA 1
ATOM 2579 C C . THR A 1 344 ? 7.723 -6.481 1.297 1.00 97.75 344 THR A C 1
ATOM 2581 O O . THR A 1 344 ? 7.138 -7.520 1.598 1.00 97.75 344 THR A O 1
ATOM 2584 N N . TYR A 1 345 ? 8.452 -5.811 2.195 1.00 94.88 345 TYR A N 1
ATOM 2585 C CA . TYR A 1 345 ? 8.495 -6.193 3.608 1.00 94.88 345 TYR A CA 1
ATOM 2586 C C . TYR A 1 345 ? 7.107 -6.100 4.261 1.00 94.88 345 TYR A C 1
ATOM 2588 O O . TYR A 1 345 ? 6.663 -7.046 4.915 1.00 94.88 345 TYR A O 1
ATOM 2596 N N . LEU A 1 346 ? 6.391 -4.994 4.048 1.00 86.19 346 LEU A N 1
ATOM 2597 C CA . LEU A 1 346 ? 5.018 -4.816 4.526 1.00 86.19 346 LEU A CA 1
ATOM 2598 C C . LEU A 1 346 ? 4.079 -5.864 3.927 1.00 86.19 346 LEU A C 1
ATOM 2600 O O . LEU A 1 346 ? 3.235 -6.408 4.640 1.00 86.19 346 LEU A O 1
ATOM 2604 N N . ASP A 1 347 ? 4.269 -6.204 2.652 1.00 94.38 347 ASP A N 1
ATOM 2605 C CA . ASP A 1 347 ? 3.521 -7.267 1.995 1.00 94.38 347 ASP A CA 1
ATOM 2606 C C . ASP A 1 347 ? 3.719 -8.619 2.667 1.00 94.38 347 ASP A C 1
ATOM 2608 O O . ASP A 1 347 ? 2.752 -9.288 3.045 1.00 94.38 347 ASP A O 1
ATOM 2612 N N . ARG A 1 348 ? 4.976 -8.956 2.955 1.00 90.38 348 ARG A N 1
ATOM 2613 C CA . ARG A 1 348 ? 5.342 -10.193 3.639 1.00 90.38 348 ARG A CA 1
ATOM 2614 C C . ARG A 1 348 ? 4.709 -10.321 5.027 1.00 90.38 348 ARG A C 1
ATOM 2616 O O . ARG A 1 348 ? 4.305 -11.426 5.424 1.00 90.38 348 ARG A O 1
ATOM 2623 N N . MET A 1 349 ? 4.639 -9.204 5.746 1.00 83.12 349 MET A N 1
ATOM 2624 C CA . MET A 1 349 ? 4.043 -9.102 7.080 1.00 83.12 349 MET A CA 1
ATOM 2625 C C . MET A 1 349 ? 2.511 -9.001 7.052 1.00 83.12 349 MET A C 1
ATOM 2627 O O . MET A 1 349 ? 1.878 -9.261 8.074 1.00 83.12 349 MET A O 1
ATOM 2631 N N . GLY A 1 350 ? 1.932 -8.638 5.906 1.00 82.19 350 GLY A N 1
ATOM 2632 C CA . GLY A 1 350 ? 0.501 -8.435 5.695 1.00 82.19 350 GLY A CA 1
ATOM 2633 C C . GLY A 1 350 ? -0.131 -9.511 4.809 1.00 82.19 350 GLY A C 1
ATOM 2634 O O . GLY A 1 350 ? -0.080 -10.699 5.129 1.00 82.19 350 GLY A O 1
ATOM 2635 N N . TYR A 1 351 ? -0.775 -9.084 3.717 1.00 82.62 351 TYR A N 1
ATOM 2636 C CA . TYR A 1 351 ? -1.592 -9.940 2.848 1.00 82.62 351 TYR A CA 1
ATOM 2637 C C . TYR A 1 351 ? -0.812 -10.874 1.930 1.00 82.62 351 TYR A C 1
ATOM 2639 O O . TYR A 1 351 ? -1.410 -11.838 1.456 1.00 82.62 351 TYR A O 1
ATOM 2647 N N . ARG A 1 352 ? 0.486 -10.625 1.711 1.00 93.31 352 ARG A N 1
ATOM 2648 C CA . ARG A 1 352 ? 1.374 -11.466 0.894 1.00 93.31 352 ARG A CA 1
ATOM 2649 C C . ARG A 1 352 ? 0.895 -11.593 -0.552 1.00 93.31 352 ARG A C 1
ATOM 2651 O O . ARG A 1 352 ? 0.728 -12.703 -1.050 1.00 93.31 352 ARG A O 1
ATOM 2658 N N . TYR A 1 353 ? 0.636 -10.461 -1.194 1.00 95.88 353 TYR A N 1
ATOM 2659 C CA . TYR A 1 353 ? 0.273 -10.406 -2.604 1.00 95.88 353 TYR A CA 1
ATOM 2660 C C . TYR A 1 353 ? 1.442 -10.752 -3.522 1.00 95.88 353 TYR A C 1
ATOM 2662 O O . TYR A 1 353 ? 1.228 -11.396 -4.545 1.00 95.88 353 TYR A O 1
ATOM 2670 N N . PHE A 1 354 ? 2.656 -10.292 -3.212 1.00 98.06 354 PHE A N 1
ATOM 2671 C CA . PHE A 1 354 ? 3.726 -10.251 -4.203 1.00 98.06 354 PHE A CA 1
ATOM 2672 C C . PHE A 1 354 ? 4.520 -11.554 -4.271 1.00 98.06 354 PHE A C 1
ATOM 2674 O O . PHE A 1 354 ? 5.315 -11.875 -3.385 1.00 98.06 354 PHE A O 1
ATOM 2681 N N . ASP A 1 355 ? 4.390 -12.248 -5.398 1.00 97.38 355 ASP A N 1
ATOM 2682 C CA . ASP A 1 355 ? 5.242 -13.386 -5.754 1.00 97.38 355 ASP A CA 1
ATOM 2683 C C . ASP A 1 355 ? 6.593 -12.948 -6.336 1.00 97.38 355 ASP A C 1
ATOM 2685 O O . ASP A 1 355 ? 7.567 -13.709 -6.309 1.00 97.38 355 ASP A O 1
ATOM 2689 N N . LEU A 1 356 ? 6.655 -11.726 -6.876 1.00 98.69 356 LEU A N 1
ATOM 2690 C CA . LEU A 1 356 ? 7.859 -11.103 -7.419 1.00 98.69 356 LEU A CA 1
ATOM 2691 C C . LEU A 1 356 ? 7.818 -9.579 -7.254 1.00 98.69 356 LEU A C 1
ATOM 2693 O O . LEU A 1 356 ? 6.816 -8.939 -7.576 1.00 98.69 356 LEU A O 1
ATOM 2697 N N . THR A 1 357 ? 8.952 -9.004 -6.863 1.00 98.88 357 THR A N 1
ATOM 2698 C CA . THR A 1 357 ? 9.204 -7.560 -6.890 1.00 98.88 357 THR A CA 1
ATOM 2699 C C . THR A 1 357 ? 10.269 -7.234 -7.937 1.00 98.88 357 THR A C 1
ATOM 2701 O O . THR A 1 357 ? 11.420 -7.647 -7.825 1.00 98.88 357 THR A O 1
ATOM 2704 N N . ILE A 1 358 ? 9.896 -6.488 -8.972 1.00 98.81 358 ILE A N 1
ATOM 2705 C CA . ILE A 1 358 ? 10.772 -5.988 -10.031 1.00 98.81 358 ILE A CA 1
ATOM 2706 C C . ILE A 1 358 ? 11.180 -4.557 -9.668 1.00 98.81 358 ILE A C 1
ATOM 2708 O O . ILE A 1 358 ? 10.368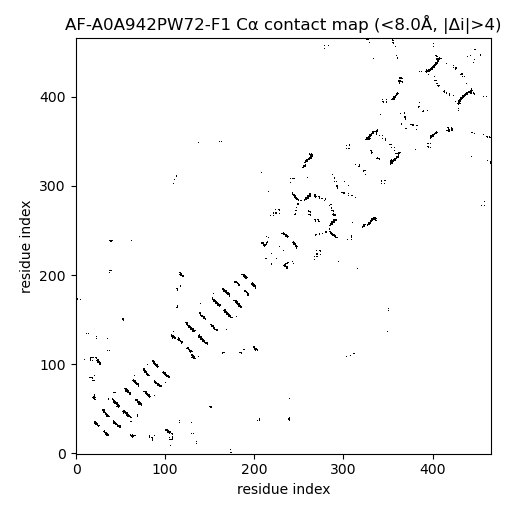 -3.633 -9.700 1.00 98.81 358 ILE A O 1
ATOM 2712 N N . SER A 1 359 ? 12.448 -4.370 -9.324 1.00 98.75 359 SER A N 1
ATOM 2713 C CA . SER A 1 359 ? 13.014 -3.090 -8.898 1.00 98.75 359 SER A CA 1
ATOM 2714 C C . SER A 1 359 ? 14.020 -2.631 -9.948 1.00 98.75 359 SER A C 1
ATOM 2716 O O . SER A 1 359 ? 15.055 -3.274 -10.143 1.00 98.75 359 SER A O 1
ATOM 2718 N N . HIS A 1 360 ? 13.734 -1.529 -10.644 1.00 98.38 360 HIS A N 1
ATOM 2719 C CA . HIS A 1 360 ? 14.640 -1.005 -11.661 1.00 98.38 360 HIS A CA 1
ATOM 2720 C C . HIS A 1 360 ? 14.959 0.482 -11.464 1.00 98.38 360 HIS A C 1
ATOM 2722 O O . HIS A 1 360 ? 14.085 1.343 -11.321 1.00 98.38 360 HIS A O 1
ATOM 2728 N N . SER A 1 361 ? 16.257 0.782 -11.461 1.00 97.06 361 SER A N 1
ATOM 2729 C CA . SER A 1 361 ? 16.809 2.141 -11.371 1.00 97.06 361 SER A CA 1
ATOM 2730 C C . SER A 1 361 ? 16.491 2.907 -10.079 1.00 97.06 361 SER A C 1
ATOM 2732 O O . SER A 1 361 ? 16.509 4.132 -10.065 1.00 97.06 361 SER A O 1
ATOM 2734 N N . GLY A 1 362 ? 16.245 2.197 -8.974 1.00 94.50 362 GLY A N 1
ATOM 2735 C CA . GLY A 1 362 ? 16.308 2.731 -7.609 1.00 94.50 362 GLY A CA 1
ATOM 2736 C C . GLY A 1 362 ? 16.712 1.647 -6.608 1.00 94.50 362 GLY A C 1
ATOM 2737 O O . GLY A 1 362 ? 15.906 0.778 -6.261 1.00 94.50 362 GLY A O 1
ATOM 2738 N N . GLY A 1 363 ? 17.974 1.673 -6.180 1.00 92.31 363 GLY A N 1
ATOM 2739 C CA . GLY A 1 363 ? 18.550 0.694 -5.256 1.00 92.31 363 GLY A CA 1
ATOM 2740 C C . GLY A 1 363 ? 18.315 1.030 -3.779 1.00 92.31 363 GLY A C 1
ATOM 2741 O O . GLY A 1 363 ? 17.566 1.948 -3.444 1.00 92.31 363 GLY A O 1
ATOM 2742 N N . ILE A 1 364 ? 18.981 0.288 -2.888 1.00 92.06 364 ILE A N 1
ATOM 2743 C CA . ILE A 1 364 ? 19.062 0.634 -1.463 1.00 92.06 364 ILE A CA 1
ATOM 2744 C C . ILE A 1 364 ? 20.313 1.500 -1.263 1.00 92.06 364 ILE A C 1
ATOM 2746 O O . ILE A 1 364 ? 21.420 1.018 -1.533 1.00 92.06 364 ILE A O 1
ATOM 2750 N N . PRO A 1 365 ? 20.180 2.748 -0.776 1.00 86.50 365 PRO A N 1
ATOM 2751 C CA . PRO A 1 365 ? 21.309 3.647 -0.557 1.00 86.50 365 PRO A CA 1
ATOM 2752 C C . PRO A 1 365 ? 22.456 3.007 0.239 1.00 86.50 365 PRO A C 1
ATOM 2754 O O . PRO A 1 365 ? 22.237 2.322 1.237 1.00 86.50 365 PRO A O 1
ATOM 2757 N N . THR A 1 366 ? 23.689 3.219 -0.227 1.00 83.88 366 THR A N 1
ATOM 2758 C CA . THR A 1 366 ? 24.928 2.710 0.395 1.00 83.88 366 THR A CA 1
ATOM 2759 C C . THR A 1 366 ? 25.266 3.466 1.682 1.00 83.88 366 THR A C 1
ATOM 2761 O O . THR A 1 366 ? 25.749 2.885 2.653 1.00 83.88 366 THR A O 1
ATOM 2764 N N . SER A 1 367 ? 24.960 4.763 1.714 1.00 75.00 367 SER A N 1
ATOM 2765 C CA . SER A 1 367 ? 24.841 5.553 2.935 1.00 75.00 367 SER A CA 1
ATOM 2766 C C . SER A 1 367 ? 23.406 5.491 3.433 1.00 75.00 367 SER A C 1
ATOM 2768 O O . SER A 1 367 ? 22.487 5.601 2.630 1.00 75.00 367 SER A O 1
ATOM 2770 N N . LEU A 1 368 ? 23.190 5.422 4.748 1.00 64.44 368 LEU A N 1
ATOM 2771 C CA . LEU A 1 368 ? 21.828 5.435 5.289 1.00 64.44 368 LEU A CA 1
ATOM 2772 C C . LEU A 1 368 ? 21.041 6.715 4.931 1.00 64.44 368 LEU A C 1
ATOM 2774 O O . LEU A 1 368 ? 19.820 6.696 5.015 1.00 64.44 368 LEU A O 1
ATOM 2778 N N . ALA A 1 369 ? 21.709 7.794 4.502 1.00 54.44 369 ALA A N 1
ATOM 2779 C CA . ALA A 1 369 ? 21.077 8.981 3.930 1.00 54.44 369 ALA A CA 1
ATOM 2780 C C . ALA A 1 369 ? 20.414 8.655 2.577 1.00 54.44 369 ALA A C 1
ATOM 2782 O O . ALA A 1 369 ? 21.086 8.277 1.613 1.00 54.44 369 ALA A O 1
ATOM 2783 N N . VAL A 1 370 ? 19.089 8.801 2.510 1.00 51.91 370 VAL A N 1
ATOM 2784 C CA . VAL A 1 370 ? 18.283 8.470 1.330 1.00 51.91 370 VAL A CA 1
ATOM 2785 C C . VAL A 1 370 ? 18.070 9.710 0.479 1.00 51.91 370 VAL A C 1
ATOM 2787 O O . VAL A 1 370 ? 17.302 10.594 0.842 1.00 51.91 370 VAL A O 1
ATOM 2790 N N . ALA A 1 371 ? 18.729 9.712 -0.679 1.00 47.53 371 ALA A N 1
ATOM 2791 C CA . ALA A 1 371 ? 18.686 10.739 -1.713 1.00 47.53 371 ALA A CA 1
ATOM 2792 C C . ALA A 1 371 ? 19.104 12.157 -1.233 1.00 47.53 371 ALA A C 1
ATOM 2794 O O . ALA A 1 371 ? 18.437 12.744 -0.382 1.00 47.53 371 ALA A O 1
ATOM 2795 N N . PRO A 1 372 ? 20.156 12.774 -1.815 1.00 36.56 372 PRO A N 1
ATOM 2796 C CA . PRO A 1 372 ? 20.759 14.028 -1.327 1.00 36.56 372 PRO A CA 1
ATOM 2797 C C . PRO A 1 372 ? 19.830 15.250 -1.186 1.00 36.56 372 PRO A C 1
ATOM 2799 O O . PRO A 1 372 ? 20.272 16.290 -0.710 1.00 36.56 372 PRO A O 1
ATOM 2802 N N . THR A 1 373 ? 18.571 15.166 -1.622 1.00 40.09 373 THR A N 1
ATOM 2803 C CA . THR A 1 373 ? 17.637 16.295 -1.708 1.00 40.09 373 THR A CA 1
ATOM 2804 C C . THR A 1 373 ? 16.334 16.118 -0.924 1.00 40.09 373 THR A C 1
ATOM 2806 O O . THR A 1 373 ? 15.547 17.062 -0.885 1.00 40.09 373 THR A O 1
ATOM 2809 N N . SER A 1 374 ? 16.079 14.963 -0.290 1.00 46.34 374 SER A N 1
ATOM 2810 C CA . SER A 1 374 ? 14.789 14.696 0.383 1.00 46.34 374 SER A CA 1
ATOM 2811 C C . SER A 1 374 ? 14.855 14.477 1.894 1.00 46.34 374 SER A C 1
ATOM 2813 O O . SER A 1 374 ? 13.840 14.678 2.556 1.00 46.34 374 SER A O 1
ATOM 2815 N N . SER A 1 375 ? 16.004 14.093 2.455 1.00 44.81 375 SER A N 1
ATOM 2816 C CA . SER A 1 375 ? 16.185 13.951 3.906 1.00 44.81 375 SER A CA 1
ATOM 2817 C C . SER A 1 375 ? 17.672 13.853 4.254 1.00 44.81 375 SER A C 1
ATOM 2819 O O . SER A 1 375 ? 18.398 13.077 3.637 1.00 44.81 375 SER A O 1
ATOM 2821 N N . SER A 1 376 ? 18.129 14.610 5.255 1.00 46.38 376 SER A N 1
ATOM 2822 C CA . SER A 1 376 ? 19.449 14.407 5.876 1.00 46.38 376 SER A CA 1
ATOM 2823 C C . SER A 1 376 ? 19.478 13.197 6.810 1.00 46.38 376 SER A C 1
ATOM 2825 O O . SER A 1 376 ? 20.556 12.708 7.150 1.00 46.38 376 SER A O 1
ATOM 2827 N N . ASP A 1 377 ? 18.304 12.731 7.235 1.00 44.66 377 ASP A N 1
ATOM 2828 C CA . ASP A 1 377 ? 18.164 11.666 8.214 1.00 44.66 377 ASP A CA 1
ATOM 2829 C C . ASP A 1 377 ? 18.100 10.299 7.536 1.00 44.66 377 ASP A C 1
ATOM 2831 O O . ASP A 1 377 ? 17.515 10.165 6.451 1.00 44.66 377 ASP A O 1
ATOM 2835 N N . PRO A 1 378 ? 18.693 9.275 8.173 1.00 57.09 378 PRO A N 1
ATOM 2836 C CA . PRO A 1 378 ? 18.665 7.934 7.649 1.00 57.09 378 PRO A CA 1
ATOM 2837 C C . PRO A 1 378 ? 17.247 7.376 7.635 1.00 57.09 378 PRO A C 1
ATOM 2839 O O . PRO A 1 378 ? 16.533 7.459 8.635 1.00 57.09 378 PRO A O 1
ATOM 2842 N N . ASP A 1 379 ? 16.859 6.757 6.524 1.00 77.31 379 ASP A N 1
ATOM 2843 C CA . ASP A 1 379 ? 15.570 6.076 6.448 1.00 77.31 379 ASP A CA 1
ATOM 2844 C C . ASP A 1 379 ? 15.533 4.930 7.468 1.00 77.31 379 ASP A C 1
ATOM 2846 O O . ASP A 1 379 ? 16.424 4.068 7.531 1.00 77.31 379 ASP A O 1
ATOM 2850 N N . LEU A 1 380 ? 14.514 4.966 8.330 1.00 77.81 380 LEU A N 1
ATOM 2851 C CA . LEU A 1 380 ? 14.403 4.055 9.462 1.00 77.81 380 LEU A CA 1
ATOM 2852 C C . LEU A 1 380 ? 14.256 2.603 9.008 1.00 77.81 380 LEU A C 1
ATOM 2854 O O . LEU A 1 380 ? 14.801 1.719 9.675 1.00 77.81 380 LEU A O 1
ATOM 2858 N N . PHE A 1 381 ? 13.570 2.342 7.894 1.00 85.50 381 PHE A N 1
ATOM 2859 C CA . PHE A 1 381 ? 13.434 0.993 7.363 1.00 85.50 381 PHE A CA 1
ATOM 2860 C C . PHE A 1 381 ? 14.792 0.460 6.909 1.00 85.50 381 PHE A C 1
ATOM 2862 O O . PHE A 1 381 ? 15.212 -0.596 7.390 1.00 85.50 381 PHE A O 1
ATOM 2869 N N . PHE A 1 382 ? 15.533 1.199 6.077 1.00 87.56 382 PHE A N 1
ATOM 2870 C CA . PHE A 1 382 ? 16.842 0.731 5.599 1.00 87.56 382 PHE A CA 1
ATOM 2871 C C . PHE A 1 382 ? 17.867 0.591 6.726 1.00 87.56 382 PHE A C 1
ATOM 2873 O O . PHE A 1 382 ? 18.639 -0.372 6.743 1.00 87.56 382 PHE A O 1
ATOM 2880 N N . SER A 1 383 ? 17.843 1.493 7.709 1.00 84.56 383 SER A N 1
ATOM 2881 C CA . SER A 1 383 ? 18.655 1.369 8.924 1.00 84.56 383 SER A CA 1
ATOM 2882 C C . SER A 1 383 ? 18.313 0.086 9.686 1.00 84.56 383 SER A C 1
ATOM 2884 O O . SER A 1 383 ? 19.192 -0.729 9.984 1.00 84.56 383 SER A O 1
ATOM 2886 N N . ASN A 1 384 ? 17.027 -0.163 9.937 1.00 85.25 384 ASN A N 1
ATOM 2887 C CA . ASN A 1 384 ? 16.589 -1.352 10.663 1.00 85.25 384 ASN A CA 1
ATOM 2888 C C . ASN A 1 384 ? 16.872 -2.651 9.893 1.00 85.25 384 ASN A C 1
ATOM 2890 O O . ASN A 1 384 ? 17.28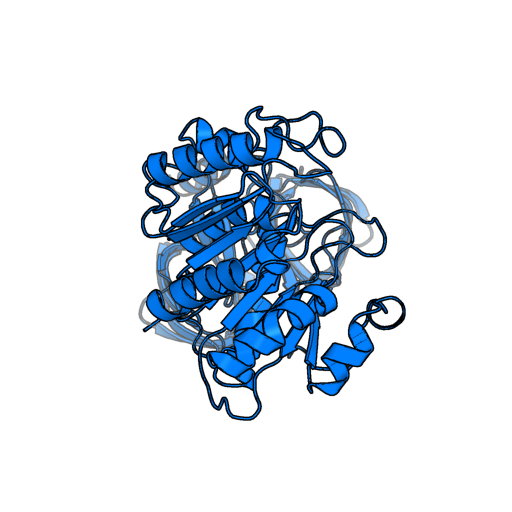0 -3.635 10.513 1.00 85.25 384 ASN A O 1
ATOM 2894 N N . LEU A 1 385 ? 16.730 -2.653 8.566 1.00 88.62 385 LEU A N 1
ATOM 2895 C CA . LEU A 1 385 ? 17.076 -3.783 7.700 1.00 88.62 385 LEU A CA 1
ATOM 2896 C C . LEU A 1 385 ? 18.587 -4.068 7.721 1.00 88.62 385 LEU A C 1
ATOM 2898 O O . LEU A 1 385 ? 19.012 -5.218 7.837 1.00 88.62 385 LEU A O 1
ATOM 2902 N N . THR A 1 386 ? 19.413 -3.021 7.666 1.00 89.19 386 THR A N 1
ATOM 2903 C CA . THR A 1 386 ? 20.882 -3.134 7.678 1.00 89.19 386 THR A CA 1
ATOM 2904 C C . THR A 1 386 ? 21.391 -3.720 8.994 1.00 89.19 386 THR A C 1
ATOM 2906 O O . THR A 1 386 ? 22.226 -4.636 8.997 1.00 89.19 386 THR A O 1
ATOM 2909 N N . TYR A 1 387 ? 20.851 -3.227 10.112 1.00 87.56 387 TYR A N 1
ATOM 2910 C CA . TYR A 1 387 ? 21.249 -3.615 11.467 1.00 87.56 387 TYR A CA 1
ATOM 2911 C C . TYR A 1 387 ? 20.482 -4.822 12.032 1.00 87.56 387 TYR A C 1
ATOM 2913 O O . TYR A 1 387 ? 20.652 -5.138 13.208 1.00 87.56 387 TYR A O 1
ATOM 2921 N N . GLY A 1 388 ? 19.645 -5.497 11.235 1.00 87.38 388 GLY A N 1
ATOM 2922 C CA . GLY A 1 388 ? 18.908 -6.695 11.667 1.00 87.38 388 GLY A CA 1
ATOM 2923 C C . GLY A 1 388 ? 17.848 -6.429 12.743 1.00 87.38 388 GLY A C 1
ATOM 2924 O O . GLY A 1 388 ? 17.467 -7.331 13.485 1.00 87.38 388 GLY A O 1
ATOM 2925 N N . ARG A 1 389 ? 17.361 -5.188 12.851 1.00 84.00 389 ARG A N 1
ATOM 2926 C CA . ARG A 1 389 ? 16.341 -4.778 13.833 1.00 84.00 389 ARG A CA 1
ATOM 2927 C C . ARG A 1 389 ? 14.919 -5.172 13.424 1.00 84.00 389 ARG A C 1
ATOM 2929 O O . ARG A 1 389 ? 14.007 -5.028 14.228 1.00 84.00 389 ARG A O 1
ATOM 2936 N N . LEU A 1 390 ? 14.738 -5.677 12.202 1.00 82.94 390 LEU A N 1
ATOM 2937 C CA . LEU A 1 390 ? 13.464 -6.201 11.693 1.00 82.94 390 LEU A CA 1
ATOM 2938 C C . LEU A 1 390 ? 13.285 -7.715 11.941 1.00 82.94 390 LEU A C 1
ATOM 2940 O O . LEU A 1 390 ? 12.300 -8.296 11.497 1.00 82.94 390 LEU A O 1
ATOM 2944 N N . GLY A 1 391 ? 14.220 -8.368 12.643 1.00 86.75 391 GLY A N 1
ATOM 2945 C CA . GLY A 1 391 ? 14.194 -9.811 12.910 1.00 86.75 391 GLY A CA 1
ATOM 2946 C C . GLY A 1 391 ? 15.176 -10.610 12.046 1.00 86.75 391 GLY A C 1
ATOM 2947 O O . GLY A 1 391 ? 15.965 -10.041 11.298 1.00 86.75 391 GLY A O 1
ATOM 2948 N N . SER A 1 392 ? 15.165 -11.942 12.184 1.00 87.88 392 SER A N 1
ATOM 2949 C CA . SER A 1 392 ? 16.220 -12.809 11.633 1.00 87.88 392 SER A CA 1
ATOM 2950 C C . SER A 1 392 ? 16.140 -13.051 10.127 1.00 87.88 392 SER A C 1
ATOM 2952 O O . SER A 1 392 ? 17.167 -13.357 9.542 1.00 87.88 392 SER A O 1
ATOM 2954 N N . ASN A 1 393 ? 14.971 -12.911 9.496 1.00 93.75 393 ASN A N 1
ATOM 2955 C CA . ASN A 1 393 ? 14.805 -13.020 8.042 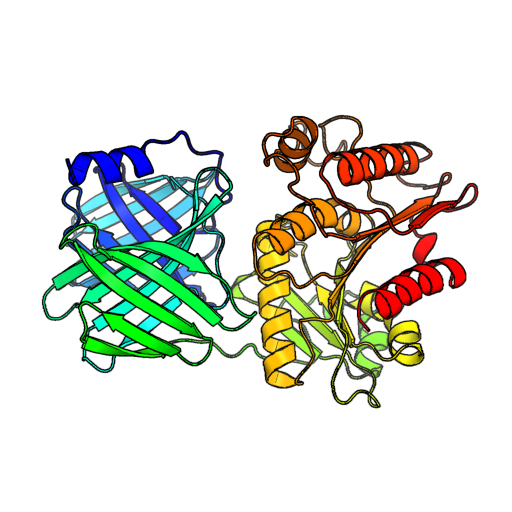1.00 93.75 393 ASN A CA 1
ATOM 2956 C C . ASN A 1 393 ? 13.556 -12.243 7.579 1.00 93.75 393 ASN A C 1
ATOM 2958 O O . ASN A 1 393 ? 12.559 -12.860 7.186 1.00 93.75 393 ASN A O 1
ATOM 2962 N N . PRO A 1 394 ? 13.551 -10.902 7.664 1.00 92.00 394 PRO A N 1
ATOM 2963 C CA . PRO A 1 394 ? 12.357 -10.101 7.386 1.00 92.00 394 PRO A CA 1
ATOM 2964 C C . PRO A 1 394 ? 11.865 -10.220 5.933 1.00 92.00 394 PRO A C 1
ATOM 2966 O O . PRO A 1 394 ? 10.714 -9.901 5.655 1.00 92.00 394 PRO A O 1
ATOM 2969 N N . LEU A 1 395 ? 12.699 -10.720 5.013 1.00 97.06 395 LEU A N 1
ATOM 2970 C CA . LEU A 1 395 ? 12.370 -10.919 3.600 1.00 97.06 395 LEU A CA 1
ATOM 2971 C C . LEU A 1 395 ? 12.256 -12.406 3.211 1.00 97.06 395 LEU A C 1
ATOM 2973 O O . LEU A 1 395 ? 12.182 -12.724 2.024 1.00 97.06 395 LEU A O 1
ATOM 2977 N N . ALA A 1 396 ? 12.208 -13.332 4.177 1.00 97.31 396 ALA A N 1
ATOM 2978 C CA . ALA A 1 396 ? 12.107 -14.770 3.910 1.00 97.31 396 ALA A CA 1
ATOM 2979 C C . ALA A 1 396 ? 10.958 -15.122 2.952 1.00 97.31 396 ALA A C 1
ATOM 2981 O O . ALA A 1 396 ? 9.790 -14.904 3.283 1.00 97.31 396 ALA A O 1
ATOM 2982 N N . GLY A 1 397 ? 11.284 -15.745 1.817 1.00 95.88 397 GLY A N 1
ATOM 2983 C CA . GLY A 1 397 ? 10.311 -16.216 0.821 1.00 95.88 397 GLY A CA 1
ATOM 2984 C C . GLY A 1 397 ? 9.904 -15.179 -0.229 1.00 95.88 397 GLY A C 1
ATOM 2985 O O . GLY A 1 397 ? 9.115 -15.502 -1.109 1.00 95.88 397 GLY A O 1
ATOM 2986 N N . THR A 1 398 ? 10.450 -13.966 -0.163 1.00 98.44 398 THR A N 1
ATOM 2987 C CA . THR A 1 398 ? 10.259 -12.940 -1.199 1.00 98.44 398 THR A CA 1
ATOM 2988 C C . THR A 1 398 ? 11.254 -13.137 -2.348 1.00 98.44 398 THR A C 1
ATOM 2990 O O . THR A 1 398 ? 12.356 -13.666 -2.146 1.00 98.44 398 THR A O 1
ATOM 2993 N N . LYS A 1 399 ? 10.873 -12.719 -3.558 1.00 98.69 399 LYS A N 1
ATOM 2994 C CA . LYS A 1 399 ? 11.704 -12.797 -4.767 1.00 98.69 399 LYS A CA 1
ATOM 2995 C C . LYS A 1 399 ? 11.846 -11.420 -5.400 1.00 98.69 399 LY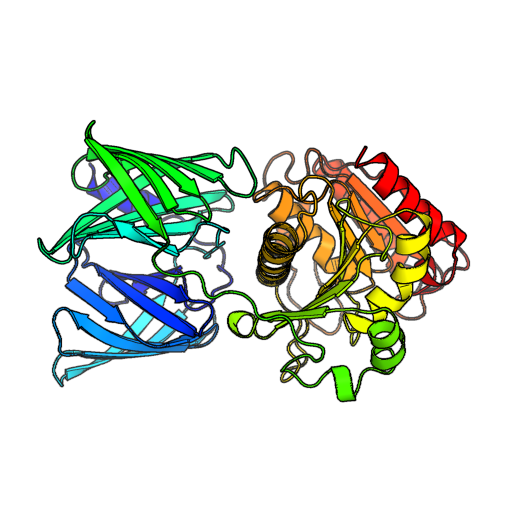S A C 1
ATOM 2997 O O . LYS A 1 399 ? 10.868 -10.683 -5.489 1.00 98.69 399 LYS A O 1
ATOM 3002 N N . PHE A 1 400 ? 13.041 -11.113 -5.889 1.00 98.88 400 PHE A N 1
ATOM 3003 C CA . PHE A 1 400 ? 13.374 -9.830 -6.494 1.00 98.88 400 PHE A CA 1
ATOM 3004 C C . PHE A 1 400 ? 14.033 -9.995 -7.861 1.00 98.88 400 PHE A C 1
ATOM 3006 O O . PHE A 1 400 ? 14.940 -10.810 -8.020 1.00 98.88 400 PHE A O 1
ATOM 3013 N N . PHE A 1 401 ? 13.618 -9.176 -8.820 1.00 98.81 401 PHE A N 1
ATOM 3014 C CA . PHE A 1 401 ? 14.329 -8.924 -10.070 1.00 98.81 401 PHE A CA 1
ATOM 3015 C C . PHE A 1 401 ? 14.928 -7.524 -9.994 1.00 98.81 401 PHE A C 1
ATOM 3017 O O . PHE A 1 401 ? 14.205 -6.566 -9.719 1.00 98.81 401 PHE A O 1
ATOM 3024 N N . LEU A 1 402 ? 16.227 -7.394 -10.239 1.00 98.88 402 LEU A N 1
ATOM 3025 C CA . LEU A 1 402 ? 16.948 -6.134 -10.094 1.00 98.88 402 LEU A CA 1
ATOM 3026 C C . LEU A 1 402 ? 17.518 -5.669 -11.438 1.00 98.88 402 LEU A C 1
ATOM 3028 O O . LEU A 1 402 ? 18.070 -6.470 -12.195 1.00 98.88 402 LEU A O 1
ATOM 3032 N N . TYR A 1 403 ? 17.442 -4.367 -11.713 1.00 98.69 403 TYR A N 1
ATOM 3033 C CA . TYR A 1 403 ? 18.101 -3.748 -12.865 1.00 98.69 403 TYR A CA 1
ATOM 3034 C C . TYR A 1 403 ? 18.760 -2.416 -12.498 1.00 98.69 403 TYR A C 1
ATOM 3036 O O . TYR A 1 403 ? 18.124 -1.543 -11.898 1.00 98.69 403 TYR A O 1
ATOM 3044 N N . CYS A 1 404 ? 19.993 -2.222 -12.966 1.00 98.44 404 CYS A N 1
ATOM 3045 C CA . CYS A 1 404 ? 20.670 -0.929 -12.970 1.00 98.44 404 CYS A CA 1
ATOM 3046 C C . CYS A 1 404 ? 21.409 -0.681 -14.297 1.00 98.44 404 CYS A C 1
ATOM 3048 O O . CYS A 1 404 ? 21.908 -1.615 -14.928 1.00 98.44 404 CYS A O 1
ATOM 3050 N N . GLY A 1 405 ? 21.500 0.590 -14.693 1.00 98.00 405 GLY A N 1
ATOM 3051 C CA . GLY A 1 405 ? 22.366 1.050 -15.778 1.00 98.00 405 GLY A CA 1
ATOM 3052 C C . GLY A 1 405 ? 23.602 1.764 -15.228 1.00 98.00 405 GLY A C 1
ATOM 3053 O O . GLY A 1 405 ? 23.481 2.599 -14.333 1.00 98.00 405 GLY A O 1
ATOM 3054 N N . GLU A 1 406 ? 24.794 1.457 -15.738 1.00 96.94 406 GLU A N 1
ATOM 3055 C CA . GLU A 1 406 ? 26.044 2.094 -15.285 1.00 96.94 406 GLU A CA 1
ATOM 3056 C C . GLU A 1 406 ? 26.241 3.510 -15.855 1.00 96.94 406 GLU A C 1
ATOM 3058 O O . GLU A 1 406 ? 27.035 4.287 -15.318 1.00 96.94 406 GLU A O 1
ATOM 3063 N N . LYS A 1 407 ? 25.478 3.874 -16.896 1.00 96.62 407 LYS A N 1
ATOM 3064 C CA . LYS A 1 407 ? 25.407 5.221 -17.487 1.00 96.62 407 LYS A CA 1
ATOM 3065 C C . LYS A 1 407 ? 24.130 5.962 -17.091 1.00 96.62 407 LYS A C 1
ATOM 3067 O O . LYS A 1 407 ? 23.659 6.817 -17.837 1.00 96.62 407 LYS A O 1
ATOM 3072 N N . ASP A 1 408 ? 23.567 5.630 -15.931 1.00 96.00 408 ASP A N 1
ATOM 3073 C CA . ASP A 1 408 ? 22.443 6.355 -15.344 1.00 96.00 408 ASP A CA 1
ATOM 3074 C C . ASP A 1 408 ? 22.764 7.855 -15.265 1.00 96.00 408 ASP A C 1
ATOM 3076 O O . ASP A 1 408 ? 23.697 8.283 -14.591 1.00 96.00 408 ASP A O 1
ATOM 3080 N N . GLU A 1 409 ? 22.010 8.672 -15.986 1.00 93.88 409 GLU A N 1
ATOM 3081 C CA . GLU A 1 409 ? 22.262 10.104 -16.108 1.00 93.88 409 GLU A CA 1
ATOM 3082 C C . GLU A 1 409 ? 21.928 10.892 -14.831 1.00 93.88 409 GLU A C 1
ATOM 3084 O O . GLU A 1 409 ? 22.344 12.043 -14.697 1.00 93.88 409 GLU A O 1
ATOM 3089 N N . GLN A 1 410 ? 21.195 10.287 -13.890 1.00 86.44 410 GLN A N 1
ATOM 3090 C CA . GLN A 1 410 ? 20.810 10.913 -12.625 1.00 86.44 410 GLN A CA 1
ATOM 3091 C C . GLN A 1 410 ? 21.781 10.568 -11.493 1.00 86.44 410 GLN A C 1
ATOM 3093 O O . GLN A 1 410 ? 22.065 11.416 -10.646 1.00 86.44 410 GLN A O 1
ATOM 3098 N N . TRP A 1 411 ? 22.291 9.336 -11.471 1.00 85.56 411 TRP A N 1
ATOM 3099 C CA . TRP A 1 411 ? 23.089 8.806 -10.354 1.00 85.56 411 TRP A CA 1
ATOM 3100 C C . TRP A 1 411 ? 24.470 8.285 -10.767 1.00 85.56 411 TRP A C 1
ATOM 3102 O O . TRP A 1 411 ? 25.291 7.951 -9.910 1.00 85.56 411 TRP A O 1
ATOM 3112 N N . GLY A 1 412 ? 24.752 8.210 -12.067 1.00 90.38 412 GLY A N 1
ATOM 3113 C CA . GLY A 1 412 ? 25.968 7.621 -12.612 1.00 90.38 412 GLY A CA 1
ATOM 3114 C C . GLY A 1 412 ? 26.187 6.197 -12.105 1.00 90.38 412 GLY A C 1
ATOM 3115 O O . GLY A 1 412 ? 25.258 5.412 -11.914 1.00 90.38 412 GLY A O 1
ATOM 3116 N N . THR A 1 413 ? 27.443 5.888 -11.791 1.00 89.88 413 THR A N 1
ATOM 3117 C CA . THR A 1 413 ? 27.831 4.574 -11.258 1.00 89.88 413 THR A CA 1
ATOM 3118 C C . THR A 1 413 ? 27.261 4.279 -9.868 1.00 89.88 413 THR A C 1
ATOM 3120 O O . THR A 1 413 ? 27.256 3.122 -9.448 1.00 89.88 413 THR A O 1
ATOM 3123 N N . GLU A 1 414 ? 26.764 5.288 -9.141 1.00 91.62 414 GLU A N 1
ATOM 3124 C CA . GLU A 1 414 ? 26.187 5.079 -7.811 1.00 91.62 414 GLU A CA 1
ATOM 3125 C C . GLU A 1 414 ? 24.899 4.254 -7.877 1.00 91.62 414 GLU A C 1
ATOM 3127 O O . GLU A 1 414 ? 24.643 3.478 -6.959 1.00 91.62 414 GLU A O 1
ATOM 3132 N N . MET A 1 415 ? 24.138 4.326 -8.978 1.00 93.88 415 MET A N 1
ATOM 3133 C CA . MET A 1 415 ? 22.924 3.520 -9.142 1.00 93.88 415 MET A CA 1
ATOM 3134 C C . MET A 1 415 ? 23.220 2.025 -8.991 1.00 93.88 415 MET A C 1
ATOM 3136 O O . MET A 1 415 ? 22.601 1.336 -8.178 1.00 93.88 415 MET A O 1
ATOM 3140 N N . CYS A 1 416 ? 24.214 1.516 -9.723 1.00 97.00 416 CYS A N 1
ATOM 3141 C CA . CYS A 1 416 ? 24.566 0.101 -9.646 1.00 97.00 416 CYS A CA 1
ATOM 3142 C C . CYS A 1 416 ? 25.178 -0.295 -8.299 1.00 97.00 416 CYS A C 1
ATOM 3144 O O . CYS A 1 416 ? 24.904 -1.394 -7.827 1.00 97.00 416 CYS A O 1
ATOM 3146 N N . LYS A 1 417 ? 25.902 0.601 -7.614 1.00 96.00 417 LYS A N 1
ATOM 3147 C CA . LYS A 1 417 ? 26.367 0.327 -6.242 1.00 96.00 417 LYS A CA 1
ATOM 3148 C C . LYS A 1 417 ? 25.212 0.200 -5.249 1.00 96.00 417 LYS A C 1
ATOM 3150 O O . LYS A 1 417 ? 25.256 -0.651 -4.363 1.00 96.00 417 LYS A O 1
ATOM 3155 N N . GLN A 1 418 ? 24.163 1.011 -5.393 1.00 95.00 418 GLN A N 1
ATOM 3156 C CA . GLN A 1 418 ? 22.959 0.879 -4.569 1.00 95.00 418 GLN A CA 1
ATOM 3157 C C . GLN A 1 418 ? 22.224 -0.438 -4.840 1.00 95.00 418 GLN A C 1
ATOM 3159 O O . GLN A 1 418 ? 21.650 -1.018 -3.919 1.00 95.00 418 GLN A O 1
ATOM 3164 N N . PHE A 1 419 ? 22.254 -0.947 -6.073 1.00 97.81 419 PHE A N 1
ATOM 3165 C CA . PHE A 1 419 ? 21.717 -2.274 -6.381 1.00 97.81 419 PHE A CA 1
ATOM 3166 C C . PHE A 1 419 ? 22.615 -3.421 -5.906 1.00 97.81 419 PHE A C 1
ATOM 3168 O O . PHE A 1 419 ? 22.087 -4.424 -5.436 1.00 97.81 419 PHE A O 1
ATOM 3175 N N . ASP A 1 420 ? 23.942 -3.269 -5.922 1.00 98.06 420 ASP A N 1
ATOM 3176 C CA . ASP A 1 420 ? 24.860 -4.225 -5.286 1.00 98.06 420 ASP A CA 1
ATOM 3177 C C . ASP A 1 420 ? 24.577 -4.324 -3.771 1.00 98.06 420 ASP A C 1
ATOM 3179 O O . ASP A 1 420 ? 24.514 -5.420 -3.198 1.00 98.06 420 ASP A O 1
ATOM 3183 N N . ASN A 1 421 ? 24.334 -3.178 -3.125 1.00 96.75 421 ASN A N 1
ATOM 3184 C CA . ASN A 1 421 ? 23.915 -3.113 -1.726 1.00 96.75 421 ASN A CA 1
ATOM 3185 C C . ASN A 1 421 ? 22.521 -3.725 -1.513 1.00 96.75 421 ASN A C 1
ATOM 3187 O O . ASN A 1 421 ? 22.344 -4.530 -0.599 1.00 96.75 421 ASN A O 1
ATOM 3191 N N . ALA A 1 422 ? 21.551 -3.410 -2.379 1.00 97.50 422 ALA A N 1
ATOM 3192 C CA . ALA A 1 422 ? 20.213 -3.998 -2.333 1.00 97.50 422 ALA A CA 1
ATOM 3193 C C . ALA A 1 422 ? 20.270 -5.525 -2.436 1.00 97.50 422 ALA A C 1
ATOM 3195 O O . ALA A 1 422 ? 19.735 -6.216 -1.574 1.00 97.50 422 ALA A O 1
ATOM 3196 N N . ASN A 1 423 ? 20.987 -6.052 -3.431 1.00 98.56 423 ASN A N 1
ATOM 3197 C CA . ASN A 1 423 ? 21.199 -7.480 -3.637 1.00 98.56 423 ASN A CA 1
ATOM 3198 C C . ASN A 1 423 ? 21.771 -8.153 -2.377 1.00 98.56 423 ASN A C 1
ATOM 3200 O O . ASN A 1 423 ? 21.237 -9.156 -1.901 1.00 98.56 423 ASN A O 1
ATOM 3204 N N . SER A 1 424 ? 22.806 -7.551 -1.787 1.00 98.06 424 SER A N 1
ATOM 3205 C CA . SER A 1 424 ? 23.435 -8.052 -0.560 1.00 98.06 424 SER A CA 1
ATOM 3206 C C . SER A 1 424 ? 22.475 -8.043 0.634 1.00 98.06 424 SER A C 1
ATOM 3208 O O . SER A 1 424 ? 22.378 -9.035 1.359 1.00 98.06 424 SER A O 1
ATOM 3210 N N . LEU A 1 425 ? 21.742 -6.945 0.849 1.00 97.25 425 LEU A N 1
ATOM 3211 C CA . LEU A 1 425 ? 20.802 -6.813 1.965 1.00 97.25 425 LEU A CA 1
ATOM 3212 C C . LEU A 1 425 ? 19.579 -7.718 1.812 1.00 97.25 425 LEU A C 1
ATOM 3214 O O . LEU A 1 425 ? 19.142 -8.280 2.815 1.00 97.25 425 LEU A O 1
ATOM 3218 N N . ILE A 1 426 ? 19.057 -7.896 0.596 1.00 98.38 426 ILE A N 1
ATOM 3219 C CA . ILE A 1 426 ? 17.952 -8.819 0.305 1.00 98.38 426 ILE A CA 1
ATOM 3220 C C . ILE A 1 426 ? 18.353 -10.239 0.703 1.00 98.38 426 ILE A C 1
ATOM 3222 O O . ILE A 1 426 ? 17.667 -10.861 1.515 1.00 98.38 426 ILE A O 1
ATOM 3226 N N . GLN A 1 427 ? 19.498 -10.716 0.204 1.00 98.50 427 GLN A N 1
ATOM 3227 C CA . GLN A 1 427 ? 19.989 -12.066 0.493 1.00 98.50 427 GLN A CA 1
ATOM 3228 C C . GLN A 1 427 ? 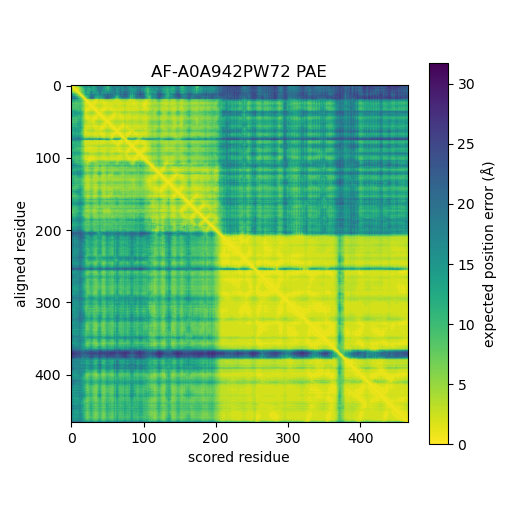20.305 -12.255 1.982 1.00 98.50 427 GLN A C 1
ATOM 3230 O O . GLN A 1 427 ? 19.873 -13.237 2.585 1.00 98.50 427 GLN A O 1
ATOM 3235 N N . LYS A 1 428 ? 20.983 -11.282 2.611 1.00 97.56 428 LYS A N 1
ATOM 3236 C CA . LYS A 1 428 ? 21.274 -11.291 4.058 1.00 97.56 428 LYS A CA 1
ATOM 3237 C C . LYS A 1 428 ? 20.005 -11.415 4.909 1.00 97.56 428 LYS A C 1
ATOM 3239 O O . LYS A 1 428 ? 20.057 -11.998 5.986 1.00 97.56 428 LYS A O 1
ATOM 3244 N N . ASN A 1 429 ? 18.887 -10.860 4.443 1.00 97.25 429 ASN A N 1
ATOM 3245 C CA . ASN A 1 429 ? 17.611 -10.836 5.157 1.00 97.25 429 ASN A CA 1
ATOM 3246 C C . ASN A 1 429 ? 16.621 -11.925 4.691 1.00 97.25 429 ASN A C 1
ATOM 3248 O O . ASN A 1 429 ? 15.431 -11.853 5.015 1.00 97.25 429 ASN A O 1
ATOM 3252 N N . GLY A 1 430 ? 17.101 -12.937 3.959 1.00 97.94 430 GLY A N 1
ATOM 3253 C CA . GLY A 1 430 ? 16.342 -14.135 3.582 1.00 97.94 430 GLY A CA 1
ATOM 3254 C C . GLY A 1 430 ? 15.517 -14.020 2.295 1.00 97.94 430 GLY A C 1
ATOM 3255 O O . GLY A 1 430 ? 14.803 -14.963 1.951 1.00 97.94 430 GLY A O 1
ATOM 3256 N N . GLY A 1 431 ? 15.589 -12.892 1.587 1.00 98.44 431 GLY A N 1
ATOM 3257 C CA . GLY A 1 431 ? 14.995 -12.751 0.258 1.00 98.44 431 GLY A CA 1
ATOM 3258 C C . GLY A 1 431 ? 15.858 -13.402 -0.825 1.00 98.44 431 GLY A C 1
ATOM 3259 O O . GLY A 1 431 ? 17.041 -13.673 -0.625 1.00 98.44 431 GLY A O 1
ATOM 3260 N N . THR A 1 432 ? 15.269 -13.652 -1.992 1.00 98.75 432 THR A N 1
ATOM 3261 C CA . THR A 1 432 ? 15.975 -14.208 -3.160 1.00 98.75 432 THR A CA 1
ATOM 3262 C C . THR A 1 432 ? 16.028 -13.180 -4.279 1.00 98.75 432 THR A C 1
ATOM 3264 O O . THR A 1 432 ? 14.997 -12.627 -4.645 1.00 98.75 432 THR A O 1
ATOM 3267 N N . VAL A 1 433 ? 17.201 -12.957 -4.867 1.00 98.75 433 VAL A N 1
ATOM 3268 C CA . VAL A 1 433 ? 17.328 -12.199 -6.119 1.00 98.75 433 VAL A CA 1
ATOM 3269 C C . VAL A 1 433 ? 17.359 -13.199 -7.269 1.00 98.75 433 VAL A C 1
ATOM 3271 O O . VAL A 1 433 ? 18.320 -13.953 -7.399 1.00 98.75 433 VAL A O 1
ATOM 3274 N N . VAL A 1 434 ? 16.277 -13.260 -8.048 1.00 98.62 434 VAL A N 1
ATOM 3275 C CA . VAL A 1 434 ? 16.110 -14.239 -9.137 1.00 98.62 434 VAL A CA 1
ATOM 3276 C C . VAL A 1 434 ? 16.878 -13.850 -10.396 1.00 98.62 434 VAL A C 1
ATOM 3278 O O . VAL A 1 434 ? 17.241 -14.721 -11.175 1.00 98.62 434 VAL A O 1
ATOM 3281 N N . GLU A 1 435 ? 17.135 -12.557 -10.577 1.00 98.56 435 GLU A N 1
ATOM 3282 C CA . GLU A 1 435 ? 17.967 -12.003 -11.643 1.00 98.56 435 GLU A CA 1
ATOM 3283 C C . GLU A 1 435 ? 18.459 -10.622 -11.191 1.00 98.56 435 GLU A C 1
ATOM 3285 O O . GLU A 1 435 ? 17.706 -9.855 -10.581 1.00 98.56 435 GLU A O 1
ATOM 3290 N N . PHE A 1 436 ? 19.710 -10.294 -11.512 1.00 98.62 436 PHE A N 1
ATOM 3291 C CA . PHE A 1 436 ? 20.246 -8.946 -11.366 1.00 98.62 436 PHE A CA 1
ATOM 3292 C C . PHE A 1 436 ? 20.996 -8.547 -12.636 1.00 98.62 436 PHE A C 1
ATOM 3294 O O . PHE A 1 436 ? 22.091 -9.038 -12.911 1.00 98.62 436 PHE A O 1
ATOM 3301 N N . ILE A 1 437 ? 20.395 -7.643 -13.407 1.00 98.56 437 ILE A N 1
ATOM 3302 C CA . ILE A 1 437 ? 20.979 -7.101 -14.631 1.00 98.56 437 ILE A CA 1
ATOM 3303 C C . ILE A 1 437 ? 21.757 -5.827 -14.303 1.00 98.56 437 ILE A C 1
ATOM 3305 O O . ILE A 1 437 ? 21.199 -4.845 -13.809 1.00 98.56 437 ILE A O 1
ATOM 3309 N N . ARG A 1 438 ? 23.045 -5.847 -14.645 1.00 98.31 438 ARG A N 1
ATOM 3310 C CA . ARG A 1 438 ? 23.912 -4.670 -14.695 1.00 98.31 438 ARG A CA 1
ATOM 3311 C C . ARG A 1 438 ? 24.204 -4.359 -16.153 1.00 98.31 438 ARG A C 1
ATOM 3313 O O . ARG A 1 438 ? 24.906 -5.128 -16.808 1.00 98.31 438 ARG A O 1
ATOM 3320 N N . ASP A 1 439 ? 23.646 -3.270 -16.663 1.00 98.12 439 ASP A N 1
ATOM 3321 C CA . ASP A 1 439 ? 23.884 -2.846 -18.040 1.00 98.12 439 ASP A CA 1
ATOM 3322 C C . ASP A 1 439 ? 24.982 -1.776 -18.091 1.00 98.12 439 ASP A C 1
ATOM 3324 O O . ASP A 1 439 ? 24.779 -0.645 -17.648 1.00 98.12 439 ASP A O 1
ATOM 3328 N N . ALA A 1 440 ? 26.137 -2.135 -18.656 1.00 97.38 440 ALA A N 1
ATOM 3329 C CA . ALA A 1 440 ? 27.292 -1.246 -18.798 1.00 97.38 440 ALA A CA 1
ATOM 3330 C C . ALA A 1 440 ? 26.994 -0.004 -19.662 1.00 97.38 440 ALA A C 1
ATOM 3332 O O . ALA A 1 440 ? 27.595 1.054 -19.465 1.00 97.38 440 ALA A O 1
ATOM 3333 N N . ASP A 1 441 ? 26.054 -0.118 -20.605 1.00 97.25 441 ASP A N 1
ATOM 3334 C CA . ASP A 1 441 ? 25.624 0.979 -21.476 1.00 97.25 441 ASP A CA 1
ATOM 3335 C C . ASP A 1 441 ? 24.250 1.546 -21.085 1.00 97.25 441 ASP A C 1
ATOM 3337 O O . ASP A 1 441 ? 23.779 2.514 -21.688 1.00 97.25 441 ASP A O 1
ATOM 3341 N N . GLY A 1 442 ? 23.619 0.969 -20.062 1.00 97.19 442 GLY A N 1
ATOM 3342 C CA . GLY A 1 442 ? 22.259 1.282 -19.654 1.00 97.19 442 GLY A CA 1
ATOM 3343 C C . GLY A 1 442 ? 22.130 2.652 -18.998 1.00 97.19 442 GLY A C 1
ATOM 3344 O O . GLY A 1 442 ? 22.964 3.059 -18.190 1.00 97.19 442 GLY A O 1
ATOM 3345 N N . THR A 1 443 ? 21.034 3.339 -19.310 1.00 97.31 443 THR A N 1
ATOM 3346 C CA . THR A 1 443 ? 20.641 4.630 -18.723 1.00 97.31 443 THR A CA 1
ATOM 3347 C C . THR A 1 443 ? 19.640 4.443 -17.580 1.00 97.31 443 THR A C 1
ATOM 3349 O O . THR A 1 443 ? 19.243 3.309 -17.272 1.00 97.31 443 THR A O 1
ATOM 3352 N N . HIS A 1 444 ? 19.170 5.542 -16.976 1.00 96.81 444 HIS A N 1
ATOM 3353 C CA . HIS A 1 444 ? 18.191 5.494 -15.888 1.00 96.81 444 HIS A CA 1
ATOM 3354 C C . HIS A 1 444 ? 16.916 4.743 -16.296 1.00 96.81 444 HIS A C 1
ATOM 3356 O O . HIS A 1 444 ? 16.394 3.936 -15.538 1.00 96.81 444 HIS A O 1
ATOM 3362 N N . ALA A 1 445 ? 16.431 4.918 -17.525 1.00 96.25 445 ALA A N 1
ATOM 3363 C CA . ALA A 1 445 ? 15.253 4.211 -18.037 1.00 96.25 445 ALA A CA 1
ATOM 3364 C C . ALA A 1 445 ? 15.592 2.917 -18.811 1.00 96.25 445 ALA A C 1
ATOM 3366 O O . ALA A 1 445 ? 14.736 2.387 -19.519 1.00 96.25 445 ALA A O 1
ATOM 3367 N N . GLY A 1 446 ? 16.816 2.389 -18.710 1.00 97.19 446 GLY A N 1
ATOM 3368 C CA . GLY A 1 446 ? 17.284 1.330 -19.611 1.00 97.19 446 GLY A CA 1
ATOM 3369 C C . GLY A 1 446 ? 16.488 0.016 -19.551 1.00 97.19 446 GLY A C 1
ATOM 3370 O O . GLY A 1 446 ? 16.299 -0.606 -20.590 1.00 97.19 446 GLY A O 1
ATOM 3371 N N . TYR A 1 447 ? 15.917 -0.356 -18.395 1.00 98.00 447 TYR A N 1
ATOM 3372 C CA . TYR A 1 447 ? 15.026 -1.525 -18.275 1.00 98.00 447 TYR A CA 1
ATOM 3373 C C . TYR A 1 447 ? 13.822 -1.442 -19.223 1.00 98.00 447 TYR A C 1
ATOM 3375 O O . TYR A 1 447 ? 13.573 -2.372 -19.981 1.00 98.00 447 TYR A O 1
ATOM 3383 N N . ARG A 1 448 ? 13.104 -0.310 -19.203 1.00 95.38 448 ARG A N 1
ATOM 3384 C CA . ARG A 1 448 ? 11.892 -0.089 -20.012 1.00 95.38 448 ARG A CA 1
ATOM 3385 C C . ARG A 1 448 ? 12.208 0.257 -21.469 1.00 95.38 448 ARG A C 1
ATOM 3387 O O . ARG A 1 448 ? 11.395 0.028 -22.353 1.00 95.38 448 ARG A O 1
ATOM 3394 N N . ALA A 1 449 ? 13.390 0.820 -21.729 1.00 96.00 449 ALA A N 1
ATOM 3395 C CA . ALA A 1 449 ? 13.837 1.147 -23.083 1.00 96.00 449 ALA A CA 1
ATOM 3396 C C . ALA A 1 449 ? 14.367 -0.081 -23.845 1.00 96.00 449 ALA A C 1
ATOM 3398 O O . ALA A 1 449 ? 14.381 -0.084 -25.075 1.00 96.00 449 ALA A O 1
ATOM 3399 N N . ASN A 1 450 ? 14.803 -1.119 -23.127 1.00 97.81 450 ASN A N 1
ATOM 3400 C CA . ASN A 1 450 ? 15.287 -2.366 -23.699 1.00 97.81 450 ASN A CA 1
ATOM 3401 C C . ASN A 1 450 ? 14.231 -3.466 -23.535 1.00 97.81 450 ASN A C 1
ATOM 3403 O O . ASN A 1 450 ? 14.124 -4.095 -22.481 1.00 97.81 450 ASN A O 1
ATOM 3407 N N . SER A 1 451 ? 13.486 -3.739 -24.609 1.00 97.25 451 SER A N 1
ATOM 3408 C CA . SER A 1 451 ? 12.408 -4.735 -24.601 1.00 97.25 451 SER A CA 1
ATOM 3409 C C . SER A 1 451 ? 12.869 -6.126 -24.159 1.00 97.25 451 SER A C 1
ATOM 3411 O O . SER A 1 451 ? 12.096 -6.835 -23.527 1.00 97.25 451 SER A O 1
ATOM 3413 N N . ALA A 1 452 ? 14.129 -6.510 -24.397 1.00 98.31 452 ALA A N 1
ATOM 3414 C CA . ALA A 1 452 ? 14.648 -7.796 -23.939 1.00 98.31 452 ALA A CA 1
ATOM 3415 C C . ALA A 1 452 ? 14.809 -7.856 -22.409 1.00 98.31 452 ALA A C 1
ATOM 3417 O O . ALA A 1 452 ? 14.604 -8.913 -21.812 1.00 98.31 452 ALA A O 1
ATOM 3418 N N . TYR A 1 453 ? 15.166 -6.750 -21.751 1.00 98.38 453 TYR A N 1
ATOM 3419 C CA . TYR A 1 453 ? 15.249 -6.699 -20.286 1.00 98.38 453 TYR A CA 1
ATOM 3420 C C . TYR A 1 453 ? 13.870 -6.642 -19.643 1.00 98.38 453 TYR A C 1
ATOM 3422 O O . TYR A 1 453 ? 13.634 -7.352 -18.663 1.00 98.38 453 TYR A O 1
ATOM 3430 N N . HIS A 1 454 ? 12.951 -5.872 -20.229 1.00 98.31 454 HIS A N 1
ATOM 3431 C CA . HIS A 1 454 ? 11.553 -5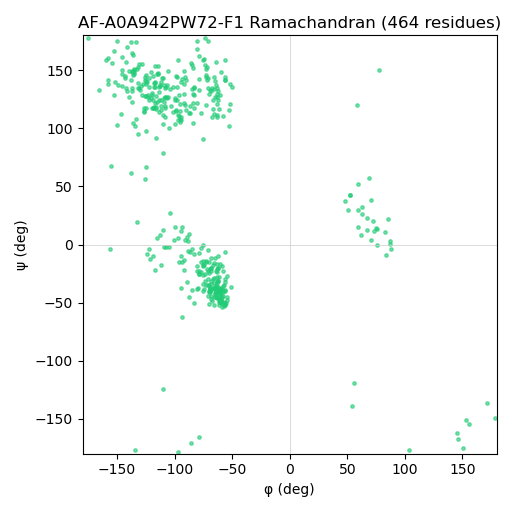.849 -19.804 1.00 98.31 454 HIS A CA 1
ATOM 3432 C C . HIS A 1 454 ? 10.919 -7.241 -19.928 1.00 98.31 454 HIS A C 1
ATOM 3434 O O . HIS A 1 454 ? 10.374 -7.769 -18.960 1.00 98.31 454 HIS A O 1
ATOM 3440 N N . GLU A 1 455 ? 11.110 -7.907 -21.070 1.00 98.44 455 GLU A N 1
ATOM 3441 C CA . GLU A 1 455 ? 10.624 -9.268 -21.308 1.00 98.44 455 GLU A CA 1
ATOM 3442 C C . GLU A 1 455 ? 11.198 -10.282 -20.314 1.00 98.44 455 GLU A C 1
ATOM 3444 O O . GLU A 1 455 ? 10.475 -11.174 -19.866 1.00 98.44 455 GLU A O 1
ATOM 3449 N N . LYS A 1 456 ? 12.471 -10.147 -19.917 1.00 98.56 456 LYS A N 1
ATOM 3450 C CA . LYS A 1 456 ? 13.064 -10.982 -18.859 1.00 98.56 456 LYS A CA 1
ATOM 3451 C C . LYS A 1 456 ? 12.361 -10.783 -17.516 1.00 98.56 456 LYS A C 1
ATOM 3453 O O . LYS A 1 456 ? 12.033 -11.777 -16.871 1.00 98.56 456 LYS A O 1
ATOM 3458 N N . GLY A 1 457 ? 12.106 -9.537 -17.111 1.00 98.44 457 GLY A N 1
ATOM 3459 C CA . GLY A 1 457 ? 11.375 -9.228 -15.876 1.00 98.44 457 GLY A CA 1
ATOM 3460 C C . GLY A 1 457 ? 9.965 -9.821 -15.884 1.00 98.44 457 GLY A C 1
ATOM 3461 O O . GLY A 1 457 ? 9.577 -10.541 -14.962 1.00 98.44 457 GLY A O 1
ATOM 3462 N N . VAL A 1 458 ? 9.235 -9.624 -16.984 1.00 98.38 458 VAL A N 1
ATOM 3463 C CA . VAL A 1 458 ? 7.899 -10.204 -17.197 1.00 98.38 458 VAL A CA 1
ATOM 3464 C C . VAL A 1 458 ? 7.947 -11.735 -17.196 1.00 98.38 458 VAL A C 1
ATOM 3466 O O . VAL A 1 458 ? 7.117 -12.380 -16.564 1.00 98.38 458 VAL A O 1
ATOM 3469 N N . SER A 1 459 ? 8.946 -12.349 -17.827 1.00 98.19 459 SER A N 1
ATOM 3470 C CA . SER A 1 459 ? 9.094 -13.811 -17.846 1.00 98.19 459 SER A CA 1
ATOM 3471 C C . SER A 1 459 ? 9.328 -14.391 -16.448 1.00 98.19 459 SER A C 1
ATOM 3473 O O . SER A 1 459 ? 8.795 -15.460 -16.129 1.00 98.19 459 SER A O 1
ATOM 3475 N N . GLN A 1 460 ? 10.070 -13.684 -15.588 1.00 98.44 460 GLN A N 1
ATOM 3476 C CA . GLN A 1 460 ? 10.208 -14.057 -14.177 1.00 98.44 460 GLN A CA 1
ATOM 3477 C C . GLN A 1 460 ? 8.875 -13.941 -13.436 1.00 98.44 460 GLN A C 1
ATOM 3479 O O . GLN A 1 460 ? 8.549 -14.828 -12.649 1.00 98.44 460 GLN A O 1
ATOM 3484 N N . PHE A 1 461 ? 8.068 -12.914 -13.721 1.00 98.12 461 PHE A N 1
ATOM 3485 C CA . PHE A 1 461 ? 6.729 -12.790 -13.139 1.00 98.12 461 PHE A CA 1
ATOM 3486 C C . PHE A 1 461 ? 5.833 -13.971 -13.525 1.00 98.12 461 PHE A C 1
ATOM 3488 O O . PHE A 1 461 ? 5.255 -14.618 -12.649 1.00 98.12 461 PHE A O 1
ATOM 3495 N N . ILE A 1 462 ? 5.764 -14.306 -14.816 1.00 97.19 462 ILE A N 1
ATOM 3496 C CA . ILE A 1 462 ? 4.964 -15.442 -15.293 1.00 97.19 462 ILE A CA 1
ATOM 3497 C C . ILE A 1 462 ? 5.429 -16.751 -14.645 1.00 97.19 462 ILE A C 1
ATOM 3499 O O . ILE A 1 462 ? 4.601 -17.545 -14.203 1.00 97.19 462 ILE A O 1
ATOM 3503 N N . SER A 1 463 ? 6.744 -16.947 -14.520 1.00 97.12 463 SER A N 1
ATOM 3504 C CA . SER A 1 463 ? 7.323 -18.140 -13.889 1.00 97.12 463 SER A CA 1
ATOM 3505 C C . SER A 1 463 ? 7.069 -18.205 -12.380 1.00 97.12 463 SER A C 1
ATOM 3507 O O . SER A 1 463 ? 6.907 -19.290 -11.826 1.00 97.12 463 SER A O 1
ATOM 3509 N N . ALA A 1 464 ? 7.037 -17.057 -11.700 1.00 94.50 464 ALA A N 1
ATOM 3510 C CA . ALA A 1 464 ? 6.793 -16.977 -10.263 1.00 94.50 464 ALA A CA 1
ATOM 3511 C C . ALA A 1 464 ? 5.323 -17.224 -9.887 1.00 94.50 464 ALA A C 1
ATOM 3513 O O . ALA A 1 464 ? 5.065 -17.551 -8.732 1.00 94.50 464 ALA A O 1
ATOM 3514 N N . THR A 1 465 ? 4.395 -17.115 -10.844 1.00 92.56 465 THR A N 1
ATOM 3515 C CA . THR A 1 465 ? 2.940 -17.139 -10.612 1.00 92.56 465 THR A CA 1
ATOM 3516 C C . THR A 1 465 ? 2.209 -18.196 -11.458 1.00 92.56 465 THR A C 1
ATOM 3518 O O . THR A 1 465 ? 1.323 -17.833 -12.233 1.00 92.56 465 THR A O 1
ATOM 3521 N N . PRO A 1 466 ? 2.574 -19.491 -11.384 1.00 80.19 466 PRO A N 1
ATOM 3522 C CA . PRO A 1 466 ? 2.116 -20.543 -12.305 1.00 80.19 466 PRO A CA 1
ATOM 3523 C C . PRO A 1 466 ? 0.592 -20.697 -12.394 1.00 80.19 466 PRO A C 1
ATOM 3525 O O . PRO A 1 466 ? -0.090 -20.805 -11.355 1.00 80.19 466 PRO A O 1
#

Solvent-accessible surface area (backbone atoms only — not comparable to full-atom values): 23888 Å² total; per-residue (Å²): 109,70,73,52,57,57,49,56,68,72,62,58,86,58,72,89,33,74,55,47,58,40,29,49,31,39,32,83,89,54,28,38,34,43,30,44,60,44,72,85,30,35,25,43,32,44,32,23,43,82,84,66,46,63,68,33,33,30,37,40,37,29,45,63,48,32,40,44,32,36,32,69,31,70,73,47,32,38,38,44,31,39,47,52,95,45,30,40,41,36,41,34,28,60,65,84,47,75,41,85,35,45,27,36,48,70,38,18,47,66,64,49,90,61,42,45,52,24,38,38,83,51,84,59,28,35,39,34,38,43,30,27,33,56,93,87,39,81,42,60,42,37,38,42,38,28,68,76,82,57,43,64,38,45,32,47,54,55,70,46,67,87,44,84,61,33,38,37,40,42,29,37,24,68,76,83,60,44,47,38,38,39,38,37,28,79,76,20,37,41,40,33,47,72,83,41,84,40,57,26,40,53,68,70,74,85,80,76,52,75,37,90,58,53,91,86,50,54,57,81,74,43,88,38,30,68,66,39,52,75,68,66,39,37,21,41,50,34,73,61,73,68,33,38,36,36,38,40,58,43,91,89,58,74,59,42,35,36,40,36,29,30,40,30,81,95,54,42,22,42,53,46,42,56,72,41,49,64,56,23,55,76,72,62,28,26,38,37,9,39,48,52,55,38,86,87,79,68,46,67,61,54,41,69,56,48,45,51,52,51,49,55,52,50,52,50,42,29,75,75,52,55,34,41,62,86,26,21,29,38,37,15,31,28,56,20,10,40,44,42,61,56,30,50,37,51,27,65,76,57,73,52,38,58,53,28,37,36,29,32,46,27,39,39,63,82,51,58,48,48,58,103,86,79,40,89,58,55,44,65,65,63,48,29,61,74,71,48,70,64,49,89,41,58,34,58,84,38,34,30,36,40,39,28,14,44,48,12,83,88,54,31,60,54,40,38,51,9,36,54,43,32,55,52,51,38,47,71,25,42,21,42,74,82,44,75,48,78,33,78,83,20,32,59,61,33,54,80,72,33,64,71,54,40,50,50,54,52,50,51,45,56,67,57,45,120

Sequence (466 aa):
MKRILLAVLLWTVSLLAHAGSAGLWKSDAGEYWLVLNKSDGSALAVQVDAKFSVSAVWQGKADDSSVSLTQAWPSNGTLSATLAQGKLSGTLDAGGKKAAFSATSPYAYLGSGVDGIYATSTANRYQMLATLLINGTAAPLLVDLDLGSKALEIYSGAYSVPSADTVQFAGKGLLKGADLSLAFSSSGISGTQSGAVYSATQAFKPALVETSQDYLGVYKTSTNYAQVASQGMKVINLPDEESYAVYWQPSSMQQGRVMVAVHGTDGTPYAELKDEIEFGTKYGYAVLGILWQNQRTKSYYSATQVYRIIHKALQHVKERYGNDLSRVAYVGFSRGSAVSYETTYLDRMGYRYFDLTISHSGGIPTSLAVAPTSSSDPDLFFSNLTYGRLGSNPLAGTKFFLYCGEKDEQWGTEMCKQFDNANSLIQKNGGTVVEFIRDADGTHAGYRANSAYHEKGVSQFISATP

pLDDT: mean 86.87, std 14.1, range [33.91, 98.88]

Foldseek 3Di:
DLLVVVVVLLPPQADQALDAPAAWKAKPQRKIKHWDAALVQKIWIFIAHNVRFGPFIWIGGGARFWDWTATPPPHAWIWTWTDDSQKTWGWIGGNNDIDTIIIGHSWHFLDAPQADWWAWPDPQWIWGWTWTQRLNATWIWIWIARPPVSDIWIWGADWDCPANFWIWGWTATSPPRWTWIWITGQQWIWGDINRDTTTTGRPDDPQFDKDLAEPVRVLVVDPLSVVLSVQVKIWGYRVSLLWIKIKHAHPPAQAEEEEEEEEAQPDFLSVRCVLCVVVRNVQVYMYIYIDQANPPVRDGHALSSRLVNVSVVVVSCCVPRVYDLCQYAYEAAHVGLQSQVVNLLSLLSGNVSHLEYERALHAAQPDLDDDPPPDPDGDPVSVCLVVCSSHQASAANYEYEEEDECCAVPQHNSSVVRNVVRCVSCVRNRYYYPYHDYHPHAYSCRCSVDVVNVVVRSVVSSVSRD

Nearest PDB structures (foldseek):
  5l2p-assembly1_B  TM=7.029E-01  e=7.030E-08  Saccharolobus solfataricus
  5l2p-assembly1_C  TM=6.896E-01  e=1.596E-07  Saccharolobus solfataricus
  7b4q-assembly1_B  TM=7.261E-01  e=5.027E-07  Sutcliffiella cohnii NBRC 15565
  3pf9-assembly1_A  TM=5.912E-01  e=1.273E-06  Lactobacillus johnsonii
  6k1t-assembly1_A  TM=6.483E-01  e=1.409E-05  Francisella philomiragia subsp. philomiragia ATCC 25015